Protein AF-A0A7C3C4H6-F1 (afdb_monomer)

Solvent-accessible surface area (backbone atoms only — not comparable to full-atom values): 30954 Å² total; per-residue (Å²): 114,73,72,63,55,57,54,46,52,51,51,58,60,57,50,11,69,38,19,69,68,33,55,64,76,68,30,53,70,71,55,52,62,66,62,53,50,52,51,33,53,75,71,72,52,88,90,67,75,95,44,58,70,57,52,42,52,51,51,44,50,46,63,72,71,49,56,73,62,60,54,47,52,54,43,48,52,52,62,73,67,67,62,66,48,72,74,92,70,85,92,79,74,87,80,65,52,56,66,60,51,49,52,56,50,52,73,76,44,97,65,54,75,69,56,49,50,55,50,50,61,74,47,68,83,56,56,58,91,77,67,45,68,72,57,50,52,56,49,47,53,54,50,51,48,51,52,50,48,54,50,48,24,64,77,67,61,38,42,68,50,96,72,40,17,47,35,32,74,43,80,41,80,46,76,58,93,98,42,74,51,74,45,61,34,60,46,58,37,72,63,57,56,69,66,59,66,66,74,47,57,69,71,61,48,53,55,50,51,53,50,42,47,52,50,41,52,53,53,50,46,52,50,50,54,51,52,62,68,64,50,59,82,84,48,78,82,52,52,76,65,56,49,53,51,21,64,69,67,34,70,43,71,71,94,56,90,49,76,50,67,53,71,70,56,51,54,49,60,48,55,77,74,42,84,55,77,45,77,48,79,58,97,61,35,34,41,37,30,30,82,43,74,45,75,42,79,72,54,93,52,71,48,64,26,52,45,79,45,82,40,57,38,47,64,52,37,46,33,54,65,69,51,52,84,83,62,61,66,59,56,49,53,51,55,51,49,53,49,50,52,56,31,50,53,56,47,51,53,48,51,49,57,46,44,66,78,39,58,91,72,66,67,52,72,44,57,50,43,51,57,51,48,67,49,40,63,80,71,54,61,61,44,66,75,82,45,73,71,55,48,56,52,35,48,52,53,50,50,62,69,45,46,64,60,50,54,52,52,52,50,51,52,50,50,64,65,61,63,78,54,67,72,69,79,41,60,65,72,64,74,48,95,79,82,89,83,84,77,85,73,65,90,94,64,56,49,66,56,58,51,50,51,57,34,70,74,37,84,24,22,38,42,28,18,88,39,67,69,52,14,50,51,51,31,52,56,38,48,75,72,72,41,50,53,18,36,40,44,99,89,51,75,47,85,45,98,78,37,46,28,38,15,16,22,57,90,64,63,68,81,91,62,91,59,79,28,76,42,71,47,73,63,75,58,77,76,66,131

Secondary structure (DSSP, 8-state):
-HHHHHHHHHHHHHHGGGTTT--HHHHGGGS-HHHHHHHHHHTT-----S-HHHHHHHHHHHHHH--HHHHHHHHHHHHHH-------S--------HHHHHHHHHHHS---HHHHHHHHHHHTTS-GGG--HHHHHHHHHHHHHHHHHHHHHHHTTEEE-TTSEEEEEEEEEEEETTEEEEEEEEEEEEE--HHHHHHS-HHHHHHHHHHHHHHHHHHHHHHHHHHHHH--SS-SS--HHHHHHHHHHS-SS-S-SSPPPPHHHHHHHHHTTS--SEEEE-SSEEEEEEEEEEEPTTSS-EEEEEEEEEEEHHHHHHHHHTTPPP-HHHHHHHHHHHHHHHHHHHHHHHHHHHHHHTGGG---HHHHHHHHHHHHTTT--SS----HHHHHHHHHHHHHHHHHHHHHHHHHHHHHHHGGGGGGG-HHHHHS----------TTSSHHHHHHHHHHTSSSEEEEESSHHHHHHHHHHHHHTT--EEEE-SS-EE--TT-SEEEEEGGG--TTS--SEEEETTGGGGG--

Sequence (529 aa):
MAKKNKKNSKINQRIRKYFDDDPFDVGIERVESQTLSELFAALGIYDIEHNKKLMVKTLRMIWSEAESVMRQDILHFFEAHGHIYKSDKPKDEPHFNRDEKIDAILAELDVSEEEALRLREAFATVRAKKITIEKMESKLRNIRFELKKEKLERELEGFFDIDDSFEFNASLRYSLYDQSFHKILTLHTKPYSYELIEETPFEELIERIAKDKLRAVEAKQKSIDAFLAALKYPHAYLTTKEILDSLRASPPKTKLTYPLVSAKLLKRIVREKIEAKEIELHAEEILIVVDEKLQLPYSQRELGYNLELHIELDGLLEEIWESKRFNFDEVHAEVKKEYEEEFLQDLEDLVKECGEYAELLHFSQEELHERVYAFLLDFMPRSLHLTQKIQRKVSRRFLHSIQGELIKKQRQELLARTIRDFKNLFPIARGMQRKLTLHIGPTNSGKTYTAMQALKEADTGYYLAPLRLLALEGYETLKAEGIDASLITGEEQILDEEATHISSTIEMMNYDVDVDVCVIDEVQMIDDR

pLDDT: mean 86.66, std 9.66, range [37.84, 97.0]

Radius of gyration: 53.35 Å; Cα contacts (8 Å, |Δi|>4): 545; chains: 1; bounding box: 114×79×133 Å

Organism: NCBI:txid202747

Foldseek 3Di:
DVVQVVLLVVLQQLLCQQQVNDGPLVRLLLDDLVLLQVLCVLVVHDDDDSDSVRSSVVVVVCSVPPGSVSSVSSSVSSVVVVHRRYDPDDPDDPPQDLVNLLVVLVVVDPDDPVLSVVLCVVCVPPDSVPDDNVVSVVVSLVVVLVVLQVVLCVVQVFHQDPQQWTKHWDWAWDAAPNDIDIDIAIWTFDHDDSCRSSVDDSVVVNVVNVVRVVVRRVVVNVVNVVLRVLFDPVAQQDDPVQVVVQQRPFDRDAPAPAGDGDPVSVVVSVVVPDVFPDWDDDRFWIKTWDWDWDQAPLDNDIQIAIQIQIGTPNVVRVCRRNVHDDPVVVSVVVSVVVQVVVLNVVVVVLLVLLCVLCVLVPDDPNRSSVLLCVQLNVPDDRGSDCDPVSSVRSSVVSNVVCVVVVVVSVVVVVVVVVCPPVVVVQVVVVPDPDDDDDQDDDPPPCSVVVQLVVQLPFQAEEEEEQDLVVLVVSQVVCVVVVAAEWEEEPVDTRDDPPHRYYRYYNVRDDSVDDTPGYHHPPVVCVPPD

Structure (mmCIF, N/CA/C/O backbone):
data_AF-A0A7C3C4H6-F1
#
_entry.id   AF-A0A7C3C4H6-F1
#
loop_
_atom_site.group_PDB
_atom_site.id
_atom_site.type_symbol
_atom_site.label_atom_id
_atom_site.label_alt_id
_atom_site.label_comp_id
_atom_site.label_asym_id
_atom_site.label_entity_id
_atom_site.label_seq_id
_atom_site.pdbx_PDB_ins_code
_atom_site.Cartn_x
_atom_site.Cartn_y
_atom_site.Cartn_z
_atom_site.occupancy
_atom_site.B_iso_or_equiv
_atom_site.auth_seq_id
_atom_site.auth_comp_id
_atom_site.auth_asym_id
_atom_site.auth_atom_id
_atom_site.pdbx_PDB_model_num
ATOM 1 N N . MET A 1 1 ? -25.865 17.605 -34.093 1.00 37.84 1 MET A N 1
ATOM 2 C CA . MET A 1 1 ? -24.798 18.360 -34.800 1.00 37.84 1 MET A CA 1
ATOM 3 C C . MET A 1 1 ? -24.449 17.822 -36.199 1.00 37.84 1 MET A C 1
ATOM 5 O O . MET A 1 1 ? -24.256 18.630 -37.099 1.00 37.84 1 MET A O 1
ATOM 9 N N . ALA A 1 2 ? -24.456 16.504 -36.452 1.00 40.50 2 ALA A N 1
ATOM 10 C CA . ALA A 1 2 ? -24.056 15.925 -37.751 1.00 40.50 2 ALA A CA 1
ATOM 11 C C . ALA A 1 2 ? -24.887 16.370 -38.986 1.00 40.50 2 ALA A C 1
ATOM 13 O O . ALA A 1 2 ? -24.331 16.559 -40.068 1.00 40.50 2 ALA A O 1
ATOM 14 N N . LYS A 1 3 ? -26.207 16.600 -38.848 1.00 45.50 3 LYS A N 1
ATOM 15 C CA . LYS A 1 3 ? -27.064 17.078 -39.960 1.00 45.50 3 LYS A CA 1
ATOM 16 C C . LYS A 1 3 ? -26.762 18.528 -40.393 1.00 45.50 3 LYS A C 1
ATOM 18 O O . LYS A 1 3 ? -26.836 18.813 -41.587 1.00 45.50 3 LYS A O 1
ATOM 23 N N . LYS A 1 4 ? -26.372 19.418 -39.461 1.00 48.56 4 LYS A N 1
ATOM 24 C CA . LYS A 1 4 ? -26.062 20.844 -39.731 1.00 48.56 4 LYS A CA 1
ATOM 25 C C . LYS A 1 4 ? -24.763 20.967 -40.559 1.00 48.56 4 LYS A C 1
ATOM 27 O O . LYS A 1 4 ? -24.737 21.679 -41.559 1.00 48.56 4 LYS A O 1
ATOM 32 N N . ASN A 1 5 ? -23.749 20.144 -40.258 1.00 56.94 5 ASN A N 1
ATOM 33 C CA . ASN A 1 5 ? -22.475 20.114 -40.999 1.00 56.94 5 ASN A CA 1
ATOM 34 C C . ASN A 1 5 ? -22.600 19.567 -42.434 1.00 56.94 5 ASN A C 1
ATOM 36 O O . ASN A 1 5 ? -21.974 20.098 -43.351 1.00 56.94 5 ASN A O 1
ATOM 40 N N . LYS A 1 6 ? -23.453 18.557 -42.670 1.00 60.06 6 LYS A N 1
ATOM 41 C CA . LYS A 1 6 ? -23.641 17.974 -44.014 1.00 60.06 6 LYS A CA 1
ATOM 42 C C . LYS A 1 6 ? -24.374 18.924 -44.976 1.00 60.06 6 LYS A C 1
ATOM 44 O O . LYS A 1 6 ? -24.068 18.937 -46.166 1.00 60.06 6 LYS A O 1
ATOM 49 N N . LYS A 1 7 ? -25.316 19.738 -44.472 1.00 63.12 7 LYS A N 1
ATOM 50 C CA . LYS A 1 7 ? -26.038 20.750 -45.269 1.00 63.12 7 LYS A CA 1
ATOM 51 C C . LYS A 1 7 ? -25.113 21.910 -45.667 1.00 63.12 7 LYS A C 1
ATOM 53 O O . LYS A 1 7 ? -25.078 22.279 -46.837 1.00 63.12 7 LYS A O 1
ATOM 58 N N . ASN A 1 8 ? -24.283 22.384 -44.735 1.00 69.06 8 ASN A N 1
ATOM 59 C CA . ASN A 1 8 ? -23.288 23.432 -44.987 1.00 69.06 8 ASN A CA 1
ATOM 60 C C . ASN A 1 8 ? -22.209 23.000 -45.994 1.00 69.06 8 ASN A C 1
ATOM 62 O O . ASN A 1 8 ? -21.847 23.772 -46.875 1.00 69.06 8 ASN A O 1
ATOM 66 N N . SER A 1 9 ? -21.751 21.745 -45.932 1.00 69.69 9 SER A N 1
ATOM 67 C CA . SER A 1 9 ? -20.799 21.194 -46.908 1.00 69.69 9 SER A CA 1
ATOM 68 C C . SER A 1 9 ? -21.346 21.212 -48.345 1.00 69.69 9 SER A C 1
ATOM 70 O O . SER A 1 9 ? -20.623 21.586 -49.268 1.00 69.69 9 SER A O 1
ATOM 72 N N . LYS A 1 10 ? -22.637 20.901 -48.539 1.00 77.56 10 LYS A N 1
ATOM 73 C CA . LYS A 1 10 ? -23.287 20.972 -49.860 1.00 77.56 10 LYS A CA 1
ATOM 74 C C . LYS A 1 10 ? -23.432 22.406 -50.375 1.00 77.56 10 LYS A C 1
ATOM 76 O O . LYS A 1 10 ? -23.230 22.635 -51.563 1.00 77.56 10 LYS A O 1
ATOM 81 N N . ILE A 1 11 ? -23.758 23.362 -49.502 1.00 78.81 11 ILE A N 1
ATOM 82 C CA . ILE A 1 11 ? -23.837 24.789 -49.864 1.00 78.81 11 ILE A CA 1
ATOM 83 C C . ILE A 1 11 ? -22.452 25.301 -50.287 1.00 78.81 11 ILE A C 1
ATOM 85 O O . ILE A 1 11 ? -22.316 25.890 -51.357 1.00 78.81 11 ILE A O 1
ATOM 89 N N . ASN A 1 12 ? -21.408 24.961 -49.524 1.00 78.81 12 ASN A N 1
ATOM 90 C CA . ASN A 1 12 ? -20.024 25.321 -49.840 1.00 78.81 12 ASN A CA 1
ATOM 91 C C . ASN A 1 12 ? -19.538 24.726 -51.169 1.00 78.81 12 ASN A C 1
ATOM 93 O O . ASN A 1 12 ? -18.735 25.349 -51.851 1.00 78.81 12 ASN A O 1
ATOM 97 N N . GLN A 1 13 ? -20.002 23.533 -51.550 1.00 79.25 13 GLN A N 1
ATOM 98 C CA . GLN A 1 13 ? -19.691 22.952 -52.860 1.00 79.25 13 GLN A CA 1
ATOM 99 C C . GLN A 1 13 ? -20.457 23.627 -54.000 1.00 79.25 13 GLN A C 1
ATOM 101 O O . GLN A 1 13 ? -19.905 23.802 -55.080 1.00 79.25 13 GLN A O 1
ATOM 106 N N . ARG A 1 14 ? -21.719 24.013 -53.782 1.00 81.94 14 ARG A N 1
ATOM 107 C CA . ARG A 1 14 ? -22.531 24.665 -54.820 1.00 81.94 14 ARG A CA 1
ATOM 108 C C . ARG A 1 14 ? -22.047 26.074 -55.124 1.00 81.94 14 ARG A C 1
ATOM 110 O O . ARG A 1 14 ? -21.965 26.423 -56.295 1.00 81.94 14 ARG A O 1
ATOM 117 N N . ILE A 1 15 ? -21.683 26.845 -54.099 1.00 81.94 15 ILE A N 1
ATOM 118 C CA . ILE A 1 15 ? -21.283 28.241 -54.295 1.00 81.94 15 ILE A CA 1
ATOM 119 C C . ILE A 1 15 ? -19.969 28.380 -55.079 1.00 81.94 15 ILE A C 1
ATOM 121 O O . ILE A 1 15 ? -19.803 29.334 -55.829 1.00 81.94 15 ILE A O 1
ATOM 125 N N . ARG A 1 16 ? -19.076 27.383 -54.992 1.00 81.12 16 ARG A N 1
ATOM 126 C CA . ARG A 1 16 ? -17.811 27.316 -55.751 1.00 81.12 16 ARG A CA 1
ATOM 127 C C . ARG A 1 16 ? -17.998 27.409 -57.266 1.00 81.12 16 ARG A C 1
ATOM 129 O O . ARG A 1 16 ? -17.145 27.971 -57.944 1.00 81.12 16 ARG A O 1
ATOM 136 N N . LYS A 1 17 ? -19.133 26.937 -57.795 1.00 82.69 17 LYS A N 1
ATOM 137 C CA . LYS A 1 17 ? -19.442 27.009 -59.234 1.00 82.69 17 LYS A CA 1
ATOM 138 C C . LYS A 1 17 ? -19.488 28.443 -59.767 1.00 82.69 17 LYS A C 1
ATOM 140 O O . LYS A 1 17 ? -19.227 28.661 -60.943 1.00 82.69 17 LYS A O 1
ATOM 145 N N . TYR A 1 18 ? -19.795 29.407 -58.903 1.00 83.06 18 TYR A N 1
ATOM 146 C CA . TYR A 1 18 ? -19.868 30.825 -59.255 1.00 83.06 18 TYR A CA 1
ATOM 147 C C . TYR A 1 18 ? -18.523 31.546 -59.100 1.00 83.06 18 TYR A C 1
ATOM 149 O O . TYR A 1 18 ? -18.400 32.701 -59.497 1.00 83.06 18 TYR A O 1
ATOM 157 N N . PHE A 1 19 ? -17.500 30.861 -58.577 1.00 84.44 19 PHE A N 1
ATOM 158 C CA . PHE A 1 19 ? -16.182 31.419 -58.270 1.00 84.44 19 PHE A CA 1
ATOM 159 C C . PHE A 1 19 ? -15.027 30.611 -58.884 1.00 84.44 19 PHE A C 1
ATOM 161 O O . PHE A 1 19 ? -13.933 30.590 -58.330 1.00 84.44 19 PHE A O 1
ATOM 168 N N . ASP A 1 20 ? -15.251 29.947 -60.024 1.00 78.12 20 ASP A N 1
ATOM 169 C CA . ASP A 1 20 ? -14.221 29.163 -60.738 1.00 78.12 20 ASP A CA 1
ATOM 170 C C . ASP A 1 20 ? -13.574 28.056 -59.874 1.00 78.12 20 ASP A C 1
ATOM 172 O O . ASP A 1 20 ? -12.354 27.876 -59.820 1.00 78.12 20 ASP A O 1
ATOM 176 N N . ASP A 1 21 ? -14.435 27.337 -59.148 1.00 75.00 21 ASP A N 1
ATOM 177 C CA . ASP A 1 21 ? -14.118 26.296 -58.162 1.00 75.00 21 ASP A CA 1
ATOM 178 C C . ASP A 1 21 ? -13.371 26.763 -56.901 1.00 75.00 21 ASP A C 1
ATOM 180 O O . ASP A 1 21 ? -13.105 25.959 -55.994 1.00 75.00 21 ASP A O 1
ATOM 184 N N . ASP A 1 22 ? -13.124 28.068 -56.767 1.00 77.44 22 ASP A N 1
ATOM 185 C CA . ASP A 1 22 ? -12.513 28.630 -55.571 1.00 77.44 22 ASP A CA 1
ATOM 186 C C . ASP A 1 22 ? -13.504 28.716 -54.396 1.00 77.44 22 ASP A C 1
ATOM 188 O O . ASP A 1 22 ? -14.705 28.951 -54.578 1.00 77.44 22 ASP A O 1
ATOM 192 N N . PRO A 1 23 ? -13.028 28.545 -53.145 1.00 78.94 23 PRO A N 1
ATOM 193 C CA . PRO A 1 23 ? -13.851 28.749 -51.957 1.00 78.94 23 PRO A CA 1
ATOM 194 C C . PRO A 1 23 ? -14.439 30.165 -51.899 1.00 78.94 23 PRO A C 1
ATOM 196 O O . PRO A 1 23 ? -13.786 31.120 -52.319 1.00 78.94 23 PRO A O 1
ATOM 199 N N . PHE A 1 24 ? -15.624 30.306 -51.289 1.00 82.00 24 PHE A N 1
ATOM 200 C CA . PHE A 1 24 ? -16.327 31.591 -51.145 1.00 82.00 24 PHE A CA 1
ATOM 201 C C . PHE A 1 24 ? -15.421 32.712 -50.625 1.00 82.00 24 PHE A C 1
ATOM 203 O O . PHE A 1 24 ? -15.431 33.806 -51.179 1.00 82.00 24 PHE A O 1
ATOM 210 N N . ASP A 1 25 ? -14.582 32.417 -49.625 1.00 79.94 25 ASP A N 1
ATOM 211 C CA . ASP A 1 25 ? -13.677 33.405 -49.041 1.00 79.94 25 ASP A CA 1
ATOM 212 C C . ASP A 1 25 ? -12.750 34.025 -50.085 1.00 79.94 25 ASP A C 1
ATOM 214 O O . ASP A 1 25 ? -12.517 35.224 -50.040 1.00 79.94 25 ASP A O 1
ATOM 218 N N . VAL A 1 26 ? -12.251 33.249 -51.046 1.00 78.38 26 VAL A N 1
ATOM 219 C CA . VAL A 1 26 ? -11.366 33.740 -52.113 1.00 78.38 26 VAL A CA 1
ATOM 220 C C . VAL A 1 26 ? -12.179 34.365 -53.249 1.00 78.38 26 VAL A C 1
ATOM 222 O O . VAL A 1 26 ? -11.800 35.405 -53.783 1.00 78.38 26 VAL A O 1
ATOM 225 N N . GLY A 1 27 ? -13.314 33.761 -53.597 1.00 80.00 27 GLY A N 1
ATOM 226 C CA . GLY A 1 27 ? -14.165 34.205 -54.697 1.00 80.00 27 GLY A CA 1
ATOM 227 C C . GLY A 1 27 ? -14.822 35.571 -54.477 1.00 80.00 27 GLY A C 1
ATOM 228 O O . GLY A 1 27 ? -14.866 36.386 -55.398 1.00 80.00 27 GLY A O 1
ATOM 229 N N . ILE A 1 28 ? -15.276 35.862 -53.253 1.00 84.06 28 ILE A N 1
ATOM 230 C CA . ILE A 1 28 ? -16.047 37.076 -52.935 1.00 84.06 28 ILE A CA 1
ATOM 231 C C . ILE A 1 28 ? -15.245 38.380 -53.118 1.00 84.06 28 ILE A C 1
ATOM 233 O O . ILE A 1 28 ? -15.827 39.431 -53.369 1.00 84.06 28 ILE A O 1
ATOM 237 N N . GLU A 1 29 ? -13.906 38.330 -53.066 1.00 84.44 29 GLU A N 1
ATOM 238 C CA . GLU A 1 29 ? -13.037 39.490 -53.348 1.00 84.44 29 GLU A CA 1
ATOM 239 C C . GLU A 1 29 ? -13.176 40.006 -54.790 1.00 84.44 29 GLU A C 1
ATOM 241 O O . GLU A 1 29 ? -12.964 41.196 -55.060 1.00 84.44 29 GLU A O 1
ATOM 246 N N . ARG A 1 30 ? -13.553 39.113 -55.712 1.00 83.00 30 ARG A N 1
ATOM 247 C CA . ARG A 1 30 ? -13.684 39.396 -57.147 1.00 83.00 30 ARG A CA 1
ATOM 248 C C . ARG A 1 30 ? -14.996 40.090 -57.493 1.00 83.00 30 ARG A C 1
ATOM 250 O O . ARG A 1 30 ? -15.094 40.691 -58.555 1.00 83.00 30 ARG A O 1
ATOM 257 N N . VAL A 1 31 ? -15.981 40.047 -56.600 1.00 85.19 31 VAL A N 1
ATOM 258 C CA . VAL A 1 31 ? -17.290 40.667 -56.819 1.00 85.19 31 VAL A CA 1
ATOM 259 C C . VAL A 1 31 ? -17.167 42.190 -56.738 1.00 85.19 31 VAL A C 1
ATOM 261 O O . VAL A 1 31 ? -16.419 42.737 -55.922 1.00 85.19 31 VAL A O 1
ATOM 264 N N . GLU A 1 32 ? -17.860 42.899 -57.624 1.00 84.56 32 GLU A N 1
ATOM 265 C CA . GLU A 1 32 ? -17.837 44.360 -57.674 1.00 84.56 32 GLU A CA 1
ATOM 266 C C . GLU A 1 32 ? -18.561 44.983 -56.473 1.00 84.56 32 GLU A C 1
ATOM 268 O O . GLU A 1 32 ? -19.513 44.421 -55.934 1.00 84.56 32 GLU A O 1
ATOM 273 N N . SER A 1 33 ? -18.124 46.173 -56.046 1.00 82.00 33 SER A N 1
ATOM 274 C CA . SER A 1 33 ? -18.655 46.851 -54.851 1.00 82.00 33 SER A CA 1
ATOM 275 C C . SER A 1 33 ? -20.167 47.098 -54.914 1.00 82.00 33 SER A C 1
ATOM 277 O O . SER A 1 33 ? -20.833 47.089 -53.878 1.00 82.00 33 SER A O 1
ATOM 279 N N . GLN A 1 34 ? -20.705 47.307 -56.119 1.00 81.75 34 GLN A N 1
ATOM 280 C CA . GLN A 1 34 ? -22.132 47.525 -56.345 1.00 81.75 34 GLN A CA 1
ATOM 281 C C . GLN A 1 34 ? -22.934 46.246 -56.070 1.00 81.75 34 GLN A C 1
ATOM 283 O O . GLN A 1 34 ? -23.850 46.265 -55.253 1.00 81.75 34 GLN A O 1
ATOM 288 N N . THR A 1 35 ? -22.512 45.112 -56.633 1.00 83.81 35 THR A N 1
ATOM 289 C CA . THR A 1 35 ? -23.137 43.803 -56.387 1.00 83.81 35 THR A CA 1
ATOM 290 C C . THR A 1 35 ? -22.990 43.349 -54.932 1.00 83.81 35 THR A C 1
ATOM 292 O O . THR A 1 35 ? -23.896 42.732 -54.378 1.00 83.81 35 THR A O 1
ATOM 295 N N . LEU A 1 36 ? -21.877 43.688 -54.269 1.00 84.69 36 LEU A N 1
ATOM 296 C CA . LEU A 1 36 ? -21.723 43.445 -52.830 1.00 84.69 36 LEU A CA 1
ATOM 297 C C . LEU A 1 36 ? -22.730 44.256 -52.002 1.00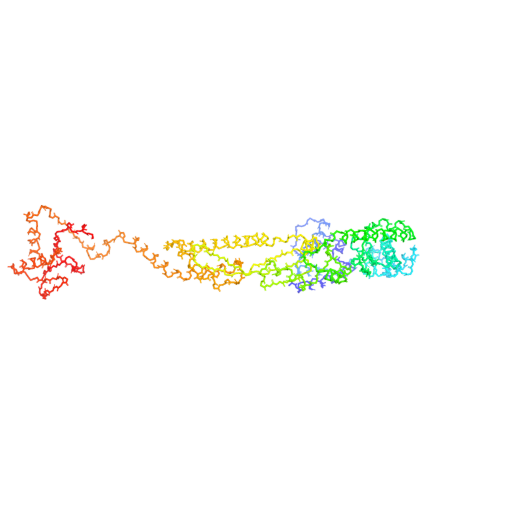 84.69 36 LEU A C 1
ATOM 299 O O . LEU A 1 36 ? -23.283 43.731 -51.040 1.00 84.69 36 LEU A O 1
ATOM 303 N N . SER A 1 37 ? -23.003 45.505 -52.389 1.00 82.50 37 SER A N 1
ATOM 304 C CA . SER A 1 37 ? -23.999 46.351 -51.715 1.00 82.50 37 SER A CA 1
ATOM 305 C C . SER A 1 37 ? -25.423 45.814 -51.914 1.00 82.50 37 SER A C 1
ATOM 307 O O . SER A 1 37 ? -26.205 45.781 -50.966 1.00 82.50 37 SER A O 1
ATOM 309 N N . GLU A 1 38 ? -25.744 45.318 -53.114 1.00 82.69 38 GLU A N 1
ATOM 310 C CA . GLU A 1 38 ? -27.013 44.629 -53.403 1.00 82.69 38 GLU A CA 1
ATOM 311 C C . GLU A 1 38 ? -27.185 43.363 -52.554 1.00 82.69 38 GLU A C 1
ATOM 313 O O . GLU A 1 38 ? -28.265 43.124 -52.014 1.00 82.69 38 GLU A O 1
ATOM 318 N N . LEU A 1 39 ? -26.113 42.583 -52.378 1.00 85.69 39 LEU A N 1
ATOM 319 C CA . LEU A 1 39 ? -26.124 41.402 -51.517 1.00 85.69 39 LEU A CA 1
ATOM 320 C C . LEU A 1 39 ? -26.398 41.777 -50.053 1.00 85.69 39 LEU A C 1
ATOM 322 O O . LEU A 1 39 ? -27.197 41.117 -49.395 1.00 85.69 39 LEU A O 1
ATOM 326 N N . PHE A 1 40 ? -25.788 42.847 -49.536 1.00 83.81 40 PHE A N 1
ATOM 327 C CA . PHE A 1 40 ? -26.069 43.322 -48.177 1.00 83.81 40 PHE A CA 1
ATOM 328 C C . PHE A 1 40 ? -27.516 43.788 -47.998 1.00 83.81 40 PHE A C 1
ATOM 330 O O . PHE A 1 40 ? -28.144 43.438 -46.997 1.00 83.81 40 PHE A O 1
ATOM 337 N N . ALA A 1 41 ? -28.073 44.492 -48.987 1.00 81.50 41 ALA A N 1
ATOM 338 C CA . ALA A 1 41 ? -29.477 44.892 -48.978 1.00 81.50 41 ALA A CA 1
ATOM 339 C C . ALA A 1 41 ? -30.424 43.679 -49.016 1.00 81.50 41 ALA A C 1
ATOM 341 O O . ALA A 1 41 ? -31.419 43.663 -48.293 1.00 81.50 41 ALA A O 1
ATOM 342 N N . ALA A 1 42 ? -30.098 42.643 -49.798 1.00 81.50 42 ALA A N 1
ATOM 343 C CA . ALA A 1 42 ? -30.857 41.391 -49.848 1.00 81.50 42 ALA A CA 1
ATOM 344 C C . ALA A 1 42 ? -30.801 40.605 -48.523 1.00 81.50 42 ALA A C 1
ATOM 346 O O . ALA A 1 42 ? -31.752 39.907 -48.180 1.00 81.50 42 ALA A O 1
ATOM 347 N N . LEU A 1 43 ? -29.714 40.753 -47.760 1.00 82.38 43 LEU A N 1
ATOM 348 C CA . LEU A 1 43 ? -29.557 40.183 -46.418 1.00 82.38 43 LEU A CA 1
ATOM 349 C C . LEU A 1 43 ? -30.152 41.064 -45.303 1.00 82.38 43 LEU A C 1
ATOM 351 O O . LEU A 1 43 ? -30.099 40.675 -44.137 1.00 82.38 43 LEU A O 1
ATOM 355 N N . GLY A 1 44 ? -30.715 42.232 -45.639 1.00 78.69 44 GLY A N 1
ATOM 356 C CA . GLY A 1 44 ? -31.343 43.154 -44.688 1.00 78.69 44 GLY A CA 1
ATOM 357 C C . GLY A 1 44 ? -30.364 43.969 -43.835 1.00 78.69 44 GLY A C 1
ATOM 358 O O . GLY A 1 44 ? -30.729 44.398 -42.741 1.00 78.69 44 GLY A O 1
ATOM 359 N N . ILE A 1 45 ? -29.123 44.170 -44.295 1.00 77.69 45 ILE A N 1
ATOM 360 C CA . ILE A 1 45 ? -28.076 44.895 -43.561 1.00 77.69 45 ILE A CA 1
ATOM 361 C C . ILE A 1 45 ? -27.815 46.242 -44.251 1.00 77.69 45 ILE A C 1
ATOM 363 O O . ILE A 1 45 ? -27.296 46.274 -45.365 1.00 77.69 45 ILE A O 1
ATOM 367 N N . TYR A 1 46 ? -28.168 47.352 -43.590 1.00 64.12 46 TYR A N 1
ATOM 368 C CA . TYR A 1 46 ? -28.227 48.688 -44.215 1.00 64.12 46 TYR A CA 1
ATOM 369 C C . TYR A 1 46 ? -27.193 49.707 -43.700 1.00 64.12 46 TYR A C 1
ATOM 371 O O . TYR A 1 46 ? -27.136 50.811 -44.229 1.00 64.12 46 TYR A O 1
ATOM 379 N N . ASP A 1 47 ? -26.366 49.350 -42.713 1.00 58.03 47 ASP A N 1
ATOM 380 C CA . ASP A 1 47 ? -25.478 50.290 -42.005 1.00 58.03 47 ASP A CA 1
ATOM 381 C C . ASP A 1 47 ? -23.993 49.916 -42.180 1.00 58.03 47 ASP A C 1
ATOM 383 O O . ASP A 1 47 ? -23.276 49.596 -41.231 1.00 58.03 47 ASP A O 1
ATOM 387 N N . ILE A 1 48 ? -23.537 49.844 -43.436 1.00 62.31 48 ILE A N 1
ATOM 388 C CA . ILE A 1 48 ? -22.151 49.491 -43.774 1.00 62.31 48 ILE A CA 1
ATOM 389 C C . ILE A 1 48 ? -21.549 50.597 -44.634 1.00 62.31 48 ILE A C 1
ATOM 391 O O . ILE A 1 48 ? -22.059 50.908 -45.708 1.00 62.31 48 ILE A O 1
ATOM 395 N N . GLU A 1 49 ? -20.422 51.158 -44.190 1.00 63.03 49 GLU A N 1
ATOM 396 C CA . GLU A 1 49 ? -19.607 52.057 -45.010 1.00 63.03 49 GLU A CA 1
ATOM 397 C C . GLU A 1 49 ? -19.269 51.378 -46.351 1.00 63.03 49 GLU A C 1
ATOM 399 O O . GLU A 1 49 ? -18.744 50.262 -46.362 1.00 63.03 49 GLU A O 1
ATOM 404 N N . HIS A 1 50 ? -19.527 52.045 -47.486 1.00 67.56 50 HIS A N 1
ATOM 405 C CA . HIS A 1 50 ? -19.349 51.523 -48.856 1.00 67.56 50 HIS A CA 1
ATOM 406 C C . HIS A 1 50 ? -17.873 51.290 -49.272 1.00 67.56 50 HIS A C 1
ATOM 408 O O . HIS A 1 50 ? -17.463 51.546 -50.404 1.00 67.56 50 HIS A O 1
ATOM 414 N N . ASN A 1 51 ? -17.038 50.778 -48.371 1.00 79.38 51 ASN A N 1
ATOM 415 C CA . ASN A 1 51 ? -15.674 50.360 -48.635 1.00 79.38 51 ASN A CA 1
ATOM 416 C C . ASN A 1 51 ? -15.636 48.865 -48.991 1.00 79.38 51 ASN A C 1
ATOM 418 O O . ASN A 1 51 ? -15.902 48.000 -48.154 1.00 79.38 51 ASN A O 1
ATOM 422 N N . LYS A 1 52 ? -15.234 48.549 -50.232 1.00 80.44 52 LYS A N 1
ATOM 423 C CA . LYS A 1 52 ? -15.162 47.174 -50.767 1.00 80.44 52 LYS A CA 1
ATOM 424 C C . LYS A 1 52 ? -14.416 46.204 -49.847 1.00 80.44 52 LYS A C 1
ATOM 426 O O . LYS A 1 52 ? -14.856 45.073 -49.663 1.00 80.44 52 LYS A O 1
ATOM 431 N N . LYS A 1 53 ? -13.299 46.632 -49.249 1.00 79.62 53 LYS A N 1
ATOM 432 C CA . LYS A 1 53 ? -12.483 45.760 -48.386 1.00 79.62 53 LYS A CA 1
ATOM 433 C C . LYS A 1 53 ? -13.205 45.399 -47.087 1.00 79.62 53 LYS A C 1
ATOM 435 O O . LYS A 1 53 ? -13.130 44.251 -46.653 1.00 79.62 53 LYS A O 1
ATOM 440 N N . LEU A 1 54 ? -13.911 46.359 -46.490 1.00 79.12 54 LEU A N 1
ATOM 441 C CA . LEU A 1 54 ? -14.728 46.141 -45.294 1.00 79.12 54 LEU A CA 1
ATOM 442 C C . LEU A 1 54 ? -15.937 45.260 -45.616 1.00 79.12 54 LEU A C 1
ATOM 444 O O . LEU A 1 54 ? -16.144 44.265 -44.931 1.00 79.12 54 LEU A O 1
ATOM 448 N N . MET A 1 55 ? -16.642 45.539 -46.714 1.00 80.75 55 MET A N 1
ATOM 449 C CA . MET A 1 55 ? -17.763 44.727 -47.204 1.00 80.75 55 MET A CA 1
ATOM 450 C C . MET A 1 55 ? -17.383 43.251 -47.391 1.00 80.75 55 MET A C 1
ATOM 452 O O . MET A 1 55 ? -18.053 42.359 -46.874 1.00 80.75 55 MET A O 1
ATOM 456 N N . VAL A 1 56 ? -16.258 42.982 -48.059 1.00 84.44 56 VAL A N 1
ATOM 457 C CA . VAL A 1 56 ? -15.746 41.617 -48.243 1.00 84.44 56 VAL A CA 1
ATOM 458 C C . VAL A 1 56 ? -15.393 40.957 -46.909 1.00 84.44 56 VAL A C 1
ATOM 460 O O . VAL A 1 56 ? -15.732 39.796 -46.684 1.00 84.44 56 VAL A O 1
ATOM 463 N N . LYS A 1 57 ? -14.722 41.681 -46.005 1.00 82.19 57 LYS A N 1
ATOM 464 C CA . LYS A 1 57 ? -14.349 41.152 -44.686 1.00 82.19 57 LYS A CA 1
ATOM 465 C C . LYS A 1 57 ? -15.587 40.780 -43.867 1.00 82.19 57 LYS A C 1
ATOM 467 O O . LYS A 1 57 ? -15.621 39.701 -43.278 1.00 82.19 57 LYS A O 1
ATOM 472 N N . THR A 1 58 ? -16.605 41.633 -43.874 1.00 81.44 58 THR A N 1
ATOM 473 C CA . THR A 1 58 ? -17.868 41.391 -43.174 1.00 81.44 58 THR A CA 1
ATOM 474 C C . THR A 1 58 ? -18.617 40.206 -43.782 1.00 81.44 58 THR A C 1
ATOM 476 O O . THR A 1 58 ? -19.068 39.342 -43.039 1.00 81.44 58 THR A O 1
ATOM 479 N N . LEU A 1 59 ? -18.669 40.072 -45.113 1.00 83.25 59 LEU A N 1
ATOM 480 C CA . LEU A 1 59 ? -19.287 38.906 -45.763 1.00 83.25 59 LEU A CA 1
ATOM 481 C C . LEU A 1 59 ? -18.546 37.599 -45.485 1.00 83.25 59 LEU A C 1
ATOM 483 O O . LEU A 1 59 ? -19.197 36.573 -45.328 1.00 83.25 59 LEU A O 1
ATOM 487 N N . ARG A 1 60 ? -17.212 37.612 -45.378 1.00 83.81 60 ARG A N 1
ATOM 488 C CA . ARG A 1 60 ? -16.433 36.436 -44.944 1.00 83.81 60 ARG A CA 1
ATOM 489 C C . ARG A 1 60 ? -16.766 36.038 -43.510 1.00 83.81 60 ARG A C 1
ATOM 491 O O . ARG A 1 60 ? -16.950 34.859 -43.222 1.00 83.81 60 ARG A O 1
ATOM 498 N N . MET A 1 61 ? -16.878 37.022 -42.620 1.00 80.75 61 MET A N 1
ATOM 499 C CA . MET A 1 61 ? -17.256 36.794 -41.226 1.00 80.75 61 MET A CA 1
ATOM 500 C C . MET A 1 61 ? -18.668 36.207 -41.132 1.00 80.75 61 MET A C 1
ATOM 502 O O . MET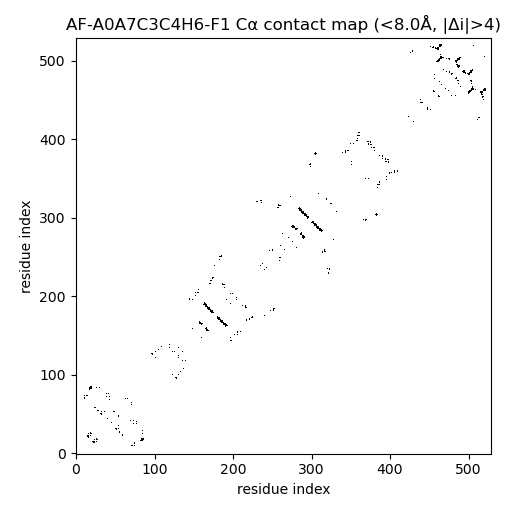 A 1 61 ? -18.844 35.144 -40.543 1.00 80.75 61 MET A O 1
ATOM 506 N N . ILE A 1 62 ? -19.639 36.818 -41.820 1.00 82.19 62 ILE A N 1
ATOM 507 C CA . ILE A 1 62 ? -21.010 36.304 -41.934 1.00 82.19 62 ILE A CA 1
ATOM 508 C C . ILE A 1 62 ? -20.987 34.897 -42.531 1.00 82.19 62 ILE A C 1
ATOM 510 O O . ILE A 1 62 ? -21.610 33.991 -41.996 1.00 82.19 62 ILE A O 1
ATOM 514 N N . TRP A 1 63 ? -20.226 34.652 -43.595 1.00 82.62 63 TRP A N 1
ATOM 515 C CA . TRP A 1 63 ? -20.145 33.322 -44.186 1.00 82.62 63 TRP A CA 1
ATOM 516 C C . TRP A 1 63 ? -19.566 32.291 -43.216 1.00 82.62 63 TRP A C 1
ATOM 518 O O . TRP A 1 63 ? -20.029 31.156 -43.215 1.00 82.62 63 TRP A O 1
ATOM 528 N N . SER A 1 64 ? -18.612 32.646 -42.357 1.00 79.62 64 SER A N 1
ATOM 529 C CA . SER A 1 64 ? -18.031 31.732 -41.366 1.00 79.62 64 SER A CA 1
ATOM 530 C C . SER A 1 64 ? -18.968 31.463 -40.178 1.00 79.62 64 SER A C 1
ATOM 532 O O . SER A 1 64 ? -19.131 30.306 -39.779 1.00 79.62 64 SER A O 1
ATOM 534 N N . GLU A 1 65 ? -19.641 32.496 -39.668 1.00 73.88 65 GLU A N 1
ATOM 535 C CA . GLU A 1 65 ? -20.431 32.443 -38.427 1.00 73.88 65 GLU A CA 1
ATOM 536 C C . GLU A 1 65 ? -21.929 32.180 -38.642 1.00 73.88 65 GLU A C 1
ATOM 538 O O . GLU A 1 65 ? -22.607 31.699 -37.733 1.00 73.88 65 GLU A O 1
ATOM 543 N N . ALA A 1 66 ? -22.464 32.450 -39.835 1.00 65.12 66 ALA A N 1
ATOM 544 C CA . ALA A 1 66 ? -23.902 32.415 -40.051 1.00 65.12 66 ALA A CA 1
ATOM 545 C C . ALA A 1 66 ? -24.500 31.004 -40.060 1.00 65.12 66 ALA A C 1
ATOM 547 O O . ALA A 1 66 ? -23.907 30.006 -40.497 1.00 65.12 66 ALA A O 1
ATOM 548 N N . GLU A 1 67 ? -25.758 30.945 -39.623 1.00 72.94 67 GLU A N 1
ATOM 549 C CA . GLU A 1 67 ? -26.579 29.747 -39.702 1.00 72.94 67 GLU A CA 1
ATOM 550 C C . GLU A 1 67 ? -26.833 29.320 -41.158 1.00 72.94 67 GLU A C 1
ATOM 552 O O . GLU A 1 67 ? -26.695 30.094 -42.106 1.00 72.94 67 GLU A O 1
ATOM 557 N N . SER A 1 68 ? -27.254 28.063 -41.362 1.00 69.62 68 SER A N 1
ATOM 558 C CA . SER A 1 68 ? -27.425 27.503 -42.712 1.00 69.62 68 SER A CA 1
ATOM 559 C C . SER A 1 68 ? -28.421 28.265 -43.590 1.00 69.62 68 SER A C 1
ATOM 561 O O . SER A 1 68 ? -28.393 28.074 -44.797 1.00 69.62 68 SER A O 1
ATOM 563 N N . VAL A 1 69 ? -29.318 29.054 -42.987 1.00 77.62 69 VAL A N 1
ATOM 564 C CA . VAL A 1 69 ? -30.323 29.867 -43.690 1.00 77.62 69 VAL A CA 1
ATOM 565 C C . VAL A 1 69 ? -29.643 31.036 -44.404 1.00 77.62 69 VAL A C 1
ATOM 567 O O . VAL A 1 69 ? -29.697 31.097 -45.623 1.00 77.62 69 VAL A O 1
ATOM 570 N N . MET A 1 70 ? -28.849 31.839 -43.692 1.00 78.00 70 MET A N 1
ATOM 571 C CA . MET A 1 70 ? -28.149 32.993 -44.273 1.00 78.00 70 MET A CA 1
ATOM 572 C C . MET A 1 70 ? -27.160 32.594 -45.382 1.00 78.00 70 MET A C 1
ATOM 574 O O . MET A 1 70 ? -27.061 33.256 -46.409 1.00 78.00 70 MET A O 1
ATOM 578 N N . ARG A 1 71 ? -26.450 31.463 -45.224 1.00 81.69 71 ARG A N 1
ATOM 579 C CA . ARG A 1 71 ? -25.587 30.919 -46.295 1.00 81.69 71 ARG A CA 1
ATOM 580 C C . ARG A 1 71 ? -26.380 30.489 -47.527 1.00 81.69 71 ARG A C 1
ATOM 582 O O . ARG A 1 71 ? -25.861 30.520 -48.640 1.00 81.69 71 ARG A O 1
ATOM 589 N N . GLN A 1 72 ? -27.611 30.032 -47.319 1.00 83.50 72 GLN A N 1
ATOM 590 C CA . GLN A 1 72 ? -28.504 29.631 -48.393 1.00 83.50 72 GLN A CA 1
ATOM 591 C C . GLN A 1 72 ? -29.071 30.861 -49.115 1.00 83.50 72 GLN A C 1
ATOM 593 O O . GLN A 1 72 ? -29.150 30.828 -50.336 1.00 83.50 72 GLN A O 1
ATOM 598 N N . ASP A 1 73 ? -29.346 31.952 -48.400 1.00 84.19 73 ASP A N 1
ATOM 599 C CA . ASP A 1 73 ? -29.769 33.230 -48.988 1.00 84.19 73 ASP A CA 1
ATOM 600 C C . ASP A 1 73 ? -28.650 33.862 -49.829 1.00 84.19 73 ASP A C 1
ATOM 602 O O . ASP A 1 73 ? -28.884 34.274 -50.963 1.00 84.19 73 ASP A O 1
ATOM 606 N N . ILE A 1 74 ? -27.403 33.827 -49.340 1.00 85.12 74 ILE A N 1
ATOM 607 C CA . ILE A 1 74 ? -26.221 34.241 -50.116 1.00 85.12 74 ILE A CA 1
ATOM 608 C C . ILE A 1 74 ? -26.065 33.372 -51.372 1.00 85.12 74 ILE A C 1
ATOM 610 O O . ILE A 1 74 ? -25.831 33.893 -52.461 1.00 85.12 74 ILE A O 1
ATOM 614 N N . LEU A 1 75 ? -26.207 32.046 -51.252 1.00 85.62 75 LEU A N 1
ATOM 615 C CA . LEU A 1 75 ? -26.162 31.156 -52.414 1.00 85.62 75 LEU A CA 1
ATOM 616 C C . LEU A 1 75 ? -27.282 31.490 -53.411 1.00 85.62 75 LEU A C 1
ATOM 618 O O . LEU A 1 75 ? -27.007 31.566 -54.603 1.00 85.62 75 LEU A O 1
ATOM 622 N N . HIS A 1 76 ? -28.511 31.721 -52.944 1.00 86.81 76 HIS A N 1
ATOM 623 C CA . HIS A 1 76 ? -29.641 32.078 -53.801 1.00 86.81 76 HIS A CA 1
ATOM 624 C C . HIS A 1 76 ? -29.452 33.425 -54.498 1.00 86.81 76 HIS A C 1
ATOM 626 O O . HIS A 1 76 ? -29.824 33.548 -55.662 1.00 86.81 76 HIS A O 1
ATOM 632 N N . PHE A 1 77 ? -28.820 34.402 -53.844 1.00 88.12 77 PHE A N 1
ATOM 633 C CA . PHE A 1 77 ? -28.451 35.664 -54.480 1.00 88.12 77 PHE A CA 1
ATOM 634 C C . PHE A 1 77 ? -27.519 35.434 -55.679 1.00 88.12 77 PHE A C 1
ATOM 636 O O . PHE A 1 77 ? -27.806 35.909 -56.775 1.00 88.12 77 PHE A O 1
ATOM 643 N N . PHE A 1 78 ? -26.446 34.650 -55.513 1.00 86.12 78 PHE A N 1
ATOM 644 C CA . PHE A 1 78 ? -25.529 34.337 -56.619 1.00 86.12 78 PHE A CA 1
ATOM 645 C C . PHE A 1 78 ? -26.159 33.417 -57.679 1.00 86.12 78 PHE A C 1
ATOM 647 O O . PHE A 1 78 ? -25.867 33.566 -58.865 1.00 86.12 78 PHE A O 1
ATOM 654 N N . GLU A 1 79 ? -27.068 32.516 -57.290 1.00 85.69 79 GLU A N 1
ATOM 655 C CA . GLU A 1 79 ? -27.871 31.724 -58.233 1.00 85.69 79 GLU A CA 1
ATOM 656 C C . GLU A 1 79 ? -28.793 32.612 -59.084 1.00 85.69 79 GLU A C 1
ATOM 658 O O . GLU A 1 79 ? -28.924 32.364 -60.282 1.00 85.69 79 GLU A O 1
ATOM 663 N N . ALA A 1 80 ? -29.395 33.648 -58.492 1.00 82.25 80 ALA A N 1
ATOM 664 C CA . ALA A 1 80 ? -30.271 34.591 -59.185 1.00 82.25 80 ALA A CA 1
ATOM 665 C C . ALA A 1 80 ? -29.497 35.566 -60.087 1.00 82.25 80 ALA A C 1
ATOM 667 O O . ALA A 1 80 ? -29.969 35.892 -61.173 1.00 82.25 80 ALA A O 1
ATOM 668 N N . HIS A 1 81 ? -28.303 36.003 -59.665 1.00 80.94 81 HIS A N 1
ATOM 669 C CA . HIS A 1 81 ? -27.430 36.875 -60.465 1.00 80.94 81 HIS A CA 1
ATOM 670 C C . HIS A 1 81 ? -26.791 36.128 -61.649 1.00 80.94 81 HIS A C 1
ATOM 672 O O . HIS A 1 81 ? -26.494 36.731 -62.675 1.00 80.94 81 HIS A O 1
ATOM 678 N N . GLY A 1 82 ? -26.582 34.809 -61.533 1.00 75.25 82 GLY A N 1
ATOM 679 C CA . GLY A 1 82 ? -26.169 33.926 -62.636 1.00 75.25 82 GLY A CA 1
ATOM 680 C C . GLY A 1 82 ? -24.764 34.177 -63.205 1.00 75.25 82 GLY A C 1
ATOM 681 O O . GLY A 1 82 ? -24.342 33.479 -64.128 1.00 75.25 82 GLY A O 1
ATOM 682 N N . HIS A 1 83 ? -24.027 35.147 -62.664 1.00 82.38 83 HIS A N 1
ATOM 683 C CA . HIS A 1 83 ? -22.693 35.529 -63.109 1.00 82.38 83 HIS A CA 1
ATOM 684 C C . HIS A 1 83 ? -21.606 34.652 -62.463 1.00 82.38 83 HIS A C 1
ATOM 686 O O . HIS A 1 83 ? -21.653 34.365 -61.266 1.00 82.38 83 HIS A O 1
ATOM 692 N N . ILE A 1 84 ? -20.595 34.250 -63.244 1.00 81.38 84 ILE A N 1
ATOM 693 C CA . ILE A 1 84 ? -19.437 33.478 -62.761 1.00 81.38 84 ILE A CA 1
ATOM 694 C C . ILE A 1 84 ? -18.208 34.390 -62.710 1.00 81.38 84 ILE A C 1
ATOM 696 O O . ILE A 1 84 ? -17.766 34.913 -63.733 1.00 81.38 84 ILE A O 1
ATOM 700 N N . TYR A 1 85 ? -17.627 34.549 -61.524 1.00 83.12 85 TYR A N 1
ATOM 701 C CA . TYR A 1 85 ? -16.459 35.395 -61.277 1.00 83.12 85 TYR A CA 1
ATOM 702 C C . TYR A 1 85 ? -15.162 34.592 -61.463 1.00 83.12 85 TYR A C 1
ATOM 704 O O . TYR A 1 85 ? -14.696 33.901 -60.551 1.00 83.12 85 TYR A O 1
ATOM 712 N N . LYS A 1 86 ? -14.590 34.671 -62.670 1.00 77.06 86 LYS A N 1
ATOM 713 C CA . LYS A 1 86 ? -13.372 33.943 -63.068 1.00 77.06 86 LYS A CA 1
ATOM 714 C C . LYS A 1 86 ? -12.105 34.496 -62.400 1.00 77.06 86 LYS A C 1
ATOM 716 O O . LYS A 1 86 ? -12.057 35.661 -62.015 1.00 77.06 86 LYS A O 1
ATOM 721 N N . SER A 1 87 ? -11.093 33.640 -62.235 1.00 73.75 87 SER A N 1
ATOM 722 C CA . SER A 1 87 ? -9.779 34.006 -61.689 1.00 73.75 87 SER A CA 1
ATOM 723 C C . SER A 1 87 ? -8.811 34.427 -62.799 1.00 73.75 87 SER A C 1
ATOM 725 O O . SER A 1 87 ? -8.674 33.708 -63.783 1.00 73.75 87 SER A O 1
ATOM 727 N N . ASP A 1 88 ? -8.073 35.522 -62.597 1.00 62.19 88 ASP A N 1
ATOM 728 C CA . ASP A 1 88 ? -7.021 35.989 -63.521 1.00 62.19 88 ASP A CA 1
ATOM 729 C C . ASP A 1 88 ? -5.651 35.310 -63.294 1.00 62.19 88 ASP A C 1
ATOM 731 O O . ASP A 1 88 ? -4.664 35.654 -63.943 1.00 62.19 88 ASP A O 1
ATOM 735 N N . LYS A 1 89 ? -5.544 34.355 -62.354 1.00 56.31 89 LYS A N 1
ATOM 736 C CA . LYS A 1 89 ? -4.283 33.637 -62.094 1.00 56.31 89 LYS A CA 1
ATOM 737 C C . LYS A 1 89 ? -4.147 32.414 -63.015 1.00 56.31 89 LYS A C 1
ATOM 739 O O . LYS A 1 89 ? -5.003 31.531 -62.928 1.00 56.31 89 LYS A O 1
ATOM 744 N N . PRO A 1 90 ? -3.075 32.299 -63.827 1.00 52.78 90 PRO A N 1
ATOM 745 C CA . PRO A 1 90 ? -2.819 31.096 -64.617 1.00 52.78 90 PRO A CA 1
ATOM 746 C C . PRO A 1 90 ? -2.589 29.894 -63.685 1.00 52.78 90 PRO A C 1
ATOM 748 O O . PRO A 1 90 ? -1.773 29.958 -62.764 1.00 52.78 90 PRO A O 1
ATOM 751 N N . LYS A 1 91 ? -3.345 28.808 -63.887 1.00 55.47 91 LYS A N 1
ATOM 752 C CA . LYS A 1 91 ? -3.240 27.550 -63.128 1.00 55.47 91 LYS A CA 1
ATOM 753 C C . LYS A 1 91 ? -2.259 26.601 -63.835 1.00 55.47 91 LYS A C 1
ATOM 755 O O . LYS A 1 91 ? -2.702 25.605 -64.381 1.00 55.47 91 LYS A O 1
ATOM 760 N N . ASP A 1 92 ? -0.959 26.894 -63.803 1.00 43.78 92 ASP A N 1
ATOM 761 C CA . ASP A 1 92 ? 0.081 25.966 -64.279 1.00 43.78 92 ASP A CA 1
ATOM 762 C C . ASP A 1 92 ? 1.280 25.926 -63.310 1.00 43.78 92 ASP A C 1
ATOM 764 O O . ASP A 1 92 ? 2.220 26.709 -63.408 1.00 43.78 92 ASP A O 1
ATOM 768 N N . GLU A 1 93 ? 1.254 24.981 -62.367 1.00 43.34 93 GLU A N 1
ATOM 769 C CA . GLU A 1 93 ? 2.465 24.346 -61.828 1.00 43.34 93 GLU A CA 1
ATOM 770 C C . GLU A 1 93 ? 2.389 22.864 -62.234 1.00 43.34 93 GLU A C 1
ATOM 772 O O . GLU A 1 93 ? 1.327 22.255 -62.053 1.00 43.34 93 GLU A O 1
ATOM 777 N N . PRO A 1 94 ? 3.463 22.252 -62.768 1.00 45.06 94 PRO A N 1
ATOM 778 C CA . PRO A 1 94 ? 3.449 20.837 -63.107 1.00 45.06 94 PRO A CA 1
ATOM 779 C C . PRO A 1 94 ? 3.221 20.009 -61.838 1.00 45.06 94 PRO A C 1
ATOM 781 O O . PRO A 1 94 ? 4.006 20.021 -60.887 1.00 45.06 94 PRO A O 1
ATOM 784 N N . HIS A 1 95 ? 2.100 19.297 -61.821 1.00 45.09 95 HIS A N 1
ATOM 785 C CA . HIS A 1 95 ? 1.719 18.369 -60.770 1.00 45.09 95 HIS A CA 1
ATOM 786 C C . HIS A 1 95 ? 2.610 17.119 -60.871 1.00 45.09 95 HIS A C 1
ATOM 788 O O . HIS A 1 95 ? 2.181 16.101 -61.401 1.00 45.09 95 HIS A O 1
ATOM 794 N N . PHE A 1 96 ? 3.854 17.176 -60.381 1.00 49.50 96 PHE A N 1
ATOM 795 C CA . PHE A 1 96 ? 4.625 15.946 -60.188 1.00 49.50 96 PHE A CA 1
ATOM 796 C C . PHE A 1 96 ? 3.829 15.019 -59.268 1.00 49.50 96 PHE A C 1
ATOM 798 O O . PHE A 1 96 ? 3.385 15.431 -58.182 1.00 49.50 96 PHE A O 1
ATOM 805 N N . ASN A 1 97 ? 3.636 13.772 -59.698 1.00 64.31 97 ASN A N 1
ATOM 806 C CA . ASN A 1 97 ? 3.169 12.729 -58.801 1.00 64.31 97 ASN A CA 1
ATOM 807 C C . ASN A 1 97 ? 4.178 12.637 -57.640 1.00 64.31 97 ASN A C 1
ATOM 809 O O . ASN A 1 97 ? 5.373 12.862 -57.827 1.00 64.31 97 ASN A O 1
ATOM 813 N N . ARG A 1 98 ? 3.722 12.385 -56.409 1.00 69.62 98 ARG A N 1
ATOM 814 C CA . ARG A 1 98 ? 4.606 12.393 -55.225 1.00 69.62 98 ARG A CA 1
ATOM 815 C C . ARG A 1 98 ? 5.824 11.491 -55.438 1.00 69.62 98 ARG A C 1
ATOM 817 O O . ARG A 1 98 ? 6.923 11.873 -55.053 1.00 69.62 98 ARG A O 1
ATOM 824 N N . ASP A 1 99 ? 5.596 10.341 -56.055 1.00 74.81 99 ASP A N 1
ATOM 825 C CA . ASP A 1 99 ? 6.622 9.334 -56.290 1.00 74.81 99 ASP A CA 1
ATOM 826 C C . ASP A 1 99 ? 7.620 9.811 -57.364 1.00 74.81 99 ASP A C 1
ATOM 828 O O . ASP A 1 99 ? 8.820 9.718 -57.146 1.00 74.81 99 ASP A O 1
ATOM 832 N N . GLU A 1 100 ? 7.158 10.495 -58.420 1.00 76.19 100 GLU A N 1
ATOM 833 C CA . GLU A 1 100 ? 8.030 11.149 -59.416 1.00 76.19 100 GLU A CA 1
ATOM 834 C C . GLU A 1 100 ? 8.891 12.258 -58.794 1.00 76.19 100 GLU A C 1
ATOM 836 O O . GLU A 1 100 ? 10.051 12.431 -59.158 1.00 76.19 100 GLU A O 1
ATOM 841 N N . LYS A 1 101 ? 8.342 13.008 -57.827 1.00 78.50 101 LYS A N 1
ATOM 842 C CA . LYS A 1 101 ? 9.098 14.037 -57.100 1.00 78.50 101 LYS A CA 1
ATOM 843 C C . LYS A 1 101 ? 10.163 13.428 -56.182 1.00 78.50 101 LYS A C 1
ATOM 845 O O . LYS A 1 101 ? 11.233 14.012 -56.035 1.00 78.50 101 LYS A O 1
ATOM 850 N N . ILE A 1 102 ? 9.870 12.291 -55.549 1.00 81.38 102 ILE A N 1
ATOM 851 C CA . ILE A 1 102 ? 10.850 11.544 -54.749 1.00 81.38 102 ILE A CA 1
ATOM 852 C C . ILE A 1 102 ? 11.945 10.995 -55.669 1.00 81.38 102 ILE A C 1
ATOM 854 O O . ILE A 1 102 ? 13.116 11.186 -55.366 1.00 81.38 102 ILE A O 1
ATOM 858 N N . ASP A 1 103 ? 11.582 10.398 -56.806 1.00 83.00 103 ASP A N 1
ATOM 859 C CA . ASP A 1 103 ? 12.528 9.842 -57.780 1.00 83.00 103 ASP A CA 1
ATOM 860 C C . ASP A 1 103 ? 13.455 10.911 -58.375 1.00 83.00 103 ASP A C 1
ATOM 862 O O . ASP A 1 103 ? 14.658 10.684 -58.487 1.00 83.00 103 ASP A O 1
ATOM 866 N N . ALA A 1 104 ? 12.924 12.098 -58.685 1.00 82.31 104 ALA A N 1
ATOM 867 C CA . ALA A 1 104 ? 13.722 13.221 -59.171 1.00 82.31 104 ALA A CA 1
ATOM 868 C C . ALA A 1 104 ? 14.767 13.684 -58.141 1.00 82.31 104 ALA A C 1
ATOM 870 O O . ALA A 1 104 ? 15.919 13.899 -58.498 1.00 82.31 104 ALA A O 1
ATOM 871 N N . ILE A 1 105 ? 14.390 13.786 -56.859 1.00 82.50 105 ILE A N 1
ATOM 872 C CA . ILE A 1 105 ? 15.325 14.181 -55.793 1.00 82.50 105 ILE A CA 1
ATOM 873 C C . ILE A 1 105 ? 16.324 13.054 -55.490 1.00 82.50 105 ILE A C 1
ATOM 875 O O . ILE A 1 105 ? 17.496 13.326 -55.261 1.00 82.50 105 ILE A O 1
ATOM 879 N N . LEU A 1 106 ? 15.896 11.786 -55.511 1.00 85.06 106 LEU A N 1
ATOM 880 C CA . LEU A 1 106 ? 16.798 10.642 -55.327 1.00 85.06 106 LEU A CA 1
ATOM 881 C C . LEU A 1 106 ? 17.861 10.559 -56.427 1.00 85.06 106 LEU A C 1
ATOM 883 O O . LEU A 1 106 ? 18.965 10.125 -56.137 1.00 85.06 106 LEU A O 1
ATOM 887 N N . ALA A 1 107 ? 17.554 10.981 -57.657 1.00 83.38 107 ALA A N 1
ATOM 888 C CA . ALA A 1 107 ? 18.528 11.020 -58.749 1.00 83.38 107 ALA A CA 1
ATOM 889 C C . ALA A 1 107 ? 19.605 12.110 -58.571 1.00 83.38 107 ALA A C 1
ATOM 891 O O . ALA A 1 107 ? 20.686 11.994 -59.144 1.00 83.38 107 ALA A O 1
ATOM 892 N N . GLU A 1 108 ? 19.315 13.162 -57.798 1.00 84.81 108 GLU A N 1
ATOM 893 C CA . GLU A 1 108 ? 20.274 14.224 -57.457 1.00 84.81 108 GLU A CA 1
ATOM 894 C C . GLU A 1 108 ? 21.133 13.873 -56.232 1.00 84.81 108 GLU A C 1
ATOM 896 O O . GLU A 1 108 ? 22.225 14.419 -56.068 1.00 84.81 108 GLU A O 1
ATOM 901 N N . LEU A 1 109 ? 20.657 12.968 -55.372 1.00 83.94 109 LEU A N 1
ATOM 902 C CA . LEU A 1 109 ? 21.366 12.526 -54.176 1.00 83.94 109 LEU A CA 1
ATOM 903 C C . LEU A 1 109 ? 22.252 11.313 -54.485 1.00 83.94 109 LEU A C 1
ATOM 905 O O . LEU A 1 109 ? 21.829 10.359 -55.128 1.00 83.94 109 LEU A O 1
ATOM 909 N N . ASP A 1 110 ? 23.472 11.312 -53.955 1.00 82.94 110 ASP A N 1
ATOM 910 C CA . ASP A 1 110 ? 24.322 10.120 -53.956 1.00 82.94 110 ASP A CA 1
ATOM 911 C C . ASP A 1 110 ? 23.793 9.140 -52.901 1.00 82.94 110 ASP A C 1
ATOM 913 O O . ASP A 1 110 ? 24.072 9.313 -51.713 1.00 82.94 110 ASP A O 1
ATOM 917 N N . VAL A 1 111 ? 22.955 8.181 -53.310 1.00 86.69 111 VAL A N 1
ATOM 918 C CA . VAL A 1 111 ? 22.294 7.203 -52.429 1.00 86.69 111 VAL A CA 1
ATOM 919 C C . VAL A 1 111 ? 22.465 5.772 -52.927 1.00 86.69 111 VAL A C 1
ATOM 921 O O . VAL A 1 111 ? 22.390 5.495 -54.122 1.00 86.69 111 VAL A O 1
ATOM 924 N N . SER A 1 112 ? 22.637 4.835 -51.996 1.00 88.81 112 SER A N 1
ATOM 925 C CA . SER A 1 112 ? 22.569 3.400 -52.310 1.00 88.81 112 SER A CA 1
ATOM 926 C C . SER A 1 112 ? 21.124 2.925 -52.524 1.00 88.81 112 SER A C 1
ATOM 928 O O . SER A 1 112 ? 20.171 3.590 -52.112 1.00 88.81 112 SER A O 1
ATOM 930 N N . GLU A 1 113 ? 20.936 1.745 -53.126 1.00 85.69 113 GLU A N 1
ATOM 931 C CA . GLU A 1 113 ? 19.597 1.158 -53.325 1.00 85.69 113 GLU A CA 1
ATOM 932 C C . GLU A 1 113 ? 18.834 0.967 -51.999 1.00 85.69 113 GLU A C 1
ATOM 934 O O . GLU A 1 113 ? 17.630 1.224 -51.929 1.00 85.69 113 GLU A O 1
ATOM 939 N N . GLU A 1 114 ? 19.536 0.581 -50.928 1.00 86.69 114 GLU A N 1
ATOM 940 C CA . GLU A 1 114 ? 18.960 0.410 -49.588 1.00 86.69 114 GLU A CA 1
ATOM 941 C C . GLU A 1 114 ? 18.545 1.755 -48.965 1.00 86.69 114 GLU A C 1
ATOM 943 O O . GLU A 1 114 ? 17.446 1.885 -48.418 1.00 86.69 114 GLU A O 1
ATOM 948 N N . GLU A 1 115 ? 19.384 2.786 -49.105 1.00 89.25 115 GLU A N 1
ATOM 949 C CA . GLU A 1 115 ? 19.076 4.151 -48.656 1.00 89.25 115 GLU A CA 1
ATOM 950 C C . GLU A 1 115 ? 17.874 4.734 -49.412 1.00 89.25 115 GLU A C 1
ATOM 952 O O . GLU A 1 115 ? 16.979 5.329 -48.804 1.00 89.25 115 GLU A O 1
ATOM 957 N N . ALA A 1 116 ? 17.822 4.528 -50.730 1.00 87.44 116 ALA A N 1
ATOM 958 C CA . ALA A 1 116 ? 16.726 4.973 -51.580 1.00 87.44 116 ALA A CA 1
ATOM 959 C C . ALA A 1 116 ? 15.396 4.311 -51.190 1.00 87.44 116 ALA A C 1
ATOM 961 O O . ALA A 1 116 ? 14.364 4.987 -51.153 1.00 87.44 116 ALA A O 1
ATOM 962 N N . LEU A 1 117 ? 15.405 3.017 -50.854 1.00 88.75 117 LEU A N 1
ATOM 963 C CA . LEU A 1 117 ? 14.217 2.303 -50.386 1.00 88.75 117 LEU A CA 1
ATOM 964 C C . LEU A 1 117 ? 13.713 2.870 -49.050 1.00 88.75 117 LEU A C 1
ATOM 966 O O . LEU A 1 117 ? 12.542 3.246 -48.956 1.00 88.75 117 LEU A O 1
ATOM 970 N N . ARG A 1 118 ? 14.593 3.039 -48.050 1.00 88.31 118 ARG A N 1
ATOM 971 C CA . ARG A 1 118 ? 14.214 3.625 -46.747 1.00 88.31 118 ARG A CA 1
ATOM 972 C C . ARG A 1 118 ? 13.727 5.072 -46.874 1.00 88.31 118 ARG A C 1
ATOM 974 O O . ARG A 1 118 ? 12.797 5.477 -46.174 1.00 88.31 118 ARG A O 1
ATOM 981 N N . LEU A 1 119 ? 14.300 5.861 -47.787 1.00 88.81 119 LEU A N 1
ATOM 982 C CA . LEU A 1 119 ? 13.817 7.214 -48.086 1.00 88.81 119 LEU A CA 1
ATOM 983 C C . LEU A 1 119 ? 12.414 7.198 -48.708 1.00 88.81 119 LEU A C 1
ATOM 985 O O . LEU A 1 119 ? 11.558 7.981 -48.287 1.00 88.81 119 LEU A O 1
ATOM 989 N N . ARG A 1 120 ? 12.138 6.300 -49.664 1.00 86.69 120 ARG A N 1
ATOM 990 C CA . ARG A 1 120 ? 10.792 6.147 -50.248 1.00 86.69 120 ARG A CA 1
ATOM 991 C C . ARG A 1 120 ? 9.762 5.823 -49.172 1.00 86.69 120 ARG A C 1
ATOM 993 O O . ARG A 1 120 ? 8.720 6.473 -49.122 1.00 86.69 120 ARG A O 1
ATOM 1000 N N . GLU A 1 121 ? 10.069 4.880 -48.285 1.00 87.06 121 GLU A N 1
ATOM 1001 C CA . GLU A 1 121 ? 9.192 4.509 -47.170 1.00 87.06 121 GLU A CA 1
ATOM 1002 C C . GLU A 1 121 ? 8.959 5.678 -46.204 1.00 87.06 121 GLU A C 1
ATOM 1004 O O . GLU A 1 121 ? 7.812 6.000 -45.882 1.00 87.06 121 GLU A O 1
ATOM 1009 N N . ALA A 1 122 ? 10.022 6.383 -45.802 1.00 86.50 122 ALA A N 1
ATOM 1010 C CA . ALA A 1 122 ? 9.931 7.511 -44.875 1.00 86.50 122 ALA A CA 1
ATOM 1011 C C . ALA A 1 122 ? 9.050 8.658 -45.404 1.00 86.50 122 ALA A C 1
ATOM 1013 O O . ALA A 1 122 ? 8.356 9.325 -44.630 1.00 86.50 122 ALA A O 1
ATOM 1014 N N . PHE A 1 123 ? 9.048 8.890 -46.721 1.00 88.12 123 PHE A N 1
ATOM 1015 C CA . PHE A 1 123 ? 8.253 9.940 -47.360 1.00 88.12 123 PHE A CA 1
ATOM 1016 C C . PHE A 1 123 ? 6.942 9.436 -47.994 1.00 88.12 123 PHE A C 1
ATOM 1018 O O . PHE A 1 123 ? 6.160 10.250 -48.497 1.00 88.12 123 PHE A O 1
ATOM 1025 N N . ALA A 1 124 ? 6.620 8.142 -47.878 1.00 83.12 124 ALA A N 1
ATOM 1026 C CA . ALA A 1 124 ? 5.439 7.513 -48.481 1.00 83.12 124 ALA A CA 1
ATOM 1027 C C . ALA A 1 124 ? 4.095 8.081 -47.993 1.00 83.12 124 ALA A C 1
ATOM 1029 O O . ALA A 1 124 ? 3.072 7.918 -48.652 1.00 83.12 124 ALA A O 1
ATOM 1030 N N . THR A 1 125 ? 4.054 8.762 -46.848 1.00 80.62 125 THR A N 1
ATOM 1031 C CA . THR A 1 125 ? 2.836 9.400 -46.305 1.00 80.62 125 THR A CA 1
ATOM 1032 C C . THR A 1 125 ? 2.915 10.929 -46.305 1.00 80.62 125 THR A C 1
ATOM 1034 O O . THR A 1 125 ? 1.939 11.619 -45.993 1.00 80.62 125 THR A O 1
ATOM 1037 N N . VAL A 1 126 ? 4.060 11.491 -46.705 1.00 83.88 126 VAL A N 1
ATOM 1038 C CA . VAL A 1 126 ? 4.317 12.931 -46.680 1.00 83.88 126 VAL A CA 1
ATOM 1039 C C . VAL A 1 126 ? 3.718 13.590 -47.924 1.00 83.88 126 VAL A C 1
ATOM 1041 O O . VAL A 1 126 ? 3.816 13.098 -49.047 1.00 83.88 126 VAL A O 1
ATOM 1044 N N . ARG A 1 127 ? 3.067 14.745 -47.740 1.00 78.94 127 ARG A N 1
ATOM 1045 C CA . ARG A 1 127 ? 2.506 15.521 -48.859 1.00 78.94 127 ARG A CA 1
ATOM 1046 C C . ARG A 1 127 ? 3.631 16.005 -49.778 1.00 78.94 127 ARG A C 1
ATOM 1048 O O . ARG A 1 127 ? 4.565 16.628 -49.282 1.00 78.94 127 ARG A O 1
ATOM 1055 N N . ALA A 1 128 ? 3.475 15.864 -51.096 1.00 76.19 128 ALA A N 1
ATOM 1056 C CA . ALA A 1 128 ? 4.484 16.238 -52.101 1.00 76.19 128 ALA A CA 1
ATOM 1057 C C . ALA A 1 128 ? 5.050 17.667 -51.939 1.00 76.19 128 ALA A C 1
ATOM 1059 O O . ALA A 1 128 ? 6.245 17.893 -52.113 1.00 76.19 128 ALA A O 1
ATOM 1060 N N . LYS A 1 129 ? 4.227 18.643 -51.520 1.00 75.50 129 LYS A N 1
ATOM 1061 C CA . LYS A 1 129 ? 4.668 20.029 -51.248 1.00 75.50 129 LYS A CA 1
ATOM 1062 C C . LYS A 1 129 ? 5.655 20.163 -50.079 1.00 75.50 129 LYS A C 1
ATOM 1064 O O . LYS A 1 129 ? 6.381 21.143 -50.014 1.00 75.50 129 LYS A O 1
ATOM 1069 N N . LYS A 1 130 ? 5.666 19.211 -49.141 1.00 80.75 130 LYS A N 1
ATOM 1070 C CA . LYS A 1 130 ? 6.546 19.212 -47.961 1.00 80.75 130 LYS A CA 1
ATOM 1071 C C . LYS A 1 130 ? 7.847 18.435 -48.170 1.00 80.75 130 LYS A C 1
ATOM 1073 O O . LYS A 1 130 ? 8.687 18.506 -47.275 1.00 80.75 130 LYS A O 1
ATOM 1078 N N . ILE A 1 131 ? 7.979 17.717 -49.287 1.00 84.00 131 ILE A N 1
ATOM 1079 C CA . ILE A 1 131 ? 9.187 16.988 -49.685 1.00 84.00 131 ILE A CA 1
ATOM 1080 C C . ILE A 1 131 ? 10.130 17.995 -50.349 1.00 84.00 131 ILE A C 1
ATOM 1082 O O . ILE A 1 131 ? 9.794 18.569 -51.390 1.00 84.00 131 ILE A O 1
ATOM 1086 N N . THR A 1 132 ? 11.255 18.255 -49.692 1.00 86.19 132 THR A N 1
ATOM 1087 C CA . THR A 1 132 ? 12.324 19.159 -50.135 1.00 86.19 132 THR A CA 1
ATOM 1088 C C . THR A 1 132 ? 13.656 18.423 -50.048 1.00 86.19 132 THR A C 1
ATOM 1090 O O . THR A 1 132 ? 13.784 17.511 -49.228 1.00 86.19 132 THR A O 1
ATOM 1093 N N . ILE A 1 133 ? 14.634 18.838 -50.857 1.00 85.75 133 ILE A N 1
ATOM 1094 C CA . ILE A 1 133 ? 15.981 18.245 -50.891 1.00 85.75 133 ILE A CA 1
ATOM 1095 C C . ILE A 1 133 ? 16.602 18.264 -49.487 1.00 85.75 133 ILE A C 1
ATOM 1097 O O . ILE A 1 133 ? 16.910 17.206 -48.958 1.00 85.75 133 ILE A O 1
ATOM 1101 N N . GLU A 1 134 ? 16.599 19.412 -48.803 1.00 87.00 134 GLU A N 1
ATOM 1102 C CA . GLU A 1 134 ? 17.125 19.560 -47.430 1.00 87.00 134 GLU A CA 1
ATOM 1103 C C . GLU A 1 134 ? 16.522 18.565 -46.418 1.00 87.00 134 GLU A C 1
ATOM 1105 O O . GLU A 1 134 ? 17.192 18.077 -45.506 1.00 87.00 134 GLU A O 1
ATOM 1110 N N . LYS A 1 135 ? 15.227 18.246 -46.554 1.00 87.06 135 LYS A N 1
ATOM 1111 C CA . LYS A 1 135 ? 14.564 17.275 -45.672 1.00 87.06 135 LYS A CA 1
ATOM 1112 C C . LYS A 1 135 ? 14.929 15.846 -46.026 1.00 87.06 135 LYS A C 1
ATOM 1114 O O . LYS A 1 135 ? 15.026 15.024 -45.118 1.00 87.06 135 LYS A O 1
ATOM 1119 N N . MET A 1 136 ? 15.090 15.551 -47.314 1.00 87.25 136 MET A N 1
ATOM 1120 C CA . MET A 1 136 ? 15.562 14.247 -47.764 1.00 87.25 136 MET A CA 1
ATOM 1121 C C . MET A 1 136 ? 17.021 14.034 -47.368 1.00 87.25 136 MET A C 1
ATOM 1123 O O . MET A 1 136 ? 17.318 12.971 -46.851 1.00 87.25 136 MET A O 1
ATOM 1127 N N . GLU A 1 137 ? 17.885 15.046 -47.460 1.00 88.06 137 GLU A N 1
ATOM 1128 C CA . GLU A 1 137 ? 19.269 15.007 -46.964 1.00 88.06 137 GLU A CA 1
ATOM 1129 C C . GLU A 1 137 ? 19.335 14.816 -45.447 1.00 88.06 137 GLU A C 1
ATOM 1131 O O . GLU A 1 137 ? 20.060 13.956 -44.953 1.00 88.06 137 GLU A O 1
ATOM 1136 N N . SER A 1 138 ? 18.538 15.574 -44.689 1.00 89.12 138 SER A N 1
ATOM 1137 C CA . SER A 1 138 ? 18.464 15.412 -43.234 1.00 89.12 138 SER A CA 1
ATOM 1138 C C . SER A 1 138 ? 17.983 14.010 -42.846 1.00 89.12 138 SER A C 1
ATOM 1140 O O . SER A 1 138 ? 18.555 13.371 -41.965 1.00 89.12 138 SER A O 1
ATOM 1142 N N . LYS A 1 139 ? 16.974 13.478 -43.551 1.00 89.94 139 LYS A N 1
ATOM 1143 C CA . LYS A 1 139 ? 16.497 12.111 -43.316 1.00 89.94 139 LYS A CA 1
ATOM 1144 C C . LYS A 1 139 ? 17.501 11.057 -43.789 1.00 89.94 139 LYS A C 1
ATOM 1146 O O . LYS A 1 139 ? 17.619 10.028 -43.132 1.00 89.94 139 LYS A O 1
ATOM 1151 N N . LEU A 1 140 ? 18.232 11.314 -44.871 1.00 89.44 140 LEU A N 1
ATOM 1152 C CA . LEU A 1 140 ? 19.294 10.453 -45.384 1.00 89.44 140 LEU A CA 1
ATOM 1153 C C . LEU A 1 140 ? 20.447 10.346 -44.383 1.00 89.44 140 LEU A C 1
ATOM 1155 O O . LEU A 1 140 ? 20.927 9.241 -44.163 1.00 89.44 140 LEU A O 1
ATOM 1159 N N . ARG A 1 141 ? 20.842 11.445 -43.721 1.00 87.62 141 ARG A N 1
ATOM 1160 C CA . ARG A 1 141 ? 21.821 11.399 -42.617 1.00 87.62 141 ARG A CA 1
ATOM 1161 C C . ARG A 1 141 ? 21.377 10.450 -41.508 1.00 87.62 141 ARG A C 1
ATOM 1163 O O . ARG A 1 141 ? 22.133 9.562 -41.133 1.00 87.62 141 ARG A O 1
ATOM 1170 N N . ASN A 1 142 ? 20.121 10.555 -41.073 1.00 88.81 142 ASN A N 1
ATOM 1171 C CA . ASN A 1 142 ? 19.580 9.655 -40.051 1.00 88.81 142 ASN A CA 1
ATOM 1172 C C . ASN A 1 142 ? 19.538 8.195 -40.530 1.00 88.81 142 ASN A C 1
ATOM 1174 O O . ASN A 1 142 ? 19.885 7.296 -39.775 1.00 88.81 142 ASN A O 1
ATOM 1178 N N . ILE A 1 143 ? 19.156 7.950 -41.788 1.00 89.44 143 ILE A N 1
ATOM 1179 C CA . ILE A 1 143 ? 19.154 6.599 -42.375 1.00 89.44 143 ILE A CA 1
ATOM 1180 C C . ILE A 1 143 ? 20.575 6.027 -42.429 1.00 89.44 143 ILE A C 1
ATOM 1182 O O . ILE A 1 143 ? 20.784 4.872 -42.077 1.00 89.44 143 ILE A O 1
ATOM 1186 N N . ARG A 1 144 ? 21.565 6.830 -42.829 1.00 89.69 144 ARG A N 1
ATOM 1187 C CA . ARG A 1 144 ? 22.979 6.434 -42.835 1.00 89.69 144 ARG A CA 1
ATOM 1188 C C . ARG A 1 144 ? 23.479 6.095 -41.446 1.00 89.69 144 ARG A C 1
ATOM 1190 O O . ARG A 1 144 ? 24.172 5.096 -41.284 1.00 89.69 144 ARG A O 1
ATOM 1197 N N . PHE A 1 145 ? 23.112 6.904 -40.461 1.00 89.75 145 PHE A N 1
ATOM 1198 C CA . PHE A 1 145 ? 23.419 6.650 -39.063 1.00 89.75 145 PHE A CA 1
ATOM 1199 C C . PHE A 1 145 ? 22.816 5.320 -38.587 1.00 89.75 145 PHE A C 1
ATOM 1201 O O . PHE A 1 145 ? 23.539 4.486 -38.048 1.00 89.75 145 PHE A O 1
ATOM 1208 N N . GLU A 1 146 ? 21.529 5.078 -38.856 1.00 89.25 146 GLU A N 1
ATOM 1209 C CA . GLU A 1 146 ? 20.843 3.820 -38.520 1.00 89.25 146 GLU A CA 1
ATOM 1210 C C . GLU A 1 146 ? 21.508 2.612 -39.199 1.00 89.25 146 GLU A C 1
ATOM 1212 O O . GLU A 1 146 ? 21.849 1.642 -38.529 1.00 89.25 146 GLU A O 1
ATOM 1217 N N . LEU A 1 147 ? 21.792 2.690 -40.503 1.00 90.31 147 LEU A N 1
ATOM 1218 C CA . LEU A 1 147 ? 22.478 1.624 -41.246 1.00 90.31 147 LEU A CA 1
ATOM 1219 C C . LEU A 1 147 ? 23.891 1.362 -40.718 1.00 90.31 147 LEU A C 1
ATOM 1221 O O . LEU A 1 147 ? 24.339 0.217 -40.656 1.00 90.31 147 LEU A O 1
ATOM 1225 N N . LYS A 1 148 ? 24.619 2.417 -40.345 1.00 89.81 148 LYS A N 1
ATOM 1226 C CA . LYS A 1 148 ? 25.949 2.301 -39.740 1.00 89.81 148 LYS A CA 1
ATOM 1227 C C . LYS A 1 148 ? 25.863 1.610 -38.379 1.00 89.81 148 LYS A C 1
ATOM 1229 O O . LYS A 1 148 ? 26.673 0.727 -38.113 1.00 89.81 148 LYS A O 1
ATOM 1234 N N . LYS A 1 149 ? 24.862 1.955 -37.562 1.00 90.75 149 LYS A N 1
ATOM 1235 C CA . LYS A 1 149 ? 24.571 1.322 -36.268 1.00 90.75 149 LYS A CA 1
ATOM 1236 C C . LYS A 1 149 ? 24.255 -0.168 -36.450 1.00 90.75 149 LYS A C 1
ATOM 1238 O O . LYS A 1 149 ? 24.957 -0.991 -35.878 1.00 90.75 149 LYS A O 1
ATOM 1243 N N . GLU A 1 150 ? 23.334 -0.524 -37.346 1.00 91.38 150 GLU A N 1
ATOM 1244 C CA . GLU A 1 150 ? 22.980 -1.922 -37.662 1.00 91.38 150 GLU A CA 1
ATOM 1245 C C . GLU A 1 150 ? 24.184 -2.748 -38.158 1.00 91.38 150 GLU A C 1
ATOM 1247 O O . GLU A 1 150 ? 24.353 -3.916 -37.797 1.00 91.38 150 GLU A O 1
ATOM 1252 N N . LYS A 1 151 ? 25.062 -2.149 -38.975 1.00 92.00 151 LYS A N 1
ATOM 1253 C CA . LYS A 1 151 ? 26.306 -2.803 -39.415 1.00 92.00 151 LYS A CA 1
ATOM 1254 C C . LYS A 1 151 ? 27.263 -3.050 -38.250 1.00 92.00 151 LYS A C 1
ATOM 1256 O O . LYS A 1 151 ? 27.832 -4.135 -38.169 1.00 92.00 151 LYS A O 1
ATOM 1261 N N . LEU A 1 152 ? 27.421 -2.082 -37.344 1.00 92.12 152 LEU A N 1
ATOM 1262 C CA . LEU A 1 152 ? 28.238 -2.248 -36.136 1.00 92.12 152 LEU A CA 1
ATOM 1263 C C . LEU A 1 152 ? 27.681 -3.359 -35.235 1.00 92.12 152 LEU A C 1
ATOM 1265 O O . LEU A 1 152 ? 28.448 -4.189 -34.760 1.00 92.12 152 LEU A O 1
ATOM 1269 N N . GLU A 1 153 ? 26.363 -3.414 -35.043 1.00 93.62 153 GLU A N 1
ATOM 1270 C CA . GLU A 1 153 ? 25.680 -4.459 -34.265 1.00 93.62 153 GLU A CA 1
ATOM 1271 C C . GLU A 1 153 ? 25.947 -5.864 -34.814 1.00 93.62 153 GLU A C 1
ATOM 1273 O O . GLU A 1 153 ? 26.248 -6.789 -34.053 1.00 93.62 153 GLU A O 1
ATOM 1278 N N . ARG A 1 154 ? 25.914 -6.015 -36.145 1.00 92.94 154 ARG A N 1
ATOM 1279 C CA . ARG A 1 154 ? 26.213 -7.285 -36.816 1.00 92.94 154 ARG A CA 1
ATOM 1280 C C . ARG A 1 154 ? 27.680 -7.696 -36.669 1.00 92.94 154 ARG A C 1
ATOM 1282 O O . ARG A 1 154 ? 27.933 -8.846 -36.328 1.00 92.94 154 ARG A O 1
ATOM 1289 N N . GLU A 1 155 ? 28.625 -6.793 -36.930 1.00 92.75 155 GLU A N 1
ATOM 1290 C CA . GLU A 1 155 ? 30.067 -7.101 -36.882 1.00 92.75 155 GLU A CA 1
ATOM 1291 C C . GLU A 1 155 ? 30.565 -7.372 -35.456 1.00 92.75 155 GLU A C 1
ATOM 1293 O O . GLU A 1 155 ? 31.441 -8.205 -35.235 1.00 92.75 155 GLU A O 1
ATOM 1298 N N . LEU A 1 156 ? 30.008 -6.672 -34.466 1.00 91.44 156 LEU A N 1
ATOM 1299 C CA . LEU A 1 156 ? 30.436 -6.769 -33.071 1.00 91.44 156 LEU A CA 1
ATOM 1300 C C . LEU A 1 156 ? 29.579 -7.734 -32.239 1.00 91.44 156 LEU A C 1
ATOM 1302 O O . LEU A 1 156 ? 29.816 -7.829 -31.034 1.00 91.44 156 LEU A O 1
ATOM 1306 N N . GLU A 1 157 ? 28.629 -8.451 -32.844 1.00 91.81 157 GLU A N 1
ATOM 1307 C CA . GLU A 1 157 ? 27.745 -9.428 -32.186 1.00 91.81 157 GLU A CA 1
ATOM 1308 C C . GLU A 1 157 ? 27.061 -8.868 -30.919 1.00 91.81 157 GLU A C 1
ATOM 1310 O O . GLU A 1 157 ? 27.230 -9.379 -29.806 1.00 91.81 157 GLU A O 1
ATOM 1315 N N . GLY A 1 158 ? 26.307 -7.781 -31.076 1.00 91.75 158 GLY A N 1
ATOM 1316 C CA . GLY A 1 158 ? 25.603 -7.116 -29.977 1.00 91.75 158 GLY A CA 1
ATOM 1317 C C . GLY A 1 158 ? 24.551 -6.134 -30.477 1.00 91.75 158 GLY A C 1
ATOM 1318 O O . GLY A 1 158 ? 24.220 -6.133 -31.659 1.00 91.75 158 GLY A O 1
ATOM 1319 N N . PHE A 1 159 ? 24.014 -5.313 -29.583 1.00 93.75 159 PHE A N 1
ATOM 1320 C CA . PHE A 1 159 ? 23.040 -4.278 -29.927 1.00 93.75 159 PHE A CA 1
ATOM 1321 C C . PHE A 1 159 ? 23.233 -3.039 -29.066 1.00 93.75 159 PHE A C 1
ATOM 1323 O O . PHE A 1 159 ? 23.733 -3.135 -27.950 1.00 93.75 159 PHE A O 1
ATOM 1330 N N . PHE A 1 160 ? 22.840 -1.872 -29.559 1.00 92.06 160 PHE A N 1
ATOM 1331 C CA . PHE A 1 160 ? 22.834 -0.675 -28.725 1.00 92.06 160 PHE A CA 1
ATOM 1332 C C . PHE A 1 160 ? 21.538 -0.590 -27.916 1.00 92.06 160 PHE A C 1
ATOM 1334 O O . PHE A 1 160 ? 20.443 -0.749 -28.459 1.00 92.06 160 PHE A O 1
ATOM 1341 N N . ASP A 1 161 ? 21.664 -0.327 -26.621 1.00 90.19 161 ASP A N 1
ATOM 1342 C CA . ASP A 1 161 ? 20.525 -0.124 -25.733 1.00 90.19 161 ASP A CA 1
ATOM 1343 C C . ASP A 1 161 ? 19.947 1.302 -25.833 1.00 90.19 161 ASP A C 1
ATOM 1345 O O . ASP A 1 161 ? 20.319 2.106 -26.692 1.00 90.19 161 ASP A O 1
ATOM 1349 N N . ILE A 1 162 ? 18.971 1.594 -24.970 1.00 88.00 162 ILE A N 1
ATOM 1350 C CA . ILE A 1 162 ? 18.279 2.892 -24.908 1.00 88.00 162 ILE A CA 1
ATOM 1351 C C . ILE A 1 162 ? 19.231 4.011 -24.457 1.00 88.00 162 ILE A C 1
ATOM 1353 O O . ILE A 1 162 ? 19.004 5.170 -24.796 1.00 88.00 162 ILE A O 1
ATOM 1357 N N . ASP A 1 163 ? 20.301 3.661 -23.744 1.00 88.12 163 ASP A N 1
ATOM 1358 C CA . ASP A 1 163 ? 21.307 4.590 -23.232 1.00 88.12 163 ASP A CA 1
ATOM 1359 C C . ASP A 1 163 ? 22.497 4.735 -24.205 1.00 88.12 163 ASP A C 1
ATOM 1361 O O . ASP A 1 163 ? 23.555 5.241 -23.827 1.00 88.12 163 ASP A O 1
ATOM 1365 N N . ASP A 1 164 ? 22.351 4.266 -25.453 1.00 89.81 164 ASP A N 1
ATOM 1366 C CA . ASP A 1 164 ? 23.383 4.235 -26.497 1.00 89.81 164 ASP A CA 1
ATOM 1367 C C . ASP A 1 164 ? 24.678 3.506 -26.081 1.00 89.81 164 ASP A C 1
ATOM 1369 O O . ASP A 1 164 ? 25.766 3.745 -26.620 1.00 89.81 164 ASP A O 1
ATOM 1373 N N . SER A 1 165 ? 24.572 2.572 -25.137 1.00 92.12 165 SER A N 1
ATOM 1374 C CA . SER A 1 165 ? 25.648 1.658 -24.757 1.00 92.12 165 SER A CA 1
ATOM 1375 C C . SER A 1 165 ? 25.546 0.364 -25.561 1.00 92.12 165 SER A C 1
ATOM 1377 O O . SER A 1 165 ? 24.460 -0.084 -25.918 1.00 92.12 165 SER A O 1
ATOM 1379 N N . PHE A 1 166 ? 26.685 -0.254 -25.880 1.00 94.06 166 PHE A N 1
ATOM 1380 C CA . PHE A 1 166 ? 26.708 -1.496 -26.648 1.00 94.06 166 PHE A CA 1
ATOM 1381 C C . PHE A 1 166 ? 26.537 -2.695 -25.707 1.00 94.06 166 PHE A C 1
ATOM 1383 O O . PHE A 1 166 ? 27.436 -3.003 -24.919 1.00 94.06 166 PHE A O 1
ATOM 1390 N N . GLU A 1 167 ? 25.382 -3.354 -25.785 1.00 94.31 167 GLU A N 1
ATOM 1391 C CA . GLU A 1 167 ? 25.014 -4.572 -25.065 1.00 94.31 167 GLU A CA 1
ATOM 1392 C C . GLU A 1 167 ? 25.537 -5.809 -25.815 1.00 94.31 167 GLU A C 1
ATOM 1394 O O . GLU A 1 167 ? 25.279 -6.008 -27.005 1.00 94.31 167 GLU A O 1
ATOM 1399 N N . PHE A 1 168 ? 26.287 -6.667 -25.122 1.00 94.19 168 PHE A N 1
ATOM 1400 C CA . PHE A 1 168 ? 26.863 -7.884 -25.695 1.00 94.19 168 PHE A CA 1
ATOM 1401 C C . PHE A 1 168 ? 26.989 -9.002 -24.657 1.00 94.19 168 PHE A C 1
ATOM 1403 O O . PHE A 1 168 ? 27.050 -8.764 -23.452 1.00 94.19 168 PHE A O 1
ATOM 1410 N N . ASN A 1 169 ? 27.075 -10.247 -25.123 1.00 93.69 169 ASN A N 1
ATOM 1411 C CA . ASN A 1 169 ? 27.263 -11.406 -24.254 1.00 93.69 169 ASN A CA 1
ATOM 1412 C C . ASN A 1 169 ? 28.748 -11.769 -24.135 1.00 93.69 169 ASN A C 1
ATOM 1414 O O . ASN A 1 169 ? 29.457 -11.862 -25.135 1.00 93.69 169 ASN A O 1
ATOM 1418 N N . ALA A 1 170 ? 29.216 -12.016 -22.912 1.00 93.06 170 ALA A N 1
ATOM 1419 C CA . ALA A 1 170 ? 30.596 -12.386 -22.626 1.00 93.06 170 ALA A CA 1
ATOM 1420 C C . ALA A 1 170 ? 30.682 -13.614 -21.718 1.00 93.06 170 ALA A C 1
ATOM 1422 O O . ALA A 1 170 ? 29.942 -13.739 -20.744 1.00 93.06 170 ALA A O 1
ATOM 1423 N N . SER A 1 171 ? 31.625 -14.509 -22.019 1.00 93.94 171 SER A N 1
ATOM 1424 C CA . SER A 1 171 ? 31.940 -15.662 -21.174 1.00 93.94 171 SER A CA 1
ATOM 1425 C C . SER A 1 171 ? 32.937 -15.264 -20.087 1.00 93.94 171 SER A C 1
ATOM 1427 O O . SER A 1 171 ? 34.071 -14.896 -20.385 1.00 93.94 171 SER A O 1
ATOM 1429 N N . LEU A 1 172 ? 32.518 -15.355 -18.828 1.00 92.94 172 LEU A N 1
ATOM 1430 C CA . LEU A 1 172 ? 33.316 -15.025 -17.648 1.00 92.94 172 LEU A CA 1
ATOM 1431 C C . LEU A 1 172 ? 33.616 -16.288 -16.845 1.00 92.94 172 LEU A C 1
ATOM 1433 O O . LEU A 1 172 ? 32.787 -17.200 -16.761 1.00 92.94 172 LEU A O 1
ATOM 1437 N N . ARG A 1 173 ? 34.817 -16.360 -16.272 1.00 92.81 173 ARG A N 1
ATOM 1438 C CA . ARG A 1 173 ? 35.290 -17.537 -15.539 1.00 92.81 173 ARG A CA 1
ATOM 1439 C C . ARG A 1 173 ? 34.989 -17.385 -14.053 1.00 92.81 173 ARG A C 1
ATOM 1441 O O . ARG A 1 173 ? 35.336 -16.380 -13.448 1.00 92.81 173 ARG A O 1
ATOM 1448 N N . TYR A 1 174 ? 34.417 -18.421 -13.457 1.00 92.31 174 TYR A N 1
ATOM 1449 C CA . TYR A 1 174 ? 34.231 -18.547 -12.015 1.00 92.31 174 TYR A CA 1
ATOM 1450 C C . TYR A 1 174 ? 35.152 -19.651 -11.505 1.00 92.31 174 TYR A C 1
ATOM 1452 O O . TYR A 1 174 ? 35.153 -20.752 -12.060 1.00 92.31 174 TYR A O 1
ATOM 1460 N N . SER A 1 175 ? 35.944 -19.365 -10.471 1.00 89.19 175 SER A N 1
ATOM 1461 C CA . SER A 1 175 ? 36.856 -20.327 -9.844 1.00 89.19 175 SER A CA 1
ATOM 1462 C C . SER A 1 175 ? 36.681 -20.284 -8.329 1.00 89.19 175 SER A C 1
ATOM 1464 O O . SER A 1 175 ? 37.066 -19.307 -7.695 1.00 89.19 175 SER A O 1
ATOM 1466 N N . LEU A 1 176 ? 36.079 -21.325 -7.754 1.00 87.88 176 LEU A N 1
ATOM 1467 C CA . LEU A 1 176 ? 35.758 -21.401 -6.326 1.00 87.88 176 LEU A CA 1
ATOM 1468 C C . LEU A 1 176 ? 35.753 -22.867 -5.859 1.00 87.88 176 LEU A C 1
ATOM 1470 O O . LEU A 1 176 ? 35.255 -23.735 -6.573 1.00 87.88 176 LEU A O 1
ATOM 1474 N N . TYR A 1 177 ? 36.279 -23.139 -4.658 1.00 83.06 177 TYR A N 1
ATOM 1475 C CA . TYR A 1 177 ? 36.310 -24.475 -4.028 1.00 83.06 177 TYR A CA 1
ATOM 1476 C C . TYR A 1 177 ? 36.864 -25.588 -4.940 1.00 83.06 177 TYR A C 1
ATOM 1478 O O . TYR A 1 177 ? 36.229 -26.628 -5.116 1.00 83.06 177 TYR A O 1
ATOM 1486 N N . ASP A 1 178 ? 38.016 -25.340 -5.570 1.00 82.81 178 ASP A N 1
ATOM 1487 C CA . ASP A 1 178 ? 38.683 -26.248 -6.523 1.00 82.81 178 ASP A CA 1
ATOM 1488 C C . ASP A 1 178 ? 37.850 -26.629 -7.764 1.00 82.81 178 ASP A C 1
ATOM 1490 O O . ASP A 1 178 ? 38.215 -27.521 -8.530 1.00 82.81 178 ASP A O 1
ATOM 1494 N N . GLN A 1 179 ? 36.744 -25.924 -8.013 1.00 86.62 179 GLN A N 1
ATOM 1495 C CA . GLN A 1 179 ? 35.935 -26.052 -9.220 1.00 86.62 179 GLN A CA 1
ATOM 1496 C C . GLN A 1 179 ? 36.047 -24.787 -10.063 1.00 86.62 179 GLN A C 1
ATOM 1498 O O . GLN A 1 179 ? 36.101 -23.671 -9.545 1.00 86.62 179 GLN A O 1
ATOM 1503 N N . SER A 1 180 ? 36.025 -24.955 -11.386 1.00 89.88 180 SER A N 1
ATOM 1504 C CA . SER A 1 180 ? 35.907 -23.826 -12.303 1.00 89.88 180 SER A CA 1
ATOM 1505 C C . SER A 1 180 ? 34.856 -24.078 -13.371 1.00 89.88 180 SER A C 1
ATOM 1507 O O . SER A 1 180 ? 34.685 -25.202 -13.840 1.00 89.88 180 SER A O 1
ATOM 1509 N N . PHE A 1 181 ? 34.117 -23.030 -13.715 1.00 92.56 181 PHE A N 1
ATOM 1510 C CA . PHE A 1 181 ? 33.109 -23.050 -14.767 1.00 92.56 181 PHE A CA 1
ATOM 1511 C C . PHE A 1 181 ? 33.034 -21.682 -15.445 1.00 92.56 181 PHE A C 1
ATOM 1513 O O . PHE A 1 181 ? 33.526 -20.684 -14.919 1.00 92.56 181 PHE A O 1
ATOM 1520 N N . HIS A 1 182 ? 32.427 -21.645 -16.626 1.00 91.88 182 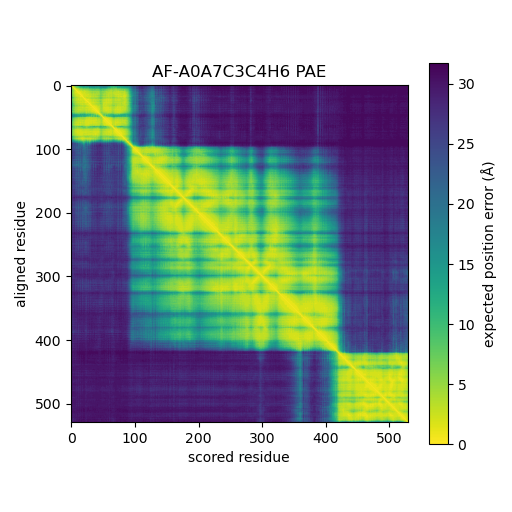HIS A N 1
ATOM 1521 C CA . HIS A 1 182 ? 32.194 -20.415 -17.370 1.00 91.88 182 HIS A CA 1
ATOM 1522 C C . HIS A 1 182 ? 30.716 -20.063 -17.355 1.00 91.88 182 HIS A C 1
ATOM 1524 O O . HIS A 1 182 ? 29.860 -20.948 -17.420 1.00 91.88 182 HIS A O 1
ATOM 1530 N N . LYS A 1 183 ? 30.425 -18.767 -17.294 1.00 91.19 183 LYS A N 1
ATOM 1531 C CA . LYS A 1 183 ? 29.069 -18.247 -17.373 1.00 91.19 183 LYS A CA 1
ATOM 1532 C C . LYS A 1 183 ? 29.000 -17.130 -18.398 1.00 91.19 183 LYS A C 1
ATOM 1534 O O . LYS A 1 183 ? 29.847 -16.241 -18.407 1.00 91.19 183 LYS A O 1
ATOM 1539 N N . ILE A 1 184 ? 27.972 -17.183 -19.235 1.00 91.88 184 ILE A N 1
ATOM 1540 C CA . ILE A 1 184 ? 27.670 -16.117 -20.182 1.00 91.88 184 ILE A CA 1
ATOM 1541 C C . ILE A 1 184 ? 26.870 -15.049 -19.435 1.00 91.88 184 ILE A C 1
ATOM 1543 O O . ILE A 1 184 ? 25.797 -15.349 -18.910 1.00 91.88 184 ILE A O 1
ATOM 1547 N N . LEU A 1 185 ? 27.409 -13.835 -19.357 1.00 91.06 185 LEU A N 1
ATOM 1548 C CA . LEU A 1 185 ? 26.725 -12.661 -18.820 1.00 91.06 185 LEU A CA 1
ATOM 1549 C C . LEU A 1 185 ? 26.570 -11.608 -19.906 1.00 91.06 185 LEU A C 1
ATOM 1551 O O . LEU A 1 185 ? 27.433 -11.462 -20.773 1.00 91.06 185 LEU A O 1
ATOM 1555 N N . THR A 1 186 ? 25.487 -10.856 -19.813 1.00 92.50 186 THR A N 1
ATOM 1556 C CA . THR A 1 186 ? 25.244 -9.696 -20.658 1.00 92.50 186 THR A CA 1
ATOM 1557 C C . THR A 1 186 ? 25.926 -8.476 -20.041 1.00 92.50 186 THR A C 1
ATOM 1559 O O . THR A 1 186 ? 25.733 -8.188 -18.859 1.00 92.50 186 THR A O 1
ATOM 1562 N N . LEU A 1 187 ? 26.774 -7.801 -20.816 1.00 92.31 187 LEU A N 1
ATOM 1563 C CA . LEU A 1 187 ? 27.566 -6.644 -20.406 1.00 92.31 187 LEU A CA 1
ATOM 1564 C C . LEU A 1 187 ? 27.270 -5.455 -21.312 1.00 92.31 187 LEU A C 1
ATOM 1566 O O . LEU A 1 187 ? 26.899 -5.622 -22.470 1.00 92.31 187 LEU A O 1
ATOM 1570 N N . HIS A 1 188 ? 27.518 -4.266 -20.777 1.00 93.38 188 HIS A N 1
ATOM 1571 C CA . HIS A 1 188 ? 27.345 -3.003 -21.476 1.00 93.38 188 HIS A CA 1
ATOM 1572 C C . HIS A 1 188 ? 28.689 -2.277 -21.525 1.00 93.38 188 HIS A C 1
ATOM 1574 O O . HIS A 1 188 ? 29.474 -2.316 -20.569 1.00 93.38 188 HIS A O 1
ATOM 1580 N N . THR A 1 189 ? 28.983 -1.633 -22.649 1.00 94.12 189 THR A N 1
ATOM 1581 C CA . THR A 1 189 ? 30.089 -0.674 -22.737 1.00 94.12 189 THR A CA 1
ATOM 1582 C C . THR A 1 189 ? 29.680 0.675 -22.141 1.00 94.12 189 THR A C 1
ATOM 1584 O O . THR A 1 189 ? 28.568 0.857 -21.662 1.00 94.12 189 THR A O 1
ATOM 1587 N N . LYS A 1 190 ? 30.582 1.659 -22.202 1.00 93.00 190 LYS A N 1
ATOM 1588 C CA . LYS A 1 190 ? 30.204 3.068 -22.029 1.00 93.00 190 LYS A CA 1
ATOM 1589 C C . LYS A 1 190 ? 29.261 3.522 -23.165 1.00 93.00 190 LYS A C 1
ATOM 1591 O O . LYS A 1 190 ? 29.368 2.951 -24.258 1.00 93.00 190 LYS A O 1
ATOM 1596 N N . PRO A 1 191 ? 28.439 4.561 -22.941 1.00 93.81 191 PRO A N 1
ATOM 1597 C CA . PRO A 1 191 ? 27.580 5.129 -23.974 1.00 93.81 191 PRO A CA 1
ATOM 1598 C C . PRO A 1 191 ? 28.398 5.790 -25.091 1.00 93.81 191 PRO A C 1
ATOM 1600 O O . PRO A 1 191 ? 29.465 6.370 -24.844 1.00 93.81 191 PRO A O 1
ATOM 1603 N N . TYR A 1 192 ? 27.893 5.710 -26.321 1.00 92.00 192 TYR A N 1
ATOM 1604 C CA . TYR A 1 192 ? 28.494 6.306 -27.513 1.00 92.00 192 TYR A CA 1
ATOM 1605 C C . TYR A 1 192 ? 27.624 7.456 -28.020 1.00 92.00 192 TYR A C 1
ATOM 1607 O O . TYR A 1 192 ? 26.470 7.251 -28.377 1.00 92.00 192 TYR A O 1
ATOM 1615 N N . SER A 1 193 ? 28.176 8.672 -28.068 1.00 90.00 193 SER A N 1
ATOM 1616 C CA . SER A 1 193 ? 27.415 9.830 -28.542 1.00 90.00 193 SER A CA 1
ATOM 1617 C C . SER A 1 193 ? 27.130 9.754 -30.043 1.00 90.00 193 SER A C 1
ATOM 1619 O O . SER A 1 193 ? 27.865 9.116 -30.807 1.00 90.00 193 SER A O 1
ATOM 1621 N N . TYR A 1 194 ? 26.075 10.450 -30.465 1.00 87.50 194 TYR A N 1
ATOM 1622 C CA . TYR A 1 194 ? 25.681 10.543 -31.868 1.00 87.50 194 TYR A CA 1
ATOM 1623 C C . TYR A 1 194 ? 26.832 11.057 -32.747 1.00 87.50 194 TYR A C 1
ATOM 1625 O O . TYR A 1 194 ? 27.141 10.441 -33.766 1.00 87.50 194 TYR A O 1
ATOM 1633 N N . GLU A 1 195 ? 27.528 12.114 -32.314 1.00 87.56 195 GLU A N 1
ATOM 1634 C CA . GLU A 1 195 ? 28.634 12.718 -33.070 1.00 87.56 195 GLU A CA 1
ATOM 1635 C C . GLU A 1 195 ? 29.780 11.724 -33.260 1.00 87.56 195 GLU A C 1
ATOM 1637 O O . GLU A 1 195 ? 30.346 11.606 -34.344 1.00 87.56 195 GLU A O 1
ATOM 1642 N N . LEU A 1 196 ? 30.088 10.946 -32.218 1.00 87.44 196 LEU A N 1
ATOM 1643 C CA . LEU A 1 196 ? 31.153 9.957 -32.275 1.00 87.44 196 LEU A CA 1
ATOM 1644 C C . LEU A 1 196 ? 30.855 8.870 -33.314 1.00 87.44 196 LEU A C 1
ATOM 1646 O O . LEU A 1 196 ? 31.748 8.483 -34.068 1.00 87.44 196 LEU A O 1
ATOM 1650 N N . ILE A 1 197 ? 29.621 8.364 -33.351 1.00 88.12 197 ILE A N 1
ATOM 1651 C CA . ILE A 1 197 ? 29.225 7.337 -34.321 1.00 88.12 197 ILE A CA 1
ATOM 1652 C C . ILE A 1 197 ? 29.136 7.939 -35.728 1.00 88.12 197 ILE A C 1
ATOM 1654 O O . ILE A 1 197 ? 29.498 7.261 -36.687 1.00 88.12 197 ILE A O 1
ATOM 1658 N N . GLU A 1 198 ? 28.689 9.185 -35.884 1.00 87.12 198 GLU A N 1
ATOM 1659 C CA . GLU A 1 198 ? 28.559 9.834 -37.192 1.00 87.12 198 GLU A CA 1
ATOM 1660 C C . GLU A 1 198 ? 29.930 10.137 -37.821 1.00 87.12 198 GLU A C 1
ATOM 1662 O O . GLU A 1 198 ? 30.203 9.668 -38.930 1.00 87.12 198 GLU A O 1
ATOM 1667 N N . GLU A 1 199 ? 30.812 10.836 -37.101 1.00 88.00 199 GLU A N 1
ATOM 1668 C CA . GLU A 1 199 ? 32.072 11.381 -37.631 1.00 88.00 199 GLU A CA 1
ATOM 1669 C C . GLU A 1 199 ? 33.187 10.335 -37.790 1.00 88.00 199 GLU A C 1
ATOM 1671 O O . GLU A 1 199 ? 34.025 10.446 -38.687 1.00 88.00 199 GLU A O 1
ATOM 1676 N N . THR A 1 200 ? 33.212 9.303 -36.942 1.00 89.44 200 THR A N 1
ATOM 1677 C CA . THR A 1 200 ? 34.328 8.341 -36.916 1.00 89.44 200 THR A CA 1
ATOM 1678 C C . THR A 1 200 ? 34.210 7.315 -38.054 1.00 89.44 200 THR A C 1
ATOM 1680 O O . THR A 1 200 ? 33.118 6.784 -38.277 1.00 89.44 200 THR A O 1
ATOM 1683 N N . PRO A 1 201 ? 35.297 6.964 -38.766 1.00 92.31 201 PRO A N 1
ATOM 1684 C CA . PRO A 1 201 ? 35.284 5.891 -39.763 1.00 92.31 201 PRO A CA 1
ATOM 1685 C C . PRO A 1 201 ? 34.807 4.545 -39.197 1.00 92.31 201 PRO A C 1
ATOM 1687 O O . PRO A 1 201 ? 34.970 4.251 -38.011 1.00 92.31 201 PRO A O 1
ATOM 1690 N N . PHE A 1 202 ? 34.212 3.710 -40.053 1.00 89.12 202 PHE A N 1
ATOM 1691 C CA . PHE A 1 202 ? 33.621 2.434 -39.637 1.00 89.12 202 PHE A CA 1
ATOM 1692 C C . PHE A 1 202 ? 34.660 1.466 -39.052 1.00 89.12 202 PHE A C 1
ATOM 1694 O O . PHE A 1 202 ? 34.402 0.882 -38.000 1.00 89.12 202 PHE A O 1
ATOM 1701 N N . GLU A 1 203 ? 35.844 1.340 -39.667 1.00 91.19 203 GLU A N 1
ATOM 1702 C CA . GLU A 1 203 ? 36.892 0.447 -39.153 1.00 91.19 203 GLU A CA 1
ATOM 1703 C C . GLU A 1 203 ? 37.399 0.886 -37.769 1.00 91.19 203 GLU A C 1
ATOM 1705 O O . GLU A 1 203 ? 37.568 0.057 -36.874 1.00 91.19 203 GLU A O 1
ATOM 1710 N N . GLU A 1 204 ? 37.570 2.194 -37.553 1.00 91.88 204 GLU A N 1
ATOM 1711 C CA . GLU A 1 204 ? 38.025 2.737 -36.267 1.00 91.88 204 GLU A CA 1
ATOM 1712 C C . GLU A 1 204 ? 36.976 2.540 -35.157 1.00 91.88 204 GLU A C 1
ATOM 1714 O O . GLU A 1 204 ? 37.321 2.234 -34.011 1.00 91.88 204 GLU A O 1
ATOM 1719 N N . LEU A 1 205 ? 35.682 2.653 -35.484 1.00 91.62 205 LEU A N 1
ATOM 1720 C CA . LEU A 1 205 ? 34.599 2.369 -34.538 1.00 91.62 205 LEU A CA 1
ATOM 1721 C C . LEU A 1 205 ? 34.586 0.905 -34.103 1.00 91.62 205 LEU A C 1
ATOM 1723 O O . LEU A 1 205 ? 34.422 0.641 -32.910 1.00 91.62 205 LEU A O 1
ATOM 1727 N N . ILE A 1 206 ? 34.805 -0.033 -35.028 1.00 92.50 206 ILE A N 1
ATOM 1728 C CA . ILE A 1 206 ? 34.904 -1.460 -34.696 1.00 92.50 206 ILE A CA 1
ATOM 1729 C C . ILE A 1 206 ? 36.042 -1.691 -33.704 1.00 92.50 206 ILE A C 1
ATOM 1731 O O . ILE A 1 206 ? 35.819 -2.291 -32.652 1.00 92.50 206 ILE A O 1
ATOM 1735 N N . GLU A 1 207 ? 37.242 -1.180 -33.986 1.00 92.75 207 GLU A N 1
ATOM 1736 C CA . GLU A 1 207 ? 38.392 -1.342 -33.089 1.00 92.75 207 GLU A CA 1
ATOM 1737 C C . GLU A 1 207 ? 38.133 -0.729 -31.708 1.00 92.75 207 GLU A C 1
ATOM 1739 O O . GLU A 1 207 ? 38.452 -1.322 -30.670 1.00 92.75 207 GLU A O 1
ATOM 1744 N N . ARG A 1 208 ? 37.516 0.456 -31.676 1.00 93.06 208 ARG A N 1
ATOM 1745 C CA . ARG A 1 208 ? 37.207 1.169 -30.437 1.00 93.06 208 ARG A CA 1
ATOM 1746 C C . ARG A 1 208 ? 36.172 0.432 -29.594 1.00 93.06 208 ARG A C 1
ATOM 1748 O O . ARG A 1 208 ? 36.410 0.244 -28.398 1.00 93.06 208 ARG A O 1
ATOM 1755 N N . ILE A 1 209 ? 35.062 -0.002 -30.192 1.00 93.00 209 ILE A N 1
ATOM 1756 C CA . ILE A 1 209 ? 34.019 -0.746 -29.478 1.00 93.00 209 ILE A CA 1
ATOM 1757 C C . ILE A 1 209 ? 34.561 -2.110 -29.049 1.00 93.00 209 ILE A C 1
ATOM 1759 O O . ILE A 1 209 ? 34.389 -2.483 -27.894 1.00 93.00 209 ILE A O 1
ATOM 1763 N N . ALA A 1 210 ? 35.310 -2.820 -29.898 1.00 92.69 210 ALA A N 1
ATOM 1764 C CA . ALA A 1 210 ? 35.949 -4.084 -29.528 1.00 92.69 210 ALA A CA 1
ATOM 1765 C C . ALA A 1 210 ? 36.885 -3.930 -28.316 1.00 92.69 210 ALA A C 1
ATOM 1767 O O . ALA A 1 210 ? 36.852 -4.739 -27.385 1.00 92.69 210 ALA A O 1
ATOM 1768 N N . LYS A 1 211 ? 37.676 -2.852 -28.270 1.00 94.81 211 LYS A N 1
ATOM 1769 C CA . LYS A 1 211 ? 38.536 -2.538 -27.122 1.00 94.81 211 LYS A CA 1
ATOM 1770 C C . LYS A 1 211 ? 37.735 -2.209 -25.863 1.00 94.81 211 LYS A C 1
ATOM 1772 O O . LYS A 1 211 ? 38.119 -2.622 -24.769 1.00 94.81 211 LYS A O 1
ATOM 1777 N N . ASP A 1 212 ? 36.640 -1.466 -25.992 1.00 93.94 212 ASP A N 1
ATOM 1778 C CA . ASP A 1 212 ? 35.763 -1.150 -24.864 1.00 93.94 212 ASP A CA 1
ATOM 1779 C C . ASP A 1 212 ? 35.006 -2.399 -24.361 1.00 93.94 212 ASP A C 1
ATOM 1781 O O . ASP A 1 212 ? 34.897 -2.574 -23.147 1.00 93.94 212 ASP A O 1
ATOM 1785 N N . LYS A 1 213 ? 34.600 -3.323 -25.249 1.00 94.38 213 LYS A N 1
ATOM 1786 C CA . LYS A 1 213 ? 34.072 -4.650 -24.884 1.00 94.38 213 LYS A CA 1
ATOM 1787 C C . LYS A 1 213 ? 35.084 -5.422 -24.038 1.00 94.38 213 LYS A C 1
ATOM 1789 O O . LYS A 1 213 ? 34.744 -5.881 -22.951 1.00 94.38 213 LYS A O 1
ATOM 1794 N N . LEU A 1 214 ? 36.340 -5.520 -24.487 1.00 94.06 214 LEU A N 1
ATOM 1795 C CA . LEU A 1 214 ? 37.403 -6.201 -23.733 1.00 94.06 214 LEU A CA 1
ATOM 1796 C C . LEU A 1 214 ? 37.619 -5.573 -22.350 1.00 94.06 214 LEU A C 1
ATOM 1798 O O . LEU A 1 214 ? 37.693 -6.291 -21.355 1.00 94.06 214 LEU A O 1
ATOM 1802 N N . ARG A 1 215 ? 37.638 -4.238 -22.261 1.00 94.38 215 ARG A N 1
ATOM 1803 C CA . ARG A 1 215 ? 37.731 -3.527 -20.975 1.00 94.38 215 ARG A CA 1
ATOM 1804 C C . ARG A 1 215 ? 36.558 -3.838 -20.049 1.00 94.38 215 ARG A C 1
ATOM 1806 O O . ARG A 1 215 ? 36.782 -4.040 -18.858 1.00 94.38 215 ARG A O 1
ATOM 1813 N N . ALA A 1 216 ? 35.333 -3.879 -20.571 1.00 93.75 216 ALA A N 1
ATOM 1814 C CA . ALA A 1 216 ? 34.146 -4.221 -19.790 1.00 93.75 216 ALA A CA 1
ATOM 1815 C C . ALA A 1 216 ? 34.213 -5.668 -19.266 1.00 93.75 216 ALA A C 1
ATOM 1817 O O . ALA A 1 216 ? 33.922 -5.912 -18.094 1.00 93.75 216 ALA A O 1
ATOM 1818 N N . VAL A 1 217 ? 34.684 -6.610 -20.092 1.00 94.44 217 VAL A N 1
ATOM 1819 C CA . VAL A 1 217 ? 34.919 -8.008 -19.691 1.00 94.44 217 VAL A CA 1
ATOM 1820 C C . VAL A 1 217 ? 35.975 -8.097 -18.589 1.00 94.44 217 VAL A C 1
ATOM 1822 O O . VAL A 1 217 ? 35.725 -8.721 -17.560 1.00 94.44 217 VAL A O 1
ATOM 1825 N N . GLU A 1 218 ? 37.128 -7.446 -18.754 1.00 94.19 218 GLU A N 1
ATOM 1826 C CA . GLU A 1 218 ? 38.197 -7.440 -17.746 1.00 94.19 218 GLU A CA 1
ATOM 1827 C C . GLU A 1 218 ? 37.752 -6.805 -16.425 1.00 94.19 218 GLU A C 1
ATOM 1829 O O . GLU A 1 218 ? 38.050 -7.328 -15.350 1.00 94.19 218 GLU A O 1
ATOM 1834 N N . ALA A 1 219 ? 37.032 -5.682 -16.486 1.00 93.88 219 ALA A N 1
ATOM 1835 C CA . ALA A 1 219 ? 36.500 -5.014 -15.305 1.00 93.88 219 ALA A CA 1
ATOM 1836 C C . ALA A 1 219 ? 35.507 -5.916 -14.559 1.00 93.88 219 ALA A C 1
ATOM 1838 O O . ALA A 1 219 ? 35.598 -6.054 -13.335 1.00 93.88 219 ALA A O 1
ATOM 1839 N N . LYS A 1 220 ? 34.604 -6.588 -15.287 1.00 92.44 220 LYS A N 1
ATOM 1840 C CA . LYS A 1 220 ? 33.647 -7.512 -14.675 1.00 92.44 220 LYS A CA 1
ATOM 1841 C C . LYS A 1 220 ? 34.326 -8.760 -14.116 1.00 92.44 220 LYS A C 1
ATOM 1843 O O . LYS A 1 220 ? 33.972 -9.175 -13.017 1.00 92.44 220 LYS A O 1
ATOM 1848 N N . GLN A 1 221 ? 35.321 -9.319 -14.806 1.00 93.81 221 GLN A N 1
ATOM 1849 C CA . GLN A 1 221 ? 36.101 -10.455 -14.306 1.00 93.81 221 GLN A CA 1
ATOM 1850 C C . GLN A 1 221 ? 36.804 -10.101 -12.989 1.00 93.81 221 GLN A C 1
ATOM 1852 O O . GLN A 1 221 ? 36.670 -10.840 -12.022 1.00 93.81 221 GLN A O 1
ATOM 1857 N N . LYS A 1 222 ? 37.449 -8.927 -12.902 1.00 93.81 222 LYS A N 1
ATOM 1858 C CA . LYS A 1 222 ? 38.060 -8.441 -11.651 1.00 93.81 222 LYS A CA 1
ATOM 1859 C C . LYS A 1 222 ? 37.042 -8.291 -10.520 1.00 93.81 222 LYS A C 1
ATOM 1861 O O . LYS A 1 222 ? 37.344 -8.640 -9.385 1.00 93.81 222 LYS A O 1
ATOM 1866 N N . SER A 1 223 ? 35.848 -7.780 -10.822 1.00 92.00 223 SER A N 1
ATOM 1867 C CA . SER A 1 223 ? 34.756 -7.667 -9.847 1.00 92.00 223 SER A CA 1
ATOM 1868 C C . SER A 1 223 ? 34.282 -9.039 -9.355 1.00 92.00 223 SER A C 1
ATOM 1870 O O . SER A 1 223 ? 34.096 -9.212 -8.154 1.00 92.00 223 SER A O 1
ATOM 1872 N N . ILE A 1 224 ? 34.148 -10.025 -10.250 1.00 90.94 224 ILE A N 1
ATOM 1873 C CA . ILE A 1 224 ? 33.800 -11.407 -9.889 1.00 90.94 224 ILE A CA 1
ATOM 1874 C C . ILE A 1 224 ? 34.897 -12.026 -9.026 1.00 90.94 224 ILE A C 1
ATOM 1876 O O . ILE A 1 224 ? 34.591 -12.590 -7.982 1.00 90.94 224 ILE A O 1
ATOM 1880 N N . ASP A 1 225 ? 36.163 -11.899 -9.419 1.00 91.88 225 ASP A N 1
ATOM 1881 C CA . ASP A 1 225 ? 37.286 -12.463 -8.668 1.00 91.88 225 ASP A CA 1
ATOM 1882 C C . ASP A 1 225 ? 37.379 -11.844 -7.264 1.00 91.88 225 ASP A C 1
ATOM 1884 O O . ASP A 1 225 ? 37.575 -12.562 -6.284 1.00 91.88 225 ASP A O 1
ATOM 1888 N N . ALA A 1 226 ? 37.167 -10.528 -7.147 1.00 92.12 226 ALA A N 1
ATOM 1889 C CA . ALA A 1 226 ? 37.104 -9.835 -5.862 1.00 92.12 226 ALA A CA 1
ATOM 1890 C C . ALA A 1 226 ? 35.918 -10.307 -5.006 1.00 92.12 226 ALA A C 1
ATOM 1892 O O . ALA A 1 226 ? 36.094 -10.575 -3.819 1.00 92.12 226 ALA A O 1
ATOM 1893 N N . PHE A 1 227 ? 34.733 -10.461 -5.606 1.00 91.31 227 PHE A N 1
ATOM 1894 C CA . PHE A 1 227 ? 33.549 -10.996 -4.933 1.00 91.31 227 PHE A CA 1
ATOM 1895 C C . PHE A 1 227 ? 33.792 -12.420 -4.416 1.00 91.31 227 PHE A C 1
ATOM 1897 O O . PHE A 1 227 ? 33.556 -12.699 -3.244 1.00 91.31 227 PHE A O 1
ATOM 1904 N N . LEU A 1 228 ? 34.329 -13.309 -5.258 1.00 90.38 228 LEU A N 1
ATOM 1905 C CA . LEU A 1 228 ? 34.639 -14.690 -4.886 1.00 90.38 228 LEU A CA 1
ATOM 1906 C C . LEU A 1 228 ? 35.707 -14.765 -3.787 1.00 90.38 228 LEU A C 1
ATOM 1908 O O . LEU A 1 228 ? 35.603 -15.612 -2.902 1.00 90.38 228 LEU A O 1
ATOM 1912 N N . ALA A 1 229 ? 36.706 -13.877 -3.814 1.00 88.94 229 ALA A N 1
ATOM 1913 C CA . ALA A 1 229 ? 37.736 -13.789 -2.780 1.00 88.94 229 ALA A CA 1
ATOM 1914 C C . ALA A 1 229 ? 37.203 -13.248 -1.441 1.00 88.94 229 ALA A C 1
ATOM 1916 O O . ALA A 1 229 ? 37.737 -13.594 -0.389 1.00 88.94 229 ALA A O 1
ATOM 1917 N N . ALA A 1 230 ? 36.158 -12.416 -1.469 1.00 89.56 230 ALA A N 1
ATOM 1918 C CA . ALA A 1 230 ? 35.519 -11.864 -0.277 1.00 89.56 230 ALA A CA 1
ATOM 1919 C C . ALA A 1 230 ? 34.562 -12.849 0.423 1.00 89.56 230 ALA A C 1
ATOM 1921 O O . ALA A 1 230 ? 34.159 -12.599 1.563 1.00 89.56 230 ALA A O 1
ATOM 1922 N N . LEU A 1 231 ? 34.203 -13.969 -0.221 1.00 88.19 231 LEU A N 1
ATOM 1923 C CA . LEU A 1 231 ? 33.296 -14.961 0.359 1.00 88.19 231 LEU A CA 1
ATOM 1924 C C . LEU A 1 231 ? 33.890 -15.576 1.631 1.00 88.19 231 LEU A C 1
ATOM 1926 O O . LEU A 1 231 ? 34.936 -16.229 1.617 1.00 88.19 231 LEU A O 1
ATOM 1930 N N . LYS A 1 232 ? 33.177 -15.411 2.747 1.00 84.06 232 LYS A N 1
ATOM 1931 C CA . LYS A 1 232 ? 33.576 -15.977 4.038 1.00 84.06 232 LYS A CA 1
ATOM 1932 C C . LYS A 1 232 ? 33.393 -17.494 4.040 1.00 84.06 232 LYS A C 1
ATOM 1934 O O . LYS A 1 232 ? 32.375 -18.015 3.587 1.00 84.06 232 LYS A O 1
ATOM 1939 N N . TYR A 1 233 ? 34.368 -18.199 4.610 1.00 80.81 233 TYR A N 1
ATOM 1940 C CA . TYR A 1 233 ? 34.296 -19.636 4.853 1.00 80.81 233 TYR A CA 1
ATOM 1941 C C . TYR A 1 233 ? 34.645 -19.946 6.320 1.00 80.81 233 TYR A C 1
ATOM 1943 O O . TYR A 1 233 ? 35.731 -19.565 6.762 1.00 80.81 233 TYR A O 1
ATOM 1951 N N . PRO A 1 234 ? 33.773 -20.643 7.078 1.00 83.38 234 PRO A N 1
ATOM 1952 C CA . PRO A 1 234 ? 32.450 -21.139 6.687 1.00 83.38 234 PRO A CA 1
ATOM 1953 C C . PRO A 1 234 ? 31.432 -20.000 6.496 1.00 83.38 234 PRO A C 1
ATOM 1955 O O . PRO A 1 234 ? 31.471 -18.993 7.198 1.00 83.38 234 PRO A O 1
ATOM 1958 N N . HIS A 1 235 ? 30.526 -20.168 5.533 1.00 90.31 235 HIS A N 1
ATOM 1959 C CA . HIS A 1 235 ? 29.478 -19.192 5.236 1.00 90.31 235 HIS A CA 1
ATOM 1960 C C . HIS A 1 235 ? 28.296 -19.361 6.206 1.00 90.31 235 HIS A C 1
ATOM 1962 O O . HIS A 1 235 ? 27.953 -20.485 6.570 1.00 90.31 235 HIS A O 1
ATOM 1968 N N . ALA A 1 236 ? 27.655 -18.260 6.614 1.00 87.44 236 ALA A N 1
ATOM 1969 C CA . ALA A 1 236 ? 26.614 -18.294 7.650 1.00 87.44 236 ALA A CA 1
ATOM 1970 C C . ALA A 1 236 ? 25.297 -18.952 7.191 1.00 87.44 236 ALA A C 1
ATOM 1972 O O . ALA A 1 236 ? 24.678 -19.673 7.968 1.00 87.44 236 ALA A O 1
ATOM 1973 N N . TYR A 1 237 ? 24.876 -18.712 5.941 1.00 88.88 237 TYR A N 1
ATOM 1974 C CA . TYR A 1 237 ? 23.548 -19.120 5.439 1.00 88.88 237 TYR A CA 1
ATOM 1975 C C . TYR A 1 237 ? 23.528 -20.189 4.337 1.00 88.88 237 TYR A C 1
ATOM 1977 O O 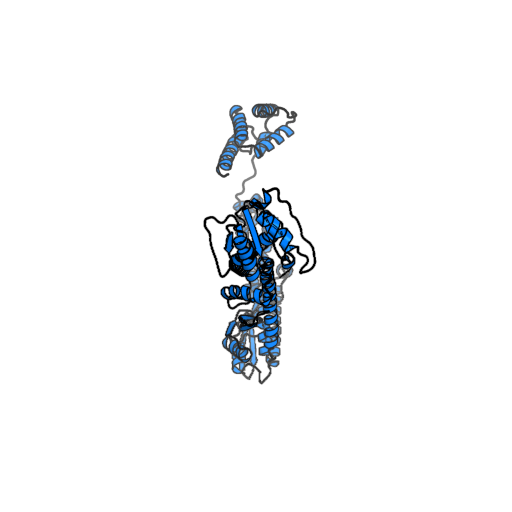. TYR A 1 237 ? 22.499 -20.829 4.113 1.00 88.88 237 TYR A O 1
ATOM 1985 N N . LEU A 1 238 ? 24.633 -20.360 3.611 1.00 91.00 238 LEU A N 1
ATOM 1986 C CA . LEU A 1 238 ? 24.707 -21.170 2.401 1.00 91.00 238 LEU A CA 1
ATOM 1987 C C . LEU A 1 238 ? 25.804 -22.217 2.548 1.00 91.00 238 LEU A C 1
ATOM 1989 O O . LEU A 1 238 ? 26.903 -21.934 3.019 1.00 91.00 238 LEU A O 1
ATOM 1993 N N . THR A 1 239 ? 25.525 -23.433 2.097 1.00 91.06 239 THR A N 1
ATOM 1994 C CA . THR A 1 239 ? 26.557 -24.464 1.944 1.00 91.06 239 THR A CA 1
ATOM 1995 C C . THR A 1 239 ? 27.410 -24.206 0.698 1.00 91.06 239 THR A C 1
ATOM 1997 O O . THR A 1 239 ? 26.985 -23.528 -0.237 1.00 91.06 239 THR A O 1
ATOM 2000 N N . THR A 1 240 ? 28.601 -24.808 0.622 1.00 89.44 240 THR A N 1
ATOM 2001 C CA . THR A 1 240 ? 29.481 -24.700 -0.561 1.00 89.44 240 THR A CA 1
ATOM 2002 C C . THR A 1 240 ? 28.787 -25.143 -1.851 1.00 89.44 240 THR A C 1
ATOM 2004 O O . THR A 1 240 ? 28.961 -24.521 -2.898 1.00 89.44 240 THR A O 1
ATOM 2007 N N . LYS A 1 241 ? 27.950 -26.186 -1.774 1.00 90.12 241 LYS A N 1
ATOM 2008 C CA . LYS A 1 241 ? 27.137 -26.658 -2.899 1.00 90.12 241 LYS A CA 1
ATOM 2009 C C . LYS A 1 241 ? 26.072 -25.634 -3.301 1.00 90.12 241 LYS A C 1
ATOM 2011 O O . LYS A 1 241 ? 25.944 -25.341 -4.482 1.00 90.12 241 LYS A O 1
ATOM 2016 N N . GLU A 1 242 ? 25.347 -25.067 -2.338 1.00 91.56 242 GLU A N 1
ATOM 2017 C CA . GLU A 1 242 ? 24.304 -24.063 -2.600 1.00 91.56 242 GLU A CA 1
ATOM 2018 C C . GLU A 1 242 ? 24.876 -22.769 -3.195 1.00 91.56 242 GLU A C 1
ATOM 2020 O O . GLU A 1 242 ? 24.247 -22.177 -4.072 1.00 91.56 242 GLU A O 1
ATOM 2025 N N . ILE A 1 243 ? 26.082 -22.365 -2.780 1.00 91.12 243 ILE A N 1
ATOM 2026 C CA . ILE A 1 243 ? 26.822 -21.249 -3.385 1.00 91.12 243 ILE A CA 1
ATOM 2027 C C . ILE A 1 243 ? 27.102 -21.541 -4.864 1.00 91.12 243 ILE A C 1
ATOM 2029 O O . ILE A 1 243 ? 26.744 -20.744 -5.731 1.00 91.12 243 ILE A O 1
ATOM 2033 N N . LEU A 1 244 ? 27.697 -22.699 -5.170 1.00 89.44 244 LEU A N 1
ATOM 2034 C CA . LEU A 1 244 ? 28.019 -23.085 -6.548 1.00 89.44 244 LEU A CA 1
ATOM 2035 C C . LEU A 1 244 ? 26.764 -23.194 -7.423 1.00 89.44 244 LEU A C 1
ATOM 2037 O O . LEU A 1 244 ? 26.759 -22.700 -8.552 1.00 89.44 244 LEU A O 1
ATOM 2041 N N . ASP A 1 245 ? 25.701 -23.807 -6.904 1.00 90.44 245 ASP A N 1
ATOM 2042 C CA . ASP A 1 245 ? 24.436 -23.966 -7.619 1.00 90.44 245 ASP A CA 1
ATOM 2043 C C . ASP A 1 245 ? 23.774 -22.600 -7.889 1.00 90.44 245 ASP A C 1
ATOM 2045 O O . ASP A 1 245 ? 23.299 -22.366 -9.000 1.00 90.44 245 ASP A O 1
ATOM 2049 N N . SER A 1 246 ? 23.818 -21.662 -6.934 1.00 91.44 246 SER A N 1
ATOM 2050 C CA . SER A 1 246 ? 23.263 -20.303 -7.095 1.00 91.44 246 SER A CA 1
ATOM 2051 C C . SER A 1 246 ? 24.039 -19.475 -8.128 1.00 91.44 246 SER A C 1
ATOM 2053 O O . SER A 1 246 ? 23.444 -18.817 -8.987 1.00 91.44 246 SER A O 1
ATOM 2055 N N . LEU A 1 247 ? 25.375 -19.561 -8.124 1.00 90.00 247 LEU A N 1
ATOM 2056 C CA . LEU A 1 247 ? 26.215 -18.883 -9.118 1.00 90.00 247 LEU A CA 1
ATOM 2057 C C . LEU A 1 247 ? 25.987 -19.430 -10.536 1.00 90.00 247 LEU A C 1
ATOM 2059 O O . LEU A 1 247 ? 25.941 -18.654 -11.494 1.00 90.00 247 LEU A O 1
ATOM 2063 N N . ARG A 1 248 ? 25.799 -20.750 -10.674 1.00 89.12 248 ARG A N 1
ATOM 2064 C CA . ARG A 1 248 ? 25.489 -21.405 -11.957 1.00 89.12 248 ARG A CA 1
ATOM 2065 C C . ARG A 1 248 ? 24.087 -21.076 -12.466 1.00 89.12 248 ARG A C 1
ATOM 2067 O O . ARG A 1 248 ? 23.922 -20.871 -13.663 1.00 89.12 248 ARG A O 1
ATOM 2074 N N . ALA A 1 249 ? 23.096 -21.040 -11.576 1.00 87.25 249 ALA A N 1
ATOM 2075 C CA . ALA A 1 249 ? 21.690 -20.834 -11.929 1.00 87.25 249 ALA A CA 1
ATOM 2076 C C . ALA A 1 249 ? 21.307 -19.362 -12.137 1.00 87.25 249 ALA A C 1
ATOM 2078 O O . ALA A 1 249 ? 20.242 -19.082 -12.683 1.00 87.25 249 ALA A O 1
ATOM 2079 N N . SER A 1 250 ? 22.149 -18.420 -11.704 1.00 83.75 250 SER A N 1
ATOM 2080 C CA . SER A 1 250 ? 21.891 -16.993 -11.887 1.00 83.75 250 SER A CA 1
ATOM 2081 C C . SER A 1 250 ? 21.679 -16.666 -13.381 1.00 83.75 250 SER A C 1
ATOM 2083 O O . SER A 1 250 ? 22.450 -17.140 -14.217 1.00 83.75 250 SER A O 1
ATOM 2085 N N . PRO A 1 251 ? 20.698 -15.832 -13.755 1.00 85.56 251 PRO A N 1
ATOM 2086 C CA . PRO A 1 251 ? 20.425 -15.508 -15.154 1.00 85.56 251 PRO A CA 1
ATOM 2087 C C . PRO A 1 251 ? 21.581 -14.713 -15.802 1.00 85.56 251 PRO A C 1
ATOM 2089 O O . PRO A 1 251 ? 22.430 -14.166 -15.085 1.00 85.56 251 PRO A O 1
ATOM 2092 N N . PRO A 1 252 ? 21.655 -14.675 -17.148 1.00 82.75 252 PRO A N 1
ATOM 2093 C CA . PRO A 1 252 ? 22.677 -13.921 -17.884 1.00 82.75 252 PRO A CA 1
ATOM 2094 C C . PRO A 1 252 ? 22.466 -12.403 -17.801 1.00 82.75 252 PRO A C 1
ATOM 2096 O O . PRO A 1 252 ? 23.441 -11.656 -17.743 1.00 82.75 252 PRO A O 1
ATOM 2099 N N . LYS A 1 253 ? 21.200 -11.971 -17.736 1.00 83.81 253 LYS A N 1
ATOM 2100 C CA . LYS A 1 253 ? 20.770 -10.582 -17.564 1.00 83.81 253 LYS A CA 1
ATOM 2101 C C . LYS A 1 253 ? 19.966 -10.477 -16.271 1.00 83.81 253 LYS A C 1
ATOM 2103 O O . LYS A 1 253 ? 19.004 -11.218 -16.079 1.00 83.81 253 LYS A O 1
ATOM 2108 N N . THR A 1 254 ? 20.385 -9.591 -15.377 1.00 80.12 254 THR A N 1
ATOM 2109 C CA . THR A 1 254 ? 19.706 -9.293 -14.112 1.00 80.12 254 THR A CA 1
ATOM 2110 C C . THR A 1 254 ? 19.897 -7.820 -13.789 1.00 80.12 254 THR A C 1
ATOM 2112 O O . THR A 1 254 ? 20.923 -7.246 -14.147 1.00 80.12 254 THR A O 1
ATOM 2115 N N . LYS A 1 255 ? 18.906 -7.223 -13.129 1.00 79.25 255 LYS A N 1
ATOM 2116 C CA . LYS A 1 255 ? 19.024 -5.875 -12.565 1.00 79.25 255 LYS A CA 1
ATOM 2117 C C . LYS A 1 255 ? 19.702 -5.867 -11.193 1.00 79.25 255 LYS A C 1
ATOM 2119 O O . LYS A 1 255 ? 20.140 -4.819 -10.748 1.00 79.25 255 LYS A O 1
ATOM 2124 N N . LEU A 1 256 ? 19.768 -7.027 -10.543 1.00 83.12 256 LEU A N 1
ATOM 2125 C CA . LEU A 1 256 ? 20.340 -7.186 -9.209 1.00 83.12 256 LEU A CA 1
ATOM 2126 C C . LEU A 1 256 ? 21.867 -7.146 -9.267 1.00 83.12 256 LEU A C 1
ATOM 2128 O O . LEU A 1 256 ? 22.479 -7.698 -10.190 1.00 83.12 256 LEU A O 1
ATOM 2132 N N . THR A 1 257 ? 22.474 -6.544 -8.251 1.00 84.06 257 THR A N 1
ATOM 2133 C CA . THR A 1 257 ? 23.926 -6.459 -8.093 1.00 84.06 257 THR A CA 1
ATOM 2134 C C . THR A 1 257 ? 24.497 -7.810 -7.675 1.00 84.06 257 THR A C 1
ATOM 2136 O O . THR A 1 257 ? 25.538 -8.240 -8.190 1.00 84.06 257 THR A O 1
ATOM 2139 N N . TYR A 1 258 ? 23.793 -8.507 -6.780 1.00 87.44 258 TYR A N 1
ATOM 2140 C CA . TYR A 1 258 ? 24.226 -9.784 -6.225 1.00 87.44 258 TYR A CA 1
ATOM 2141 C C . TYR A 1 258 ? 23.627 -10.995 -6.968 1.00 87.44 258 TYR A C 1
ATOM 2143 O O . TYR A 1 258 ? 22.519 -10.930 -7.512 1.00 87.44 258 TYR A O 1
ATOM 2151 N N . PRO A 1 259 ? 24.336 -12.144 -7.013 1.00 88.06 259 PRO A N 1
ATOM 2152 C CA . PRO A 1 259 ? 23.818 -13.355 -7.647 1.00 88.06 259 PRO A CA 1
ATOM 2153 C C . PRO A 1 259 ? 22.534 -13.860 -6.975 1.00 88.06 259 PRO A C 1
ATOM 2155 O O . PRO A 1 259 ? 22.440 -13.922 -5.750 1.00 88.06 259 PRO A O 1
ATOM 2158 N N . LEU A 1 260 ? 21.562 -14.293 -7.778 1.00 88.62 260 LEU A N 1
ATOM 2159 C CA . LEU A 1 260 ? 20.292 -14.803 -7.268 1.00 88.62 260 LEU A CA 1
ATOM 2160 C C . LEU A 1 260 ? 20.478 -16.133 -6.535 1.00 88.62 260 LEU A C 1
ATOM 2162 O O . LEU A 1 260 ? 21.108 -17.067 -7.036 1.00 88.62 260 LEU A O 1
ATOM 2166 N N . VAL A 1 261 ? 19.840 -16.235 -5.374 1.00 89.38 261 VAL A N 1
ATOM 2167 C CA . VAL A 1 261 ? 19.688 -17.482 -4.625 1.00 89.38 261 VAL A CA 1
ATOM 2168 C C . VAL A 1 261 ? 18.323 -18.088 -4.955 1.00 89.38 261 VAL A C 1
ATOM 2170 O O . VAL A 1 261 ? 17.339 -17.376 -5.144 1.00 89.38 261 VAL A O 1
ATOM 2173 N N . SER A 1 262 ? 18.240 -19.419 -5.051 1.00 89.06 262 SER A N 1
ATOM 2174 C CA . SER A 1 262 ? 16.973 -20.075 -5.405 1.00 89.06 262 SER A CA 1
ATOM 2175 C C . SER A 1 262 ? 15.849 -19.728 -4.417 1.00 89.06 262 SER A C 1
ATOM 2177 O O . SER A 1 262 ? 16.070 -19.677 -3.205 1.00 89.06 262 SER A O 1
ATOM 2179 N N . ALA A 1 263 ? 14.617 -19.583 -4.916 1.00 89.56 263 ALA A N 1
ATOM 2180 C CA . ALA A 1 263 ? 13.459 -19.227 -4.090 1.00 89.56 263 ALA A CA 1
ATOM 2181 C C . ALA A 1 263 ? 13.260 -20.176 -2.892 1.00 89.56 263 ALA A C 1
ATOM 2183 O O . ALA A 1 263 ? 12.862 -19.750 -1.811 1.00 89.56 263 ALA A O 1
ATOM 2184 N N . LYS A 1 264 ? 13.579 -21.468 -3.053 1.00 90.50 264 LYS A N 1
ATOM 2185 C CA . LYS A 1 264 ? 13.503 -22.458 -1.968 1.00 90.50 264 LYS A CA 1
ATOM 2186 C C . LYS A 1 264 ? 14.491 -22.154 -0.837 1.00 90.50 264 LYS A C 1
ATOM 2188 O O . LYS A 1 264 ? 14.139 -22.315 0.328 1.00 90.50 264 LYS A O 1
ATOM 2193 N N . LEU A 1 265 ? 15.711 -21.742 -1.179 1.00 91.19 265 LEU A N 1
ATOM 2194 C CA . LEU A 1 265 ? 16.748 -21.402 -0.206 1.00 91.19 265 LEU A CA 1
ATOM 2195 C C . LEU A 1 265 ? 16.445 -20.074 0.484 1.00 91.19 265 LEU A C 1
ATOM 2197 O O . LEU A 1 265 ? 16.519 -20.022 1.706 1.00 91.19 265 LEU A O 1
ATOM 2201 N N . LEU A 1 266 ? 16.018 -19.052 -0.265 1.00 90.94 266 LEU A N 1
ATOM 2202 C CA . LEU A 1 266 ? 15.596 -17.771 0.313 1.00 90.94 266 LEU A CA 1
ATOM 2203 C C . LEU A 1 266 ? 14.468 -17.968 1.329 1.00 90.94 266 LEU A C 1
ATOM 2205 O O . LEU A 1 266 ? 14.592 -17.548 2.475 1.00 90.94 266 LEU A O 1
ATOM 2209 N N . LYS A 1 267 ? 13.420 -18.719 0.963 1.00 91.25 267 LYS A N 1
ATOM 2210 C CA . LYS A 1 267 ? 12.322 -19.041 1.888 1.00 91.25 267 LYS A CA 1
ATOM 2211 C C . LYS A 1 267 ? 12.793 -19.813 3.124 1.00 91.25 267 LYS A C 1
ATOM 2213 O O . LYS A 1 267 ? 12.231 -19.609 4.193 1.00 91.25 267 LYS A O 1
ATOM 2218 N N . ARG A 1 268 ? 13.802 -20.690 3.006 1.00 91.94 268 ARG A N 1
ATOM 2219 C CA . ARG A 1 268 ? 14.401 -21.385 4.163 1.00 91.94 268 ARG A CA 1
ATOM 2220 C C . ARG A 1 268 ? 15.100 -20.393 5.093 1.00 91.94 268 ARG A C 1
ATOM 2222 O O . ARG A 1 268 ? 14.799 -20.389 6.277 1.00 91.94 268 ARG A O 1
ATOM 2229 N N . ILE A 1 269 ? 15.984 -19.557 4.546 1.00 90.25 269 ILE A N 1
ATOM 2230 C CA . ILE A 1 269 ? 16.778 -18.582 5.312 1.00 90.25 269 ILE A CA 1
ATOM 2231 C C . ILE A 1 269 ? 15.861 -17.600 6.047 1.00 90.25 269 ILE A C 1
ATOM 2233 O O . ILE A 1 269 ? 16.049 -17.355 7.233 1.00 90.25 269 ILE A O 1
ATOM 2237 N N . VAL A 1 270 ? 14.835 -17.087 5.364 1.00 90.38 270 VAL A N 1
ATOM 2238 C CA . VAL A 1 270 ? 13.867 -16.157 5.960 1.00 90.38 270 VAL A CA 1
ATOM 2239 C C . VAL A 1 270 ? 13.079 -16.829 7.087 1.00 90.38 270 VAL A C 1
ATOM 2241 O O . VAL A 1 270 ? 13.004 -16.283 8.181 1.00 90.38 270 VAL A O 1
ATOM 2244 N N . ARG A 1 271 ? 12.566 -18.051 6.882 1.00 90.38 271 ARG A N 1
ATOM 2245 C CA . ARG A 1 271 ? 11.801 -18.784 7.913 1.00 90.38 271 ARG A CA 1
ATOM 2246 C C . ARG A 1 271 ? 12.605 -19.155 9.157 1.00 90.38 271 ARG A C 1
ATOM 2248 O O . ARG A 1 271 ? 12.017 -19.387 10.203 1.00 90.38 271 ARG A O 1
ATOM 2255 N N . GLU A 1 272 ? 13.929 -19.248 9.056 1.00 88.00 272 GLU A N 1
ATOM 2256 C CA . GLU A 1 272 ? 14.793 -19.446 10.228 1.00 88.00 272 GLU A CA 1
ATOM 2257 C C . GLU A 1 272 ? 14.911 -18.183 11.093 1.00 88.00 272 GLU A C 1
ATOM 2259 O O . GLU A 1 272 ? 15.380 -18.264 12.229 1.00 88.00 272 GLU A O 1
ATOM 2264 N N . LYS A 1 273 ? 14.531 -17.017 10.557 1.00 86.00 273 LYS A N 1
ATOM 2265 C CA . LYS A 1 273 ? 14.694 -15.715 11.209 1.00 86.00 273 LYS A CA 1
ATOM 2266 C C . LYS A 1 273 ? 13.386 -15.053 11.605 1.00 86.00 273 LYS A C 1
ATOM 2268 O O . LYS A 1 273 ? 13.373 -14.381 12.625 1.00 86.00 273 LYS A O 1
ATOM 2273 N N . ILE A 1 274 ? 12.320 -15.249 10.835 1.00 87.19 274 ILE A N 1
ATOM 2274 C CA . ILE A 1 274 ? 11.009 -14.665 11.108 1.00 87.19 274 ILE A CA 1
ATOM 2275 C C . ILE A 1 274 ? 9.910 -15.715 10.943 1.00 87.19 274 ILE A C 1
ATOM 2277 O O . ILE A 1 274 ? 9.922 -16.516 10.000 1.00 87.19 274 ILE A O 1
ATOM 2281 N N . GLU A 1 275 ? 8.949 -15.714 11.867 1.00 88.00 275 GLU A N 1
ATOM 2282 C CA . GLU A 1 275 ? 7.766 -16.572 11.799 1.00 88.00 275 GLU A CA 1
ATOM 2283 C C . GLU A 1 275 ? 6.777 -16.008 10.770 1.00 88.00 275 GLU A C 1
ATOM 2285 O O . GLU A 1 275 ? 5.823 -15.302 11.081 1.00 88.00 275 GLU A O 1
ATOM 2290 N N . ALA A 1 276 ? 7.054 -16.291 9.49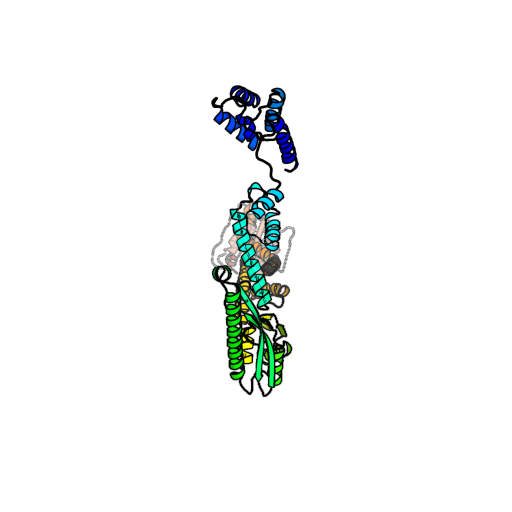8 1.00 89.19 276 ALA A N 1
ATOM 2291 C CA . ALA A 1 276 ? 6.237 -15.839 8.383 1.00 89.19 276 ALA A CA 1
ATOM 2292 C C . ALA A 1 276 ? 5.095 -16.815 8.082 1.00 89.19 276 ALA A C 1
ATOM 2294 O O . ALA A 1 276 ? 5.316 -18.014 7.869 1.00 89.19 276 ALA A O 1
ATOM 2295 N N . LYS A 1 277 ? 3.886 -16.272 7.945 1.00 90.44 277 LYS A N 1
ATOM 2296 C CA . LYS A 1 277 ? 2.704 -16.978 7.447 1.00 90.44 277 LYS A CA 1
ATOM 2297 C C . LYS A 1 277 ? 2.859 -17.312 5.966 1.00 90.44 277 LYS A C 1
ATOM 2299 O O . LYS A 1 277 ? 2.726 -18.467 5.558 1.00 90.44 277 LYS A O 1
ATOM 2304 N N . GLU A 1 278 ? 3.196 -16.303 5.168 1.00 92.56 278 GLU A N 1
ATOM 2305 C CA . GLU A 1 278 ? 3.379 -16.403 3.720 1.00 92.56 278 GLU A CA 1
ATOM 2306 C C . GLU A 1 278 ? 4.644 -15.652 3.294 1.00 92.56 278 GLU A C 1
ATOM 2308 O O . GLU A 1 278 ? 5.040 -14.667 3.911 1.00 92.56 278 GLU A O 1
ATOM 2313 N N . ILE A 1 279 ? 5.325 -16.177 2.270 1.00 93.50 279 ILE A N 1
ATOM 2314 C CA . ILE A 1 279 ? 6.513 -15.551 1.678 1.00 93.50 279 ILE A CA 1
ATOM 2315 C C . ILE A 1 279 ? 6.385 -15.641 0.163 1.00 93.50 279 ILE A C 1
ATOM 2317 O O . ILE A 1 279 ? 6.400 -16.750 -0.403 1.00 93.50 279 ILE A O 1
ATOM 2321 N N . GLU A 1 280 ? 6.329 -14.486 -0.483 1.00 93.12 280 GLU A N 1
ATOM 2322 C CA . GLU A 1 280 ? 6.266 -14.330 -1.932 1.00 93.12 280 GLU A CA 1
ATOM 2323 C C . GLU A 1 280 ? 7.532 -13.647 -2.445 1.00 93.12 280 GLU A C 1
ATOM 2325 O O . GLU A 1 280 ? 8.088 -12.761 -1.806 1.00 93.12 280 GLU A O 1
ATOM 2330 N N . LEU A 1 281 ? 8.041 -14.123 -3.581 1.00 90.12 281 LEU A N 1
ATOM 2331 C CA . LEU A 1 281 ? 9.248 -13.581 -4.195 1.00 90.12 281 LEU A CA 1
ATOM 2332 C C . LEU A 1 281 ? 8.843 -12.882 -5.488 1.00 90.12 281 LEU A C 1
ATOM 2334 O O . LEU A 1 281 ? 8.302 -13.530 -6.389 1.00 90.12 281 LEU A O 1
ATOM 2338 N N . HIS A 1 282 ? 9.140 -11.595 -5.579 1.00 89.50 282 HIS A N 1
ATOM 2339 C CA . HIS A 1 282 ? 8.983 -10.802 -6.789 1.00 89.50 282 HIS A CA 1
ATOM 2340 C C . HIS A 1 282 ? 10.356 -10.572 -7.442 1.00 89.50 282 HIS A C 1
ATOM 2342 O O . HIS A 1 282 ? 11.364 -11.148 -7.032 1.00 89.50 282 HIS A O 1
ATOM 2348 N N . ALA A 1 283 ? 10.399 -9.799 -8.529 1.00 85.25 283 ALA A N 1
ATOM 2349 C CA . ALA A 1 283 ? 11.630 -9.615 -9.301 1.00 85.25 283 ALA A CA 1
ATOM 2350 C C . ALA A 1 283 ? 12.715 -8.832 -8.537 1.00 85.25 283 ALA A C 1
ATOM 2352 O O . ALA A 1 283 ? 13.898 -9.113 -8.713 1.00 85.25 283 ALA A O 1
ATOM 2353 N N . GLU A 1 284 ? 12.305 -7.863 -7.716 1.00 88.88 284 GLU A N 1
ATOM 2354 C CA . GLU A 1 284 ? 13.193 -6.911 -7.029 1.00 88.88 284 GLU A CA 1
ATOM 2355 C C . GLU A 1 284 ? 12.948 -6.869 -5.507 1.00 88.88 284 GLU A C 1
ATOM 2357 O O . GLU A 1 284 ? 13.733 -6.280 -4.773 1.00 88.88 284 GLU A O 1
ATOM 2362 N N . GLU A 1 285 ? 11.911 -7.549 -5.010 1.00 92.88 285 GLU A N 1
ATOM 2363 C CA . GLU A 1 285 ? 11.537 -7.560 -3.592 1.00 92.88 285 GLU A CA 1
ATOM 2364 C C . GLU A 1 285 ? 11.062 -8.946 -3.133 1.00 92.88 285 GLU A C 1
ATOM 2366 O O . GLU A 1 285 ? 10.664 -9.803 -3.933 1.00 92.88 285 GLU A O 1
ATOM 2371 N N . ILE A 1 286 ? 11.094 -9.156 -1.820 1.00 92.44 286 ILE A N 1
ATOM 2372 C CA . ILE A 1 286 ? 10.468 -10.282 -1.137 1.00 92.44 286 ILE A CA 1
ATOM 2373 C C . ILE A 1 286 ? 9.379 -9.749 -0.206 1.00 92.44 286 ILE A C 1
ATOM 2375 O O . ILE A 1 286 ? 9.630 -8.885 0.632 1.00 92.44 286 ILE A O 1
ATOM 2379 N N . LEU A 1 287 ? 8.171 -10.281 -0.368 1.00 94.44 287 LEU A N 1
ATOM 2380 C CA . LEU A 1 287 ? 7.033 -9.988 0.489 1.00 94.44 287 LEU A CA 1
ATOM 2381 C C . LEU A 1 287 ? 6.954 -11.056 1.577 1.00 94.44 287 LEU A C 1
ATOM 2383 O O . LEU A 1 287 ? 6.895 -12.257 1.284 1.00 94.44 287 LEU A O 1
ATOM 2387 N N . ILE A 1 288 ? 6.946 -10.621 2.831 1.00 93.94 288 ILE A N 1
ATOM 2388 C CA . ILE A 1 288 ? 6.798 -11.483 4.001 1.00 93.94 288 ILE A CA 1
ATOM 2389 C C . ILE A 1 288 ? 5.534 -11.065 4.742 1.00 93.94 288 ILE A C 1
ATOM 2391 O O . ILE A 1 288 ? 5.416 -9.926 5.178 1.00 93.94 288 ILE A O 1
ATOM 2395 N N . VAL A 1 289 ? 4.605 -12.003 4.914 1.00 94.44 289 VAL A N 1
ATOM 2396 C CA . VAL A 1 289 ? 3.357 -11.771 5.645 1.00 94.44 289 VAL A CA 1
ATOM 2397 C C . VAL A 1 289 ? 3.466 -12.375 7.039 1.00 94.44 289 VAL A C 1
ATOM 2399 O O . VAL A 1 289 ? 3.723 -13.577 7.173 1.00 94.44 289 VAL A O 1
ATOM 2402 N N . VAL A 1 290 ? 3.233 -11.565 8.068 1.00 94.06 290 VAL A N 1
ATOM 2403 C CA . VAL A 1 290 ? 3.263 -11.962 9.485 1.00 94.06 290 VAL A CA 1
ATOM 2404 C C . VAL A 1 290 ? 1.874 -11.762 10.097 1.00 94.06 290 VAL A C 1
ATOM 2406 O O . VAL A 1 290 ? 1.204 -10.775 9.805 1.00 94.06 290 VAL A O 1
ATOM 2409 N N . ASP A 1 291 ? 1.403 -12.718 10.903 1.00 94.12 291 ASP A N 1
ATOM 2410 C CA . ASP A 1 291 ? 0.153 -12.557 11.657 1.00 94.12 291 ASP A CA 1
ATOM 2411 C C . ASP A 1 291 ? 0.441 -11.752 12.932 1.00 94.12 291 ASP A C 1
ATOM 2413 O O . ASP A 1 291 ? 1.199 -12.189 13.795 1.00 94.12 291 ASP A O 1
ATOM 2417 N N . GLU A 1 292 ? -0.204 -10.599 13.065 1.00 94.38 292 GLU A N 1
ATOM 2418 C CA . GLU A 1 292 ? -0.025 -9.676 14.179 1.00 94.38 292 GLU A CA 1
ATOM 2419 C C . GLU A 1 292 ? -1.352 -9.335 14.853 1.00 94.38 292 GLU A C 1
ATOM 2421 O O . GLU A 1 292 ? -2.447 -9.642 14.361 1.00 94.38 292 GLU A O 1
ATOM 2426 N N . LYS A 1 293 ? -1.253 -8.729 16.037 1.00 93.94 293 LYS A N 1
ATOM 2427 C CA . LYS A 1 293 ? -2.419 -8.316 16.815 1.00 93.94 293 LYS A CA 1
ATOM 2428 C C . LYS A 1 293 ? -2.243 -6.925 17.395 1.00 93.94 293 LYS A C 1
ATOM 2430 O O . LYS A 1 293 ? -1.247 -6.647 18.057 1.00 93.94 293 LYS A O 1
ATOM 2435 N N . LEU A 1 294 ? -3.278 -6.111 17.223 1.00 94.38 294 LEU A N 1
ATOM 2436 C CA . LEU A 1 294 ? -3.384 -4.778 17.798 1.00 94.38 294 LEU A CA 1
ATOM 2437 C C . LEU A 1 294 ? -4.424 -4.777 18.922 1.00 94.38 294 LEU A C 1
ATOM 2439 O O . LEU A 1 294 ? -5.564 -5.209 18.729 1.00 94.38 294 LEU A O 1
ATOM 2443 N N . GLN A 1 295 ? -4.046 -4.258 20.089 1.00 93.44 295 GLN A N 1
ATOM 2444 C CA . GLN A 1 295 ? -4.993 -3.975 21.164 1.00 93.44 295 GLN A CA 1
ATOM 2445 C C . GLN A 1 295 ? -5.691 -2.641 20.888 1.00 93.44 295 GLN A C 1
ATOM 2447 O O . GLN A 1 295 ? -5.039 -1.609 20.746 1.00 93.44 295 GLN A O 1
ATOM 2452 N N . LEU A 1 296 ? -7.023 -2.659 20.812 1.00 93.56 296 LEU A N 1
ATOM 2453 C CA . LEU A 1 296 ? -7.786 -1.450 20.512 1.00 93.56 296 LEU A CA 1
ATOM 2454 C C . LEU A 1 296 ? -7.845 -0.506 21.733 1.00 93.56 296 LEU A C 1
ATOM 2456 O O . LEU A 1 296 ? -8.089 -0.982 22.847 1.00 93.56 296 LEU A O 1
ATOM 2460 N N . PRO A 1 297 ? -7.675 0.818 21.547 1.00 93.25 297 PRO A N 1
ATOM 2461 C CA . PRO A 1 297 ? -7.771 1.804 22.625 1.00 93.25 297 PRO A CA 1
ATOM 2462 C C . PRO A 1 297 ? -9.080 1.713 23.418 1.00 93.25 297 PRO A C 1
ATOM 2464 O O . PRO A 1 297 ? -10.131 1.416 22.864 1.00 93.25 297 PRO A O 1
ATOM 2467 N N . TYR A 1 298 ? -9.041 1.990 24.725 1.00 93.00 298 TYR A N 1
ATOM 2468 C CA . TYR A 1 298 ? -10.232 1.990 25.598 1.00 93.00 298 TYR A CA 1
ATOM 2469 C C . TYR A 1 298 ? -11.042 0.675 25.589 1.00 93.00 298 TYR A C 1
ATOM 2471 O O . TYR A 1 298 ? -12.230 0.667 25.905 1.00 93.00 298 TYR A O 1
ATOM 2479 N N . SER A 1 299 ? -10.417 -0.450 25.222 1.00 91.12 299 SER A N 1
ATOM 2480 C CA . SER A 1 299 ? -11.074 -1.749 25.078 1.00 91.12 299 SER A CA 1
ATOM 2481 C C . SER A 1 299 ? -10.137 -2.910 25.428 1.00 91.12 299 SER A C 1
ATOM 2483 O O . SER A 1 299 ? -8.914 -2.803 25.378 1.00 91.12 299 SER A O 1
ATOM 2485 N N . GLN A 1 300 ? -10.729 -4.056 25.772 1.00 89.00 300 GLN A N 1
ATOM 2486 C CA . GLN A 1 300 ? -10.022 -5.335 25.942 1.00 89.00 300 GLN A CA 1
ATOM 2487 C C . GLN A 1 300 ? -10.029 -6.177 24.652 1.00 89.00 300 GLN A C 1
ATOM 2489 O O . GLN A 1 300 ? -9.623 -7.336 24.659 1.00 89.00 300 GLN A O 1
ATOM 2494 N N . ARG A 1 301 ? -10.561 -5.638 23.546 1.00 88.81 301 ARG A N 1
ATOM 2495 C CA . ARG A 1 301 ? -10.649 -6.350 22.265 1.00 88.81 301 ARG A CA 1
ATOM 2496 C C . ARG A 1 301 ? -9.332 -6.252 21.499 1.00 88.81 301 ARG A C 1
ATOM 2498 O O . ARG A 1 301 ? -8.755 -5.175 21.372 1.00 88.81 301 ARG A O 1
ATOM 2505 N N . GLU A 1 302 ? -8.926 -7.379 20.929 1.00 91.62 302 GLU A N 1
ATOM 2506 C CA . GLU A 1 302 ? -7.795 -7.481 20.007 1.00 91.62 302 GLU A CA 1
ATOM 2507 C C . GLU A 1 302 ? -8.302 -7.557 18.562 1.00 91.62 302 GLU A C 1
ATOM 2509 O O . GLU A 1 302 ? -9.274 -8.262 18.272 1.00 91.62 302 GLU A O 1
ATOM 2514 N N . LEU A 1 303 ? -7.617 -6.870 17.650 1.00 92.00 303 LEU A N 1
ATOM 2515 C CA . LEU A 1 303 ? -7.799 -7.000 16.208 1.00 92.00 303 LEU A CA 1
ATOM 2516 C C . LEU A 1 303 ? -6.591 -7.733 15.622 1.00 92.00 303 LEU A C 1
ATOM 2518 O O . LEU A 1 303 ? -5.471 -7.231 15.665 1.00 92.00 303 LEU A O 1
ATOM 2522 N N . GLY A 1 304 ? -6.824 -8.928 15.078 1.00 93.19 304 GLY A N 1
ATOM 2523 C CA . GLY A 1 304 ? -5.801 -9.670 14.342 1.00 93.19 304 GLY A CA 1
ATOM 2524 C C . GLY A 1 304 ? -5.699 -9.184 12.898 1.00 93.19 304 GLY A C 1
ATOM 2525 O O . GLY A 1 304 ? -6.722 -9.067 12.218 1.00 93.19 304 GLY A O 1
ATOM 2526 N N . TYR A 1 305 ? -4.483 -8.950 12.419 1.00 94.81 305 TYR A N 1
ATOM 2527 C CA . TYR A 1 305 ? -4.217 -8.456 11.072 1.00 94.81 305 TYR A CA 1
ATOM 2528 C C . TYR A 1 305 ? -2.970 -9.108 10.470 1.00 94.81 305 TYR A C 1
ATOM 2530 O O . TYR A 1 305 ? -2.140 -9.670 11.178 1.00 94.81 305 TYR A O 1
ATOM 2538 N N . ASN A 1 306 ? -2.866 -9.061 9.145 1.00 94.88 306 ASN A N 1
ATOM 2539 C CA . ASN A 1 306 ? -1.668 -9.468 8.430 1.00 94.88 306 ASN A CA 1
ATOM 2540 C C . ASN A 1 306 ? -0.771 -8.230 8.245 1.00 94.88 306 ASN A C 1
ATOM 2542 O O . ASN A 1 306 ? -1.213 -7.254 7.636 1.00 94.88 306 ASN A O 1
ATOM 2546 N N . LEU A 1 307 ? 0.458 -8.274 8.754 1.00 94.44 307 LEU A N 1
ATOM 2547 C CA . LEU A 1 307 ? 1.495 -7.279 8.492 1.00 94.44 307 LEU A CA 1
ATOM 2548 C C . LEU A 1 307 ? 2.294 -7.700 7.253 1.00 94.44 307 LEU A C 1
ATOM 2550 O O . LEU A 1 307 ? 2.814 -8.816 7.201 1.00 94.44 307 LEU A O 1
ATOM 2554 N N . GLU A 1 308 ? 2.374 -6.816 6.264 1.00 93.88 308 GLU A N 1
ATOM 2555 C CA . GLU A 1 308 ? 3.072 -7.042 4.996 1.00 93.88 308 GLU A CA 1
ATOM 2556 C C . GLU A 1 308 ? 4.430 -6.329 5.024 1.00 93.88 308 GLU A C 1
ATOM 2558 O O . GLU A 1 308 ? 4.506 -5.103 5.029 1.00 93.88 308 GLU A O 1
ATOM 2563 N N . LEU A 1 309 ? 5.516 -7.103 5.067 1.00 92.88 309 LEU A N 1
ATOM 2564 C CA . LEU A 1 309 ? 6.882 -6.588 5.032 1.00 92.88 309 LEU A CA 1
ATOM 2565 C C . LEU A 1 309 ? 7.434 -6.696 3.611 1.00 92.88 309 LEU A C 1
ATOM 2567 O O . LEU A 1 309 ? 7.629 -7.801 3.097 1.00 92.88 309 LEU A O 1
ATOM 2571 N N . HIS A 1 310 ? 7.724 -5.547 3.011 1.00 93.44 310 HIS A N 1
ATOM 2572 C CA . HIS A 1 310 ? 8.377 -5.438 1.711 1.00 93.44 310 HIS A CA 1
ATOM 2573 C C . HIS A 1 310 ? 9.875 -5.240 1.910 1.00 93.44 310 HIS A C 1
ATOM 2575 O O . HIS A 1 310 ? 10.303 -4.220 2.447 1.00 93.44 310 HIS A O 1
ATOM 2581 N N . ILE A 1 311 ? 10.676 -6.222 1.502 1.00 91.44 311 ILE A N 1
ATOM 2582 C CA . ILE A 1 311 ? 12.130 -6.178 1.678 1.00 91.44 311 ILE A CA 1
ATOM 2583 C C . ILE A 1 311 ? 12.798 -6.202 0.312 1.00 91.44 311 ILE A C 1
ATOM 2585 O O . ILE A 1 311 ? 12.533 -7.081 -0.511 1.00 91.44 311 ILE A O 1
ATOM 2589 N N . GLU A 1 312 ? 13.697 -5.250 0.083 1.00 92.56 312 GLU A N 1
ATOM 2590 C CA . GLU A 1 312 ? 14.473 -5.171 -1.148 1.00 92.56 312 GLU A CA 1
ATOM 2591 C C . GLU A 1 312 ? 15.365 -6.409 -1.308 1.00 92.56 312 GLU A C 1
ATOM 2593 O O . GLU A 1 312 ? 16.140 -6.783 -0.420 1.00 92.56 312 GLU A O 1
ATOM 2598 N N . LEU A 1 313 ? 15.261 -7.062 -2.467 1.00 91.81 313 LEU A N 1
ATOM 2599 C CA . LEU A 1 313 ? 15.950 -8.321 -2.712 1.00 91.81 313 LEU A CA 1
ATOM 2600 C C . LEU A 1 313 ? 17.464 -8.127 -2.839 1.00 91.81 313 LEU A C 1
ATOM 2602 O O . LEU A 1 313 ? 18.207 -9.001 -2.399 1.00 91.81 313 LEU A O 1
ATOM 2606 N N . ASP A 1 314 ? 17.935 -7.016 -3.414 1.00 90.75 314 ASP A N 1
ATOM 2607 C CA . ASP A 1 314 ? 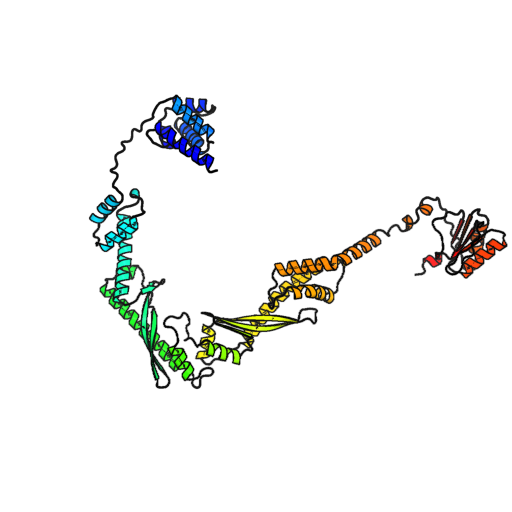19.375 -6.775 -3.586 1.00 90.75 314 ASP A CA 1
ATOM 2608 C C . ASP A 1 314 ? 20.072 -6.573 -2.233 1.00 90.75 314 ASP A C 1
ATOM 2610 O O . ASP A 1 314 ? 21.083 -7.226 -1.970 1.00 90.75 314 ASP A O 1
ATOM 2614 N N . GLY A 1 315 ? 19.469 -5.789 -1.329 1.00 90.75 315 GLY A N 1
ATOM 2615 C CA . GLY A 1 315 ? 19.952 -5.626 0.047 1.00 90.75 315 GLY A CA 1
ATOM 2616 C C . GLY A 1 315 ? 19.936 -6.939 0.837 1.00 90.75 315 GLY A C 1
ATOM 2617 O O . GLY A 1 315 ? 20.912 -7.287 1.504 1.00 90.75 315 GLY A O 1
ATOM 2618 N N . LEU A 1 316 ? 18.876 -7.746 0.694 1.00 90.88 316 LEU A N 1
ATOM 2619 C CA . LEU A 1 316 ? 18.835 -9.072 1.315 1.00 90.88 316 LEU A CA 1
ATOM 2620 C C . LEU A 1 316 ? 19.943 -9.988 0.771 1.00 90.88 316 LEU A C 1
ATOM 2622 O O . LEU A 1 316 ? 20.587 -10.713 1.531 1.00 90.88 316 LEU A O 1
ATOM 2626 N N . LEU A 1 317 ? 20.168 -9.988 -0.544 1.00 92.00 317 LEU A N 1
ATOM 2627 C CA . LEU A 1 317 ? 21.210 -10.798 -1.168 1.00 92.00 317 LEU A CA 1
ATOM 2628 C C . LEU A 1 317 ? 22.606 -10.346 -0.739 1.00 92.00 317 LEU A C 1
ATOM 2630 O O . LEU A 1 317 ? 23.430 -11.215 -0.455 1.00 92.00 317 LEU A O 1
ATOM 2634 N N . GLU A 1 318 ? 22.866 -9.040 -0.645 1.00 91.38 318 GLU A N 1
ATOM 2635 C CA . GLU A 1 318 ? 24.109 -8.501 -0.082 1.00 91.38 318 GLU A CA 1
ATOM 2636 C C . GLU A 1 318 ? 24.384 -9.121 1.289 1.00 91.38 318 GLU A C 1
ATOM 2638 O O . GLU A 1 318 ? 25.437 -9.723 1.519 1.00 91.38 318 GLU A O 1
ATOM 2643 N N . GLU A 1 319 ? 23.413 -9.036 2.195 1.00 90.75 319 GLU A N 1
ATOM 2644 C CA . GLU A 1 319 ? 23.566 -9.541 3.553 1.00 90.75 319 GLU A CA 1
ATOM 2645 C C . GLU A 1 319 ? 23.763 -11.063 3.600 1.00 90.75 319 GLU A C 1
ATOM 2647 O O . GLU A 1 319 ? 24.596 -11.553 4.377 1.00 90.75 319 GLU A O 1
ATOM 2652 N N . ILE A 1 320 ? 23.059 -11.814 2.739 1.00 91.75 320 ILE A N 1
ATOM 2653 C CA . ILE A 1 320 ? 23.258 -13.261 2.582 1.00 91.75 320 ILE A CA 1
ATOM 2654 C C . ILE A 1 320 ? 24.698 -13.538 2.149 1.00 91.75 320 ILE A C 1
ATOM 2656 O O . ILE A 1 320 ? 25.401 -14.265 2.852 1.00 91.75 320 ILE A O 1
ATOM 2660 N N . TRP A 1 321 ? 25.135 -12.976 1.018 1.00 91.75 321 TRP A N 1
ATOM 2661 C CA . TRP A 1 321 ? 26.431 -13.272 0.398 1.00 91.75 321 TRP A CA 1
ATOM 2662 C C . TRP A 1 321 ? 27.619 -12.811 1.244 1.00 91.75 321 TRP A C 1
ATOM 2664 O O . TRP A 1 321 ? 28.659 -13.470 1.270 1.00 91.75 321 TRP A O 1
ATOM 2674 N N . GLU A 1 322 ? 27.467 -11.722 1.994 1.00 91.00 322 GLU A N 1
ATOM 2675 C CA . GLU A 1 322 ? 28.500 -11.212 2.900 1.00 91.00 322 GLU A CA 1
ATOM 2676 C C . GLU A 1 322 ? 28.465 -11.862 4.293 1.00 91.00 322 GLU A C 1
ATOM 2678 O O . GLU A 1 322 ? 29.317 -11.579 5.152 1.00 91.00 322 GLU A O 1
ATOM 2683 N N . SER A 1 323 ? 27.504 -12.765 4.529 1.00 89.19 323 SER A N 1
ATOM 2684 C CA . SER A 1 323 ? 27.248 -13.389 5.830 1.00 89.19 323 SER A CA 1
ATOM 2685 C C . SER A 1 323 ? 27.077 -12.346 6.950 1.00 89.19 323 SER A C 1
ATOM 2687 O O . SER A 1 323 ? 27.632 -12.496 8.044 1.00 89.19 323 SER A O 1
ATOM 2689 N N . LYS A 1 324 ? 26.351 -11.259 6.661 1.00 89.31 324 LYS A N 1
ATOM 2690 C CA . LYS A 1 324 ? 25.910 -10.250 7.641 1.00 89.31 324 LYS A CA 1
ATOM 2691 C C . LYS A 1 324 ? 24.672 -10.762 8.387 1.00 89.31 324 LYS A C 1
ATOM 2693 O O . LYS A 1 324 ? 24.036 -11.718 7.957 1.00 89.31 324 LYS A O 1
ATOM 2698 N N . ARG A 1 325 ? 24.347 -10.195 9.552 1.00 84.31 325 ARG A N 1
ATOM 2699 C CA . ARG A 1 325 ? 23.124 -10.558 10.292 1.00 84.31 325 ARG A CA 1
ATOM 2700 C C . ARG A 1 325 ? 21.951 -9.725 9.783 1.00 84.31 325 ARG A C 1
ATOM 2702 O O . ARG A 1 325 ? 22.063 -8.509 9.823 1.00 84.31 325 ARG A O 1
ATOM 2709 N N . PHE A 1 326 ? 20.850 -10.385 9.428 1.00 83.00 326 PHE A N 1
ATOM 2710 C CA . PHE A 1 326 ? 19.572 -9.720 9.167 1.00 83.00 326 PHE A CA 1
ATOM 2711 C C . PHE A 1 326 ? 18.981 -9.201 10.473 1.00 83.00 326 PHE A C 1
ATOM 2713 O O . PHE A 1 326 ? 18.895 -9.967 11.441 1.00 83.00 326 PHE A O 1
ATOM 2720 N N . ASN A 1 327 ? 18.527 -7.952 10.486 1.00 80.62 327 ASN A N 1
ATOM 2721 C CA . ASN A 1 327 ? 17.718 -7.418 11.577 1.00 80.62 327 ASN A CA 1
ATOM 2722 C C . ASN A 1 327 ? 16.249 -7.300 11.150 1.00 80.62 327 ASN A C 1
ATOM 2724 O O . ASN A 1 327 ? 15.711 -6.205 11.022 1.00 80.62 327 ASN A O 1
ATOM 2728 N N . PHE A 1 328 ? 15.601 -8.445 10.902 1.00 84.38 328 PHE A N 1
ATOM 2729 C CA . PHE A 1 328 ? 14.168 -8.453 10.588 1.00 84.38 328 PHE A CA 1
ATOM 2730 C C . PHE A 1 328 ? 13.329 -7.899 11.741 1.00 84.38 328 PHE A C 1
ATOM 2732 O O . PHE A 1 328 ? 12.266 -7.356 11.477 1.00 84.38 328 PHE A O 1
ATOM 2739 N N . ASP A 1 329 ? 13.804 -8.000 12.986 1.00 85.50 329 ASP A N 1
ATOM 2740 C CA . ASP A 1 329 ? 13.079 -7.522 14.165 1.00 85.50 329 ASP A CA 1
ATOM 2741 C C . ASP A 1 329 ? 12.902 -5.997 14.145 1.00 85.50 329 ASP A C 1
ATOM 2743 O O . ASP A 1 329 ? 11.829 -5.496 14.473 1.00 85.50 329 ASP A O 1
ATOM 2747 N N . GLU A 1 330 ? 13.935 -5.257 13.734 1.00 87.44 330 GLU A N 1
ATOM 2748 C CA . GLU A 1 330 ? 13.888 -3.793 13.629 1.00 87.44 330 GLU A CA 1
ATOM 2749 C C . GLU A 1 330 ? 12.980 -3.342 12.484 1.00 87.44 330 GLU A C 1
ATOM 2751 O O . GLU A 1 330 ? 12.078 -2.541 12.716 1.00 87.44 330 GLU A O 1
ATOM 2756 N N . VAL A 1 331 ? 13.136 -3.937 11.295 1.00 88.12 331 VAL A N 1
ATOM 2757 C CA . VAL A 1 331 ? 12.261 -3.662 10.140 1.00 88.12 331 VAL A CA 1
ATOM 2758 C C . VAL A 1 331 ? 10.807 -3.993 10.475 1.00 88.12 331 VAL A C 1
ATOM 2760 O O . VAL A 1 331 ? 9.902 -3.213 10.203 1.00 88.12 331 VAL A O 1
ATOM 2763 N N . HIS A 1 332 ? 10.572 -5.139 11.111 1.00 91.56 332 HIS A N 1
ATOM 2764 C CA . HIS A 1 332 ? 9.247 -5.546 11.551 1.00 91.56 332 HIS A CA 1
ATOM 2765 C C . HIS A 1 332 ? 8.655 -4.546 12.550 1.00 91.56 332 HIS A C 1
ATOM 2767 O O . HIS A 1 332 ? 7.505 -4.150 12.397 1.00 91.56 332 HIS A O 1
ATOM 2773 N N . ALA A 1 333 ? 9.420 -4.126 13.562 1.00 92.06 333 ALA A N 1
ATOM 2774 C CA . ALA A 1 333 ? 8.951 -3.175 14.567 1.00 92.06 333 ALA A CA 1
ATOM 2775 C C . ALA A 1 333 ? 8.639 -1.793 13.974 1.00 92.06 333 ALA A C 1
ATOM 2777 O O . ALA A 1 333 ? 7.647 -1.181 14.369 1.00 92.06 333 ALA A O 1
ATOM 2778 N N . GLU A 1 334 ? 9.457 -1.316 13.034 1.00 93.06 334 GLU A N 1
ATOM 2779 C CA . GLU A 1 334 ? 9.256 -0.041 12.344 1.00 93.06 334 GLU A CA 1
ATOM 2780 C C . GLU A 1 334 ? 7.989 -0.071 11.481 1.00 93.06 334 GLU A C 1
ATOM 2782 O O . GLU A 1 334 ? 7.079 0.725 11.711 1.00 93.06 334 GLU A O 1
ATOM 2787 N N . VAL A 1 335 ? 7.860 -1.058 10.587 1.00 93.00 335 VAL A N 1
ATOM 2788 C CA . VAL A 1 335 ? 6.685 -1.186 9.706 1.00 93.00 335 VAL A CA 1
ATOM 2789 C C . VAL A 1 335 ? 5.411 -1.441 10.517 1.00 93.00 335 VAL A C 1
ATOM 2791 O O . VAL A 1 335 ? 4.369 -0.847 10.242 1.00 93.00 335 VAL A O 1
ATOM 2794 N N . LYS A 1 336 ? 5.483 -2.279 11.562 1.00 94.31 336 LYS A N 1
ATOM 2795 C CA . LYS A 1 336 ? 4.363 -2.507 12.487 1.00 94.31 336 LYS A CA 1
ATOM 2796 C C . LYS A 1 336 ? 3.881 -1.199 13.102 1.00 94.31 336 LYS A C 1
ATOM 2798 O O . LYS A 1 336 ? 2.681 -0.935 13.121 1.00 94.31 336 LYS A O 1
ATOM 2803 N N . LYS A 1 337 ? 4.814 -0.388 13.602 1.00 94.62 337 LYS A N 1
ATOM 2804 C CA . LYS A 1 337 ? 4.500 0.890 14.233 1.00 94.62 337 LYS A CA 1
ATOM 2805 C C . LYS A 1 337 ? 3.820 1.840 13.248 1.00 94.62 337 LYS A C 1
ATOM 2807 O O . LYS A 1 337 ? 2.795 2.407 13.603 1.00 94.62 337 LYS A O 1
ATOM 2812 N N . GLU A 1 338 ? 4.344 1.978 12.032 1.00 93.62 338 GLU A N 1
ATOM 2813 C CA . GLU A 1 338 ? 3.747 2.845 11.006 1.00 93.62 338 GLU A CA 1
ATOM 2814 C C . GLU A 1 338 ? 2.306 2.432 10.668 1.00 93.62 338 GLU A C 1
ATOM 2816 O O . GLU A 1 338 ? 1.405 3.270 10.669 1.00 93.62 338 GLU A O 1
ATOM 2821 N N . TYR A 1 339 ? 2.069 1.131 10.461 1.00 93.50 339 TYR A N 1
ATOM 2822 C CA . TYR A 1 339 ? 0.739 0.589 10.157 1.00 93.50 339 TYR A CA 1
ATOM 2823 C C . TYR A 1 339 ? -0.258 0.817 11.299 1.00 93.50 339 TYR A C 1
ATOM 2825 O O . TYR A 1 339 ? -1.418 1.165 11.065 1.00 93.50 339 TYR A O 1
ATOM 2833 N N . GLU A 1 340 ? 0.174 0.586 12.541 1.00 95.00 340 GLU A N 1
ATOM 2834 C CA . GLU A 1 340 ? -0.670 0.782 13.718 1.00 95.00 340 GLU A CA 1
ATOM 2835 C C . GLU A 1 340 ? -0.956 2.268 13.962 1.00 95.00 340 GLU A C 1
ATOM 2837 O O . GLU A 1 340 ? -2.100 2.613 14.248 1.00 95.00 340 GLU A O 1
ATOM 2842 N N . GLU A 1 341 ? 0.029 3.157 13.806 1.00 94.69 341 GLU A N 1
ATOM 2843 C CA . GLU A 1 341 ? -0.151 4.605 13.974 1.00 94.69 341 GLU A CA 1
ATOM 2844 C C . GLU A 1 341 ? -1.122 5.190 12.941 1.00 94.69 341 GLU A C 1
ATOM 2846 O O . GLU A 1 341 ? -2.038 5.922 13.322 1.00 94.69 341 GLU A O 1
ATOM 2851 N N . GLU A 1 342 ? -0.986 4.828 11.660 1.00 94.38 342 GLU A N 1
ATOM 2852 C CA . GLU A 1 342 ? -1.909 5.271 10.604 1.00 94.38 342 GLU A CA 1
ATOM 2853 C C . GLU A 1 342 ? -3.346 4.815 10.900 1.00 94.38 342 GLU A C 1
ATOM 2855 O O . GLU A 1 342 ? -4.286 5.614 10.886 1.00 94.38 342 GLU A O 1
ATOM 2860 N N . PHE A 1 343 ? -3.520 3.539 11.251 1.00 95.00 343 PHE A N 1
ATOM 2861 C CA . PHE A 1 343 ? -4.834 2.995 11.579 1.00 95.00 343 PHE A CA 1
ATOM 2862 C C . PHE A 1 343 ? -5.455 3.637 12.818 1.00 95.00 343 PHE A C 1
ATOM 2864 O O . PHE A 1 343 ? -6.653 3.921 12.827 1.00 95.00 343 PHE A O 1
ATOM 2871 N N . LEU A 1 344 ? -4.669 3.837 13.878 1.00 95.12 344 LEU A N 1
ATOM 2872 C CA . LEU A 1 344 ? -5.154 4.435 15.118 1.00 95.12 344 LEU A CA 1
ATOM 2873 C C . LEU A 1 344 ? -5.576 5.890 14.910 1.00 95.12 344 LEU A C 1
ATOM 2875 O O . LEU A 1 344 ? -6.580 6.302 15.489 1.00 95.12 344 LEU A O 1
ATOM 2879 N N . GLN A 1 345 ? -4.877 6.631 14.047 1.00 95.31 345 GLN A N 1
ATOM 2880 C CA . GLN A 1 345 ? -5.262 7.989 13.672 1.00 95.31 345 GLN A CA 1
ATOM 2881 C C . GLN A 1 345 ? -6.616 8.007 12.947 1.00 95.31 345 GLN A C 1
ATOM 2883 O O . GLN A 1 345 ? -7.527 8.736 13.343 1.00 95.31 345 GLN A O 1
ATOM 2888 N N . ASP A 1 346 ? -6.787 7.153 11.936 1.00 94.44 346 ASP A N 1
ATOM 2889 C CA . ASP A 1 346 ? -8.057 7.027 11.212 1.00 94.44 346 ASP A CA 1
ATOM 2890 C C . ASP A 1 346 ? -9.202 6.549 12.126 1.00 94.44 346 ASP A C 1
ATOM 2892 O O . ASP A 1 346 ? -10.369 6.925 11.958 1.00 94.44 346 ASP A O 1
ATOM 2896 N N . LEU A 1 347 ? -8.883 5.682 13.090 1.00 95.19 347 LEU A N 1
ATOM 2897 C CA . LEU A 1 347 ? -9.828 5.175 14.075 1.00 95.19 347 LEU A CA 1
ATOM 2898 C C . LEU A 1 347 ? -10.286 6.276 15.030 1.00 95.19 347 LEU A C 1
ATOM 2900 O O . LEU A 1 347 ? -11.478 6.349 15.335 1.00 95.19 347 LEU A O 1
ATOM 2904 N N . GLU A 1 348 ? -9.365 7.120 15.493 1.00 95.69 348 GLU A N 1
ATOM 2905 C CA . GLU A 1 348 ? -9.673 8.265 16.346 1.00 95.69 348 GLU A CA 1
ATOM 2906 C C . GLU A 1 348 ? -10.631 9.227 15.636 1.00 95.69 348 GLU A C 1
ATOM 2908 O O . GLU A 1 348 ? -11.655 9.608 16.209 1.00 95.69 348 GLU A O 1
ATOM 2913 N N . ASP A 1 349 ? -10.372 9.538 14.364 1.00 95.00 349 ASP A N 1
ATOM 2914 C CA . ASP A 1 349 ? -11.245 10.395 13.558 1.00 95.00 349 ASP A CA 1
ATOM 2915 C C . ASP A 1 349 ? -12.652 9.796 13.394 1.00 95.00 349 ASP A C 1
ATOM 2917 O O . ASP A 1 349 ? -13.658 10.497 13.552 1.00 95.00 349 ASP A O 1
ATOM 2921 N N . LEU A 1 350 ? -12.749 8.485 13.150 1.00 95.12 350 LEU A N 1
ATOM 2922 C CA . LEU A 1 350 ? -14.032 7.781 13.065 1.00 95.12 350 LEU A CA 1
ATOM 2923 C C . LEU A 1 350 ? -14.799 7.807 14.396 1.00 95.12 350 LEU A C 1
ATOM 2925 O O . LEU A 1 350 ? -16.016 8.027 14.418 1.00 95.12 350 LEU A O 1
ATOM 2929 N N . VAL A 1 351 ? -14.112 7.554 15.512 1.00 95.62 351 VAL A N 1
ATOM 2930 C CA . VAL A 1 351 ? -14.730 7.575 16.844 1.00 95.62 351 VAL A CA 1
ATOM 2931 C C . VAL A 1 351 ? -15.188 8.986 17.190 1.00 95.62 351 VAL A C 1
ATOM 2933 O O . VAL A 1 351 ? -16.292 9.149 17.712 1.00 95.62 351 VAL A O 1
ATOM 2936 N N . LYS A 1 352 ? -14.398 10.005 16.848 1.00 94.75 352 LYS A N 1
ATOM 2937 C CA . LYS A 1 352 ? -14.760 11.409 17.029 1.00 94.75 352 LYS A CA 1
ATOM 2938 C C . LYS A 1 352 ? -16.012 11.776 16.234 1.00 94.75 352 LYS A C 1
ATOM 2940 O O . LYS A 1 352 ? -16.937 12.331 16.823 1.00 94.75 352 LYS A O 1
ATOM 2945 N N . GLU A 1 353 ? -16.099 11.391 14.958 1.00 93.69 353 GLU A N 1
ATOM 2946 C CA . GLU A 1 353 ? -17.309 11.588 14.141 1.00 93.69 353 GLU A CA 1
ATOM 2947 C C . GLU A 1 353 ? -18.536 10.926 14.800 1.00 93.69 353 GLU A C 1
ATOM 2949 O O . GLU A 1 353 ? -19.604 11.527 14.923 1.00 93.69 353 GLU A O 1
ATOM 2954 N N . CYS A 1 354 ? -18.387 9.691 15.291 1.00 93.12 354 CYS A N 1
ATOM 2955 C CA . CYS A 1 354 ? -19.454 8.993 16.013 1.00 93.12 354 CYS A CA 1
ATOM 2956 C C . CYS A 1 354 ? -19.832 9.702 17.327 1.00 93.12 354 CYS A C 1
ATOM 2958 O O . CYS A 1 354 ? -21.015 9.785 17.668 1.00 93.12 354 CYS A O 1
ATOM 2960 N N . GLY A 1 355 ? -18.845 10.235 18.046 1.00 92.69 355 GLY A N 1
ATOM 2961 C CA . GLY A 1 355 ? -19.028 11.004 19.272 1.00 92.69 355 GLY A CA 1
ATOM 2962 C C . GLY A 1 355 ? -19.833 12.282 19.051 1.00 92.69 355 GLY A C 1
ATOM 2963 O O . GLY A 1 355 ? -20.737 12.564 19.835 1.00 92.69 355 GLY A O 1
ATOM 2964 N N . GLU A 1 356 ? -19.587 13.000 17.953 1.00 91.94 356 GLU A N 1
ATOM 2965 C CA . GLU A 1 356 ? -20.352 14.195 17.569 1.00 91.94 356 GLU A CA 1
ATOM 2966 C C . GLU A 1 356 ? -21.843 13.873 17.359 1.00 91.94 356 GLU A C 1
ATOM 2968 O O . GLU A 1 356 ? -22.714 14.587 17.856 1.00 91.94 356 GLU A O 1
ATOM 2973 N N . TYR A 1 357 ? -22.176 12.743 16.722 1.00 89.38 357 TYR A N 1
ATOM 2974 C CA . TYR A 1 357 ? -23.578 12.311 16.595 1.00 89.38 357 TYR A CA 1
ATOM 2975 C C . TYR A 1 357 ? -24.227 11.930 17.936 1.00 89.38 357 TYR A C 1
ATOM 2977 O O . TYR A 1 357 ? -25.453 11.988 18.068 1.00 89.38 357 TYR A O 1
ATOM 2985 N N . ALA A 1 358 ? -23.428 11.517 18.922 1.00 90.12 358 ALA A N 1
ATOM 2986 C CA . ALA A 1 358 ? -23.877 11.055 20.232 1.00 90.12 358 ALA A CA 1
ATOM 2987 C C . ALA A 1 358 ? -23.717 12.104 21.348 1.00 90.12 358 ALA A C 1
ATOM 2989 O O . ALA A 1 358 ? -23.902 11.763 22.516 1.00 90.12 358 ALA A O 1
ATOM 2990 N N . GLU A 1 359 ? -23.421 13.368 21.023 1.00 89.00 359 GLU A N 1
ATOM 2991 C CA . GLU A 1 359 ? -23.098 14.422 22.000 1.00 89.00 359 GLU A CA 1
ATOM 2992 C C . GLU A 1 359 ? -24.152 14.539 23.116 1.00 89.00 359 GLU A C 1
ATOM 2994 O O . GLU A 1 359 ? -23.825 14.571 24.304 1.00 89.00 359 GLU A O 1
ATOM 2999 N N . LEU A 1 360 ? -25.434 14.495 22.737 1.00 84.56 360 LEU A N 1
ATOM 3000 C CA . LEU A 1 360 ? -26.563 14.554 23.668 1.00 84.56 360 LEU A CA 1
ATOM 3001 C C . LEU A 1 360 ? -26.614 13.364 24.628 1.00 84.56 360 LEU A C 1
ATOM 3003 O O . LEU A 1 360 ? -27.201 13.484 25.697 1.00 84.56 360 LEU A O 1
ATOM 3007 N N . LEU A 1 361 ? -26.054 12.206 24.277 1.00 87.19 361 LEU A N 1
ATOM 3008 C CA . LEU A 1 361 ? -26.138 10.981 25.076 1.00 87.19 361 LEU A CA 1
ATOM 3009 C C . LEU A 1 361 ? -25.119 10.952 26.221 1.00 87.19 361 LEU A C 1
ATOM 3011 O O . LEU A 1 361 ? -25.433 10.350 27.246 1.00 87.19 361 LEU A O 1
ATOM 3015 N N . HIS A 1 362 ? -24.022 11.711 26.121 1.00 87.38 362 HIS A N 1
ATOM 3016 C CA . HIS A 1 362 ? -22.945 11.789 27.121 1.00 87.38 362 HIS A CA 1
ATOM 3017 C C . HIS A 1 362 ? -22.323 10.423 27.456 1.00 87.38 362 HIS A C 1
ATOM 3019 O O . HIS A 1 362 ? -22.136 10.096 28.627 1.00 87.38 362 HIS A O 1
ATOM 3025 N N . PHE A 1 363 ? -22.025 9.621 26.431 1.00 90.31 363 PHE A N 1
ATOM 3026 C CA . PHE A 1 363 ? -21.296 8.368 26.624 1.00 90.31 363 PHE A CA 1
ATOM 3027 C C . PHE A 1 363 ? -19.906 8.617 27.208 1.00 90.31 363 PHE A C 1
ATOM 3029 O O . PHE A 1 363 ? -19.253 9.617 26.890 1.00 90.31 363 PHE A O 1
ATOM 3036 N N . SER A 1 364 ? -19.441 7.684 28.039 1.00 93.25 364 SER A N 1
ATOM 3037 C CA . SER A 1 364 ? -18.031 7.649 28.424 1.00 93.25 364 SER A CA 1
ATOM 3038 C C . SER A 1 364 ? -17.157 7.289 27.213 1.00 93.25 364 SER A C 1
ATOM 3040 O O . SER A 1 364 ? -17.645 6.759 26.211 1.00 93.25 364 SER A O 1
ATOM 3042 N N . GLN A 1 365 ? -15.850 7.560 27.295 1.00 91.31 365 GLN A N 1
ATOM 3043 C CA . GLN A 1 365 ? -14.923 7.171 26.226 1.00 91.31 365 GLN A CA 1
ATOM 3044 C C . GLN A 1 365 ? -14.953 5.654 25.994 1.00 91.31 365 GLN A C 1
ATOM 3046 O O . GLN A 1 365 ? -15.042 5.218 24.852 1.00 91.31 365 GLN A O 1
ATOM 3051 N N . GLU A 1 366 ? -14.971 4.852 27.058 1.00 92.81 366 GLU A N 1
ATOM 3052 C CA . GLU A 1 366 ? -15.031 3.387 26.964 1.00 92.81 366 GLU A CA 1
ATOM 3053 C C . GLU A 1 366 ? -16.319 2.905 26.276 1.00 92.81 366 GLU A C 1
ATOM 3055 O O . GLU A 1 366 ? -16.265 2.084 25.362 1.00 92.81 366 GLU A O 1
ATOM 3060 N N . GLU A 1 367 ? -17.475 3.473 26.638 1.00 91.75 367 GLU A N 1
ATOM 3061 C CA . GLU A 1 367 ? -18.770 3.112 26.043 1.00 91.75 367 GLU A CA 1
ATOM 3062 C C . GLU A 1 367 ? -18.857 3.474 24.556 1.00 91.75 367 GLU A C 1
ATOM 3064 O O . GLU A 1 367 ? -19.376 2.696 23.747 1.00 91.75 367 GLU A O 1
ATOM 3069 N N . LEU A 1 368 ? -18.362 4.660 24.184 1.00 93.44 368 LEU A N 1
ATOM 3070 C CA . LEU A 1 368 ? -18.356 5.113 22.796 1.00 93.44 368 LEU A CA 1
ATOM 3071 C C . LEU A 1 368 ? -17.488 4.188 21.935 1.00 93.44 368 LEU A C 1
ATOM 3073 O O . LEU A 1 368 ? -17.954 3.694 20.905 1.00 93.44 368 LEU A O 1
ATOM 3077 N N . HIS A 1 369 ? -16.261 3.911 22.385 1.00 94.69 369 HIS A N 1
ATOM 3078 C CA . HIS A 1 369 ? -15.334 3.026 21.687 1.00 94.69 369 HIS A CA 1
ATOM 3079 C C . HIS A 1 369 ? -15.897 1.605 21.577 1.00 94.69 369 HIS A C 1
ATOM 3081 O O . HIS A 1 369 ? -15.897 1.038 20.485 1.00 94.69 369 HIS A O 1
ATOM 3087 N N . GLU A 1 370 ? -16.475 1.045 22.646 1.00 93.12 370 GLU A N 1
ATOM 3088 C CA . GLU A 1 370 ? -17.063 -0.298 22.606 1.00 93.12 370 GLU A CA 1
ATOM 3089 C C . GLU A 1 370 ? -18.180 -0.411 21.553 1.00 93.12 370 GLU A C 1
ATOM 3091 O O . GLU A 1 370 ? -18.216 -1.373 20.772 1.00 93.12 370 GLU A O 1
ATOM 3096 N N . ARG A 1 371 ? -19.069 0.589 21.486 1.00 91.88 371 ARG A N 1
ATOM 3097 C CA . ARG A 1 371 ? -20.157 0.629 20.498 1.00 91.88 371 ARG A CA 1
ATOM 3098 C C . ARG A 1 371 ? -19.633 0.775 19.072 1.00 91.88 371 ARG A C 1
ATOM 3100 O O . ARG A 1 371 ? -20.139 0.095 18.180 1.00 91.88 371 ARG A O 1
ATOM 3107 N N . VAL A 1 372 ? -18.632 1.625 18.837 1.00 94.06 372 VAL A N 1
ATOM 3108 C CA . VAL A 1 372 ? -18.011 1.769 17.508 1.00 94.06 372 VAL A CA 1
ATOM 3109 C C . VAL A 1 372 ? -17.335 0.459 17.098 1.00 94.06 372 VAL A C 1
ATOM 3111 O O . VAL A 1 372 ? -17.578 -0.045 15.999 1.00 94.06 372 VAL A O 1
ATOM 3114 N N . TYR A 1 373 ? -16.567 -0.157 17.997 1.00 94.56 373 TYR A N 1
ATOM 3115 C CA . TYR A 1 373 ? -15.845 -1.402 17.733 1.00 94.56 373 TYR A CA 1
ATOM 3116 C C . TYR A 1 373 ? -16.769 -2.584 17.458 1.00 94.56 373 TYR A C 1
ATOM 3118 O O . TYR A 1 373 ? -16.438 -3.435 16.635 1.00 94.56 373 TYR A O 1
ATOM 3126 N N . ALA A 1 374 ? -17.946 -2.631 18.087 1.00 92.00 374 ALA A N 1
ATOM 3127 C CA . ALA A 1 374 ? -18.957 -3.643 17.793 1.00 92.00 374 ALA A CA 1
ATOM 3128 C C . ALA A 1 374 ? -19.391 -3.648 16.319 1.00 92.00 374 ALA A C 1
ATOM 3130 O O . ALA A 1 374 ? -19.703 -4.708 15.790 1.00 92.00 374 ALA A O 1
ATOM 3131 N N . PHE A 1 375 ? -19.379 -2.495 15.646 1.00 92.25 375 PHE A N 1
ATOM 3132 C CA . PHE A 1 375 ? -19.694 -2.414 14.219 1.00 92.25 375 PHE A CA 1
ATOM 3133 C C . PHE A 1 375 ? -18.454 -2.451 13.334 1.00 92.25 375 PHE A C 1
ATOM 3135 O O . PHE A 1 375 ? -18.530 -2.982 12.230 1.00 92.25 375 PHE A O 1
ATOM 3142 N N . LEU A 1 376 ? -17.339 -1.878 13.787 1.00 92.38 376 LEU A N 1
ATOM 3143 C CA . LEU A 1 376 ? -16.092 -1.832 13.030 1.00 92.38 376 LEU A CA 1
ATOM 3144 C C . LEU A 1 376 ? -15.574 -3.238 12.728 1.00 92.38 376 LEU A C 1
ATOM 3146 O O . LEU A 1 376 ? -15.301 -3.549 11.571 1.00 92.38 376 LEU A O 1
ATOM 3150 N N . LEU A 1 377 ? -15.502 -4.096 13.749 1.00 90.31 377 LEU A N 1
ATOM 3151 C CA . LEU A 1 377 ? -14.927 -5.438 13.633 1.00 90.31 377 LEU A CA 1
ATOM 3152 C C . LEU A 1 377 ? -15.671 -6.329 12.622 1.00 90.31 377 LEU A C 1
ATOM 3154 O O . LEU A 1 377 ? -15.041 -7.166 11.986 1.00 90.31 377 LEU A O 1
ATOM 3158 N N . ASP A 1 378 ? -16.970 -6.105 12.396 1.00 89.56 378 ASP A N 1
ATOM 3159 C CA . ASP A 1 378 ? -17.754 -6.812 11.367 1.00 89.56 378 ASP A CA 1
ATOM 3160 C C . ASP A 1 378 ? -17.284 -6.512 9.932 1.00 89.56 378 ASP A C 1
ATOM 3162 O O . ASP A 1 378 ? -17.557 -7.278 9.004 1.00 89.56 378 ASP A O 1
ATOM 3166 N N . PHE A 1 379 ? -16.658 -5.352 9.723 1.00 87.88 379 PHE A N 1
ATOM 3167 C CA . PHE A 1 379 ? -16.260 -4.865 8.404 1.00 87.88 379 PHE A CA 1
ATOM 3168 C C . PHE A 1 379 ? -14.753 -4.900 8.172 1.00 87.88 379 PHE A C 1
ATOM 3170 O O . PHE A 1 379 ? -14.336 -4.692 7.030 1.00 87.88 379 PHE A O 1
ATOM 3177 N N . MET A 1 380 ? -13.958 -5.149 9.214 1.00 87.44 380 MET A N 1
ATOM 3178 C CA . MET A 1 380 ? -12.507 -5.192 9.099 1.00 87.44 380 MET A CA 1
ATOM 3179 C C . MET A 1 380 ? -12.061 -6.516 8.466 1.00 87.44 380 MET A C 1
ATOM 3181 O O . MET A 1 380 ? -12.333 -7.589 9.014 1.00 87.44 380 MET A O 1
ATOM 3185 N N . PRO A 1 381 ? -11.370 -6.481 7.312 1.00 82.06 381 PRO A N 1
ATOM 3186 C CA . PRO A 1 381 ? -10.584 -7.626 6.867 1.00 82.06 381 PRO A CA 1
ATOM 3187 C C . PRO A 1 381 ? -9.400 -7.851 7.828 1.00 82.06 381 PRO A C 1
ATOM 3189 O O . PRO A 1 381 ? -9.180 -7.071 8.751 1.00 82.06 381 PRO A O 1
ATOM 3192 N N . ARG A 1 382 ? -8.595 -8.899 7.604 1.00 86.56 382 ARG A N 1
ATOM 3193 C CA . ARG A 1 382 ? -7.314 -9.092 8.315 1.00 86.56 382 ARG A CA 1
ATOM 3194 C C . ARG A 1 382 ? -6.246 -8.079 7.859 1.00 86.56 382 ARG A C 1
ATOM 3196 O O . ARG A 1 382 ? -5.150 -8.475 7.483 1.00 86.56 382 ARG A O 1
ATOM 3203 N N . SER A 1 383 ? -6.571 -6.792 7.845 1.00 88.88 383 SER A N 1
ATOM 3204 C CA . SER A 1 383 ? -5.654 -5.689 7.563 1.00 88.88 383 SER A CA 1
ATOM 3205 C C . SER A 1 383 ? -6.047 -4.461 8.379 1.00 88.88 383 SER A C 1
ATOM 3207 O O . SER A 1 383 ? -7.205 -4.312 8.769 1.00 88.88 383 SER A O 1
ATOM 3209 N N . LEU A 1 384 ? -5.088 -3.570 8.622 1.00 89.56 384 LEU A N 1
ATOM 3210 C CA . LEU A 1 384 ? -5.297 -2.323 9.363 1.00 89.56 384 LEU A CA 1
ATOM 3211 C C . LEU A 1 384 ? -5.663 -1.137 8.459 1.00 89.56 384 LEU A C 1
ATOM 3213 O O . LEU A 1 384 ? -5.464 0.012 8.818 1.00 89.56 384 LEU A O 1
ATOM 3217 N N . HIS A 1 385 ? -6.233 -1.382 7.278 1.00 88.56 385 HIS A N 1
ATOM 3218 C CA . HIS A 1 385 ? -6.561 -0.295 6.358 1.00 88.56 385 HIS A CA 1
ATOM 3219 C C . HIS A 1 385 ? -8.020 0.162 6.500 1.00 88.56 385 HIS A C 1
ATOM 3221 O O . HIS A 1 385 ? -8.954 -0.494 6.013 1.00 88.56 385 HIS A O 1
ATOM 3227 N N . LEU A 1 386 ? -8.231 1.317 7.137 1.00 90.00 386 LEU A N 1
ATOM 3228 C CA . LEU A 1 386 ? -9.563 1.854 7.405 1.00 90.00 386 LEU A CA 1
ATOM 3229 C C . LEU A 1 386 ? -10.082 2.721 6.248 1.00 90.00 386 LEU A C 1
ATOM 3231 O O . LEU A 1 386 ? -10.145 3.943 6.307 1.00 90.00 386 LEU A O 1
ATOM 3235 N N . THR A 1 387 ? -10.536 2.076 5.171 1.00 91.69 387 THR A N 1
ATOM 3236 C CA . THR A 1 387 ? -11.062 2.824 4.015 1.00 91.69 387 THR A CA 1
ATOM 3237 C C . THR A 1 387 ? -12.246 3.733 4.381 1.00 91.69 387 THR A C 1
ATOM 3239 O O . THR A 1 387 ? -13.143 3.360 5.144 1.00 91.69 387 THR A O 1
ATOM 3242 N N . GLN A 1 388 ? -12.367 4.860 3.676 1.00 91.69 388 GLN A N 1
ATOM 3243 C CA . GLN A 1 388 ? -13.513 5.785 3.746 1.00 91.69 388 GLN A CA 1
ATOM 3244 C C . GLN A 1 388 ? -14.886 5.097 3.604 1.00 91.69 388 GLN A C 1
ATOM 3246 O O . GLN A 1 388 ? -15.903 5.536 4.144 1.00 91.69 388 GLN A O 1
ATOM 3251 N N . LYS A 1 389 ? -14.949 3.985 2.861 1.00 92.50 389 LYS A N 1
ATOM 3252 C CA . LYS A 1 389 ? -16.178 3.198 2.697 1.00 92.50 389 LYS A CA 1
ATOM 3253 C C . LYS A 1 389 ? -16.549 2.434 3.970 1.00 92.50 389 LYS A C 1
ATOM 3255 O O . LYS A 1 389 ? -17.742 2.298 4.244 1.00 92.50 389 LYS A O 1
ATOM 3260 N N . ILE A 1 390 ? -15.564 1.910 4.700 1.00 92.75 390 ILE A N 1
ATOM 3261 C CA . ILE A 1 390 ? -15.774 1.239 5.989 1.00 92.75 390 ILE A CA 1
ATOM 3262 C C . ILE A 1 390 ? -16.205 2.276 7.023 1.00 92.75 390 ILE A C 1
ATOM 3264 O O . ILE A 1 390 ? -17.263 2.087 7.618 1.00 92.75 390 ILE A O 1
ATOM 3268 N N . GLN A 1 391 ? -15.489 3.402 7.128 1.00 93.06 391 GLN A N 1
ATOM 3269 C CA . GLN A 1 391 ? -15.827 4.509 8.034 1.00 93.06 391 GLN A CA 1
ATOM 3270 C C . GLN A 1 391 ? -17.304 4.913 7.895 1.00 93.06 391 GLN A C 1
ATOM 3272 O O . GLN A 1 391 ? -18.091 4.732 8.819 1.00 93.06 391 GLN A O 1
ATOM 3277 N N . ARG A 1 392 ? -17.750 5.275 6.683 1.00 92.81 392 ARG A N 1
ATOM 3278 C CA . ARG A 1 392 ? -19.155 5.655 6.420 1.00 92.81 392 ARG A CA 1
ATOM 3279 C C . ARG A 1 392 ? -20.175 4.574 6.780 1.00 92.81 392 ARG A C 1
ATOM 3281 O O . ARG A 1 392 ? -21.298 4.886 7.180 1.00 92.81 392 ARG A O 1
ATOM 3288 N N . LYS A 1 393 ? -19.838 3.295 6.577 1.00 93.44 393 LYS A N 1
ATOM 3289 C CA . LYS A 1 393 ? -20.725 2.182 6.949 1.00 93.44 393 LYS A CA 1
ATOM 3290 C C . LYS A 1 393 ? -20.846 2.070 8.463 1.00 93.44 393 LYS A C 1
ATOM 3292 O O . LYS A 1 393 ? -21.964 1.886 8.941 1.00 93.44 393 LYS A O 1
ATOM 3297 N N . VAL A 1 394 ? -19.729 2.187 9.180 1.00 94.50 394 VAL A N 1
ATOM 3298 C CA . VAL A 1 394 ? -19.677 2.144 10.644 1.00 94.50 394 VAL A CA 1
ATOM 3299 C C . VAL A 1 394 ? -20.441 3.328 11.229 1.00 94.50 394 VAL A C 1
ATOM 3301 O O . VAL A 1 394 ? -21.402 3.083 11.956 1.00 94.50 394 VAL A O 1
ATOM 3304 N N . SER A 1 395 ? -20.145 4.568 10.815 1.00 93.12 395 SER A N 1
ATOM 3305 C CA . SER A 1 395 ? -20.844 5.776 11.288 1.00 93.12 395 SER A CA 1
ATOM 3306 C C . SER A 1 395 ? -22.359 5.671 11.069 1.00 93.12 395 SER A C 1
ATOM 3308 O O . SER A 1 395 ? -23.151 5.952 11.967 1.00 93.12 395 SER A O 1
ATOM 3310 N N . ARG A 1 396 ? -22.805 5.163 9.908 1.00 92.62 396 ARG A N 1
ATOM 3311 C CA . ARG A 1 396 ? -24.239 4.968 9.626 1.00 92.62 396 ARG A CA 1
ATOM 3312 C C . ARG A 1 396 ? -24.890 3.908 10.519 1.00 92.62 396 ARG A C 1
ATOM 3314 O O . ARG A 1 396 ? -26.029 4.096 10.949 1.00 92.62 396 ARG A O 1
ATOM 3321 N N . ARG A 1 397 ? -24.213 2.779 10.760 1.00 92.94 397 ARG A N 1
ATOM 3322 C CA . ARG A 1 397 ? -24.725 1.700 11.625 1.00 92.94 397 ARG A CA 1
ATOM 3323 C C . ARG A 1 397 ? -24.792 2.159 13.080 1.00 92.94 397 ARG A C 1
ATOM 3325 O O . ARG A 1 397 ? -25.786 1.886 13.749 1.00 92.94 397 ARG A O 1
ATOM 3332 N N . PHE A 1 398 ? -23.780 2.904 13.516 1.00 93.88 398 PHE A N 1
ATOM 3333 C CA . PHE A 1 398 ? -23.727 3.545 14.821 1.00 93.88 398 PHE A CA 1
ATOM 3334 C C . PHE A 1 398 ? -24.871 4.551 14.997 1.00 93.88 398 PHE A C 1
ATOM 3336 O O . PHE A 1 398 ? -25.656 4.421 15.929 1.00 93.88 398 PHE A O 1
ATOM 3343 N N . LEU A 1 399 ? -25.062 5.480 14.055 1.00 90.50 399 LEU A N 1
ATOM 3344 C CA . LEU A 1 399 ? -26.142 6.469 14.124 1.00 90.50 399 LEU A CA 1
ATOM 3345 C C . LEU A 1 399 ? -27.524 5.808 14.219 1.00 90.50 399 LEU A C 1
ATOM 3347 O O . LEU A 1 399 ? -28.362 6.218 15.020 1.00 90.50 399 LEU A O 1
ATOM 3351 N N . HIS A 1 400 ? -27.757 4.749 13.440 1.00 90.69 400 HIS A N 1
ATOM 3352 C CA . HIS A 1 400 ? -29.010 3.998 13.501 1.00 90.69 400 HIS A CA 1
ATOM 3353 C C . HIS A 1 400 ? -29.213 3.298 14.855 1.00 90.69 400 HIS A C 1
ATOM 3355 O O . HIS A 1 400 ? -30.348 3.189 15.316 1.00 90.69 400 HIS A O 1
ATOM 3361 N N . SER A 1 401 ? -28.147 2.814 15.502 1.00 91.12 401 SER A N 1
ATOM 3362 C CA . SER A 1 401 ? -28.266 2.139 16.800 1.00 91.12 401 SER A CA 1
ATOM 3363 C C . SER A 1 401 ? -28.624 3.110 17.929 1.00 91.12 401 SER A C 1
ATOM 3365 O O . SER A 1 401 ? -29.410 2.753 18.803 1.00 91.12 401 SER A O 1
ATOM 3367 N N . ILE A 1 402 ? -28.134 4.354 17.873 1.00 90.50 402 ILE A N 1
ATOM 3368 C CA . ILE A 1 402 ? -28.382 5.370 18.908 1.00 90.50 402 ILE A CA 1
ATOM 3369 C C . ILE A 1 402 ? -29.640 6.217 18.668 1.00 90.50 402 ILE A C 1
ATOM 3371 O O . ILE A 1 402 ? -30.103 6.904 19.579 1.00 90.50 402 ILE A O 1
ATOM 3375 N N . GLN A 1 403 ? -30.225 6.179 17.465 1.00 87.00 403 GLN A N 1
ATOM 3376 C CA . GLN A 1 403 ? -31.328 7.063 17.066 1.00 87.00 403 GLN A CA 1
ATOM 3377 C C . GLN A 1 403 ? -32.527 7.012 18.031 1.00 87.00 403 GLN A C 1
ATOM 3379 O O . GLN A 1 403 ? -33.123 8.045 18.339 1.00 87.00 403 GLN A O 1
ATOM 3384 N N . GLY A 1 404 ? -32.875 5.825 18.540 1.00 85.56 404 GLY A N 1
ATOM 3385 C CA . GLY A 1 404 ? -33.971 5.666 19.501 1.00 85.56 404 GLY A CA 1
ATOM 3386 C C . GLY A 1 404 ? -33.694 6.338 20.851 1.00 85.56 404 GLY A C 1
ATOM 3387 O O . GLY A 1 404 ? -34.560 7.034 21.387 1.00 85.56 404 GLY A O 1
ATOM 3388 N N . GLU A 1 405 ? -32.477 6.169 21.377 1.00 87.31 405 GLU A N 1
ATOM 3389 C CA . GLU A 1 405 ? -32.024 6.796 22.626 1.00 87.31 405 GLU A CA 1
ATOM 3390 C C . GLU A 1 405 ? -31.973 8.324 22.479 1.00 87.31 405 GLU A C 1
ATOM 3392 O O . GLU A 1 405 ? -32.466 9.052 23.345 1.00 87.31 405 GLU A O 1
ATOM 3397 N N . LEU A 1 406 ? -31.473 8.806 21.335 1.00 85.69 406 LEU A N 1
ATOM 3398 C CA . LEU A 1 406 ? -31.370 10.229 21.015 1.00 85.69 406 LEU A CA 1
ATOM 3399 C C . LEU A 1 406 ? -32.748 10.905 20.996 1.00 85.69 406 LEU A C 1
ATOM 3401 O O . LEU A 1 406 ? -32.944 11.926 21.653 1.00 85.69 406 LEU A O 1
ATOM 3405 N N . ILE A 1 407 ? -33.734 10.303 20.319 1.00 83.94 407 ILE A N 1
ATOM 3406 C CA . ILE A 1 407 ? -35.113 10.821 20.276 1.00 83.94 407 ILE A CA 1
ATOM 3407 C C . ILE A 1 407 ? -35.717 10.873 21.684 1.00 83.94 407 ILE A C 1
ATOM 3409 O O . ILE A 1 407 ? -36.401 11.837 22.034 1.00 83.94 407 ILE A O 1
ATOM 3413 N N . LYS A 1 408 ? -35.479 9.846 22.511 1.00 84.94 408 LYS A N 1
ATOM 3414 C CA . LYS A 1 408 ? -35.990 9.801 23.886 1.00 84.94 408 LYS A CA 1
ATOM 3415 C C . LYS A 1 408 ? -35.401 10.931 24.733 1.00 84.94 408 LYS A C 1
ATOM 3417 O O . LYS A 1 408 ? -36.157 11.616 25.421 1.00 84.94 408 LYS A O 1
ATOM 3422 N N . LYS A 1 409 ? -34.089 11.163 24.643 1.00 83.94 409 LYS A N 1
ATOM 3423 C CA . LYS A 1 409 ? -33.398 12.215 25.402 1.00 83.94 409 LYS A CA 1
ATOM 3424 C C . LYS A 1 409 ? -33.780 13.618 24.921 1.00 83.94 409 LYS A C 1
ATOM 3426 O O . LYS A 1 409 ? -34.108 14.470 25.739 1.00 83.94 409 LYS A O 1
ATOM 3431 N N . GLN A 1 410 ? -33.903 13.823 23.607 1.00 81.44 410 GLN A N 1
ATOM 3432 C CA . GLN A 1 410 ? -34.437 15.066 23.030 1.00 81.44 410 GLN A CA 1
ATOM 3433 C C . GLN A 1 410 ? -35.864 15.364 23.511 1.00 81.44 410 GLN A C 1
ATOM 3435 O O . GLN A 1 410 ? -36.176 16.499 23.866 1.00 81.44 410 GLN A O 1
ATOM 3440 N N . ARG A 1 411 ? -36.742 14.350 23.574 1.00 77.94 411 ARG A N 1
ATOM 3441 C CA . ARG A 1 411 ? -38.094 14.510 24.138 1.00 77.94 411 ARG A CA 1
ATOM 3442 C C . ARG A 1 411 ? -38.054 14.893 25.616 1.00 77.94 411 ARG A C 1
ATOM 3444 O O . ARG A 1 411 ? -38.816 15.764 26.019 1.00 77.94 411 ARG A O 1
ATOM 3451 N N . GLN A 1 412 ? -37.179 14.276 26.409 1.00 79.25 412 GLN A N 1
ATOM 3452 C CA . GLN A 1 412 ? -37.011 14.621 27.824 1.00 79.25 412 GLN A CA 1
ATOM 3453 C C . GLN A 1 412 ? -36.530 16.064 28.010 1.00 79.25 412 GLN A C 1
ATOM 3455 O O . GLN A 1 412 ? -37.090 16.776 28.838 1.00 79.25 412 GLN A O 1
ATOM 3460 N N . GLU A 1 413 ? -35.569 16.534 27.211 1.00 76.75 413 GLU A N 1
ATOM 3461 C CA . GLU A 1 413 ? -35.129 17.934 27.255 1.00 76.75 413 GLU A CA 1
ATOM 3462 C C . GLU A 1 413 ? -36.231 18.910 26.835 1.00 76.75 413 GLU A C 1
ATOM 3464 O O . GLU A 1 413 ? -36.406 19.954 27.465 1.00 76.75 413 GLU A O 1
ATOM 3469 N N . LEU A 1 414 ? -36.999 18.582 25.792 1.00 72.88 414 LEU A N 1
ATOM 3470 C CA . LEU A 1 414 ? -38.145 19.390 25.368 1.00 72.88 414 LEU A CA 1
ATOM 3471 C C . LEU A 1 414 ? -39.206 19.473 26.470 1.00 72.88 414 LEU A C 1
ATOM 3473 O O . LEU A 1 414 ? -39.699 20.563 26.754 1.00 72.88 414 LEU A O 1
ATOM 3477 N N . LEU A 1 415 ? -39.520 18.358 27.132 1.00 71.00 415 LEU A N 1
ATOM 3478 C CA . LEU A 1 415 ? -40.418 18.338 28.289 1.00 71.00 415 LEU A CA 1
ATOM 3479 C C . LEU A 1 415 ? -39.857 19.176 29.445 1.00 71.00 415 LEU A C 1
ATOM 3481 O O . LEU A 1 415 ? -40.559 20.055 29.937 1.00 71.00 415 LEU A O 1
ATOM 3485 N N . ALA A 1 416 ? -38.583 19.004 29.809 1.00 68.62 416 ALA A N 1
ATOM 3486 C CA . ALA A 1 416 ? -37.924 19.805 30.843 1.00 68.62 416 ALA A CA 1
ATOM 3487 C C . ALA A 1 416 ? -37.962 21.315 30.531 1.00 68.62 416 ALA A C 1
ATOM 3489 O O . ALA A 1 416 ? -38.171 22.132 31.426 1.00 68.62 416 ALA A O 1
ATOM 3490 N N . ARG A 1 417 ? -37.825 21.702 29.255 1.00 64.06 417 ARG A N 1
ATOM 3491 C CA . ARG A 1 417 ? -37.967 23.100 28.805 1.00 64.06 417 ARG A CA 1
ATOM 3492 C C . ARG A 1 417 ? -39.416 23.604 28.862 1.00 64.06 417 ARG A C 1
ATOM 3494 O O . ARG A 1 417 ? -39.626 24.785 29.128 1.00 64.06 417 ARG A O 1
ATOM 3501 N N . THR A 1 418 ? -40.398 22.732 28.625 1.00 59.91 418 THR A N 1
ATOM 3502 C CA . THR A 1 418 ? -41.834 23.074 28.570 1.00 59.91 418 THR A CA 1
ATOM 3503 C C . THR A 1 418 ? -42.466 23.207 29.967 1.00 59.91 418 THR A C 1
ATOM 3505 O O . THR A 1 418 ? -43.410 23.975 30.139 1.00 59.91 418 THR A O 1
ATOM 3508 N N . ILE A 1 419 ? -41.900 22.574 31.005 1.00 56.97 419 ILE A N 1
ATOM 3509 C CA . ILE A 1 419 ? -42.370 22.627 32.413 1.00 56.97 419 ILE A CA 1
ATOM 3510 C C . ILE A 1 419 ? -42.063 23.985 33.109 1.00 56.97 419 ILE A C 1
ATOM 3512 O O . ILE A 1 419 ? -42.001 24.084 34.329 1.00 56.97 419 ILE A O 1
ATOM 3516 N N . ARG A 1 420 ? -41.897 25.099 32.380 1.00 56.88 420 ARG A N 1
ATOM 3517 C CA . ARG A 1 420 ? -41.756 26.433 33.011 1.00 56.88 420 ARG A CA 1
ATOM 3518 C C . ARG A 1 420 ? -43.078 27.070 33.445 1.00 56.88 420 ARG A C 1
ATOM 3520 O O . ARG A 1 420 ? -43.052 27.992 34.249 1.00 56.88 420 ARG A O 1
ATOM 3527 N N . ASP A 1 421 ? -44.220 26.559 32.986 1.00 65.50 421 ASP A N 1
ATOM 3528 C CA . ASP A 1 421 ? -45.550 27.025 33.399 1.00 65.50 421 ASP A CA 1
ATOM 3529 C C . ASP A 1 421 ? -46.405 25.861 33.933 1.00 65.50 421 ASP A C 1
ATOM 3531 O O . ASP A 1 421 ? -47.482 25.566 33.416 1.00 65.50 421 ASP A O 1
ATOM 3535 N N . PHE A 1 422 ? -45.945 25.217 35.018 1.00 68.56 422 PHE A N 1
ATOM 3536 C CA . PHE A 1 422 ? -46.705 24.208 35.794 1.00 68.56 422 PHE A CA 1
ATOM 3537 C C . PHE A 1 422 ? -48.160 24.636 36.046 1.00 68.56 422 PHE A C 1
ATOM 3539 O O . PHE A 1 422 ? -49.099 23.848 36.023 1.00 68.56 422 PHE A O 1
ATOM 3546 N N . LYS A 1 423 ? -48.356 25.944 36.187 1.00 72.44 423 LYS A N 1
ATOM 3547 C CA . LYS A 1 423 ? -49.647 26.584 36.360 1.00 72.44 423 LYS A CA 1
ATOM 3548 C C . LYS A 1 423 ? -50.688 26.333 35.262 1.00 72.44 423 LYS A C 1
ATOM 3550 O O . LYS A 1 423 ? -51.871 26.493 35.548 1.00 72.44 423 LYS A O 1
ATOM 3555 N N . ASN A 1 424 ? -50.266 26.010 34.039 1.00 77.06 424 ASN A N 1
ATOM 3556 C CA . ASN A 1 424 ? -51.156 25.775 32.898 1.00 77.06 424 ASN A CA 1
ATOM 3557 C C . ASN A 1 424 ? -51.734 24.352 32.891 1.00 77.06 424 ASN A C 1
ATOM 3559 O O . ASN A 1 424 ? -52.650 24.085 32.121 1.00 77.06 424 ASN A O 1
ATOM 3563 N N . LEU A 1 425 ? -51.241 23.461 33.761 1.00 76.44 425 LEU A N 1
ATOM 3564 C CA . LEU A 1 425 ? -51.795 22.116 33.947 1.00 76.44 425 LEU A CA 1
ATOM 3565 C C . LEU A 1 425 ? -53.166 22.128 34.644 1.00 76.44 425 LEU A C 1
ATOM 3567 O O . LEU A 1 425 ? -53.859 21.120 34.621 1.00 76.44 425 LEU A O 1
ATOM 3571 N N . PHE A 1 426 ? -53.578 23.268 35.211 1.00 82.62 426 PHE A N 1
ATOM 3572 C CA . PHE A 1 426 ? -54.834 23.428 35.952 1.00 82.62 426 PHE A CA 1
ATOM 3573 C C . PHE A 1 426 ? -55.755 24.452 35.263 1.00 82.62 426 PHE A C 1
ATOM 3575 O O . PHE A 1 426 ? -55.895 25.581 35.750 1.00 82.62 426 PHE A O 1
ATOM 3582 N N . PRO A 1 427 ? -56.356 24.116 34.104 1.00 80.06 427 PRO A N 1
ATOM 3583 C CA . PRO A 1 427 ? -57.131 25.059 33.297 1.00 80.06 427 PRO A CA 1
ATOM 3584 C C . PRO A 1 427 ? -58.385 25.574 34.016 1.00 80.06 427 PRO A C 1
ATOM 3586 O O . PRO A 1 427 ? -58.662 26.769 33.940 1.00 80.06 427 PRO A O 1
ATOM 3589 N N . ILE A 1 428 ? -59.089 24.720 34.771 1.00 84.38 428 ILE A N 1
ATOM 3590 C CA . ILE A 1 428 ? -60.281 25.098 35.554 1.00 84.38 428 ILE A CA 1
ATOM 3591 C C . ILE A 1 428 ? -59.897 26.145 36.605 1.00 84.38 428 ILE A C 1
ATOM 3593 O O . ILE A 1 428 ? -60.363 27.282 36.570 1.00 84.38 428 ILE A O 1
ATOM 3597 N N . ALA A 1 429 ? -58.914 25.824 37.449 1.00 85.69 429 ALA A N 1
ATOM 3598 C CA . ALA A 1 429 ? -58.404 26.733 38.473 1.00 85.69 429 ALA A CA 1
ATOM 3599 C C . ALA A 1 429 ? -57.809 28.042 37.905 1.00 85.69 429 ALA A C 1
ATOM 3601 O O . ALA A 1 429 ? -57.704 29.044 38.619 1.00 85.69 429 ALA A O 1
ATOM 3602 N N . ARG A 1 430 ? -57.373 28.047 36.637 1.00 87.38 430 ARG A N 1
ATOM 3603 C CA . ARG A 1 430 ? -56.884 29.237 35.920 1.00 87.38 430 ARG A CA 1
ATOM 3604 C C . ARG A 1 430 ? -57.998 30.074 35.297 1.00 87.38 430 ARG A C 1
ATOM 3606 O O . ARG A 1 430 ? -57.798 31.276 35.146 1.00 87.38 430 ARG A O 1
ATOM 3613 N N . GLY A 1 431 ? -59.130 29.462 34.959 1.00 86.00 431 GLY A N 1
ATOM 3614 C CA . GLY A 1 431 ? -60.331 30.142 34.475 1.00 86.00 431 GLY A CA 1
ATOM 3615 C C . GLY A 1 431 ? -61.154 30.807 35.584 1.00 86.00 431 GLY A C 1
ATOM 3616 O O . GLY A 1 431 ? -61.932 31.713 35.299 1.00 86.00 431 GLY A O 1
ATOM 3617 N N . MET A 1 432 ? -60.962 30.400 36.842 1.00 86.56 432 MET A N 1
ATOM 3618 C CA . MET A 1 432 ? -61.684 30.927 38.005 1.00 86.56 432 MET A CA 1
ATOM 3619 C C . MET A 1 432 ? -61.006 32.157 38.630 1.00 86.56 432 MET A C 1
ATOM 3621 O O . MET A 1 432 ? -59.781 32.211 38.782 1.00 86.56 432 MET A O 1
ATOM 3625 N N . GLN A 1 433 ? -61.807 33.115 39.108 1.00 89.31 433 GLN A N 1
ATOM 3626 C CA . GLN A 1 433 ? -61.323 34.202 39.964 1.00 89.31 433 GLN A CA 1
ATOM 3627 C C . GLN A 1 433 ? -61.167 33.701 41.410 1.00 89.31 433 GLN A C 1
ATOM 3629 O O . GLN A 1 433 ? -62.098 33.763 42.207 1.00 89.31 433 GLN A O 1
ATOM 3634 N N . ARG A 1 434 ? -59.976 33.202 41.758 1.00 92.12 434 ARG A N 1
ATOM 3635 C CA . ARG A 1 434 ? -59.688 32.636 43.089 1.00 92.12 434 ARG A CA 1
ATOM 3636 C C . ARG A 1 434 ? -59.106 33.670 44.052 1.00 92.12 434 ARG A C 1
ATOM 3638 O O . ARG A 1 434 ? -58.188 34.409 43.696 1.00 92.12 434 ARG A O 1
ATOM 3645 N N . LYS A 1 435 ? -59.585 33.670 45.297 1.00 93.81 435 LYS A N 1
ATOM 3646 C CA . LYS A 1 435 ? -59.025 34.456 46.405 1.00 93.81 435 LYS A CA 1
ATOM 3647 C C . LYS A 1 435 ? -58.257 33.532 47.349 1.00 93.81 435 LYS A C 1
ATOM 3649 O O . LYS A 1 435 ? -58.850 32.663 47.972 1.00 93.81 435 LYS A O 1
ATOM 3654 N N . LEU A 1 436 ? -56.947 33.739 47.474 1.00 94.12 436 LEU A N 1
ATOM 3655 C CA . LEU A 1 436 ? -56.111 32.995 48.420 1.00 94.12 436 LEU A CA 1
ATOM 3656 C C . LEU A 1 436 ? -56.065 33.734 49.760 1.00 94.12 436 LEU A C 1
ATOM 3658 O O . LEU A 1 436 ? -55.690 34.906 49.806 1.00 94.12 436 LEU A O 1
ATOM 3662 N N . THR A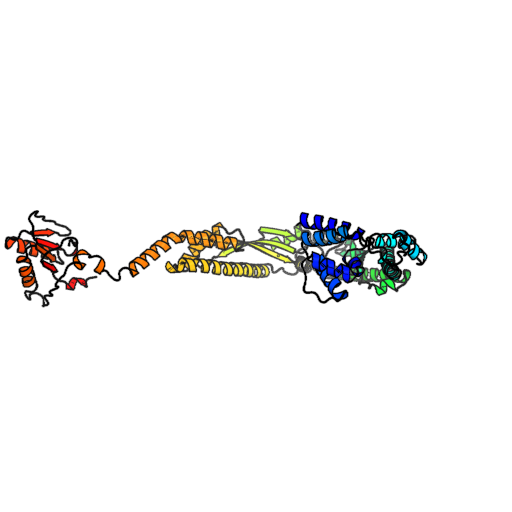 1 437 ? -56.435 33.047 50.840 1.00 94.44 437 THR A N 1
ATOM 3663 C CA . THR A 1 437 ? -56.367 33.568 52.212 1.00 94.44 437 THR A CA 1
ATOM 3664 C C . THR A 1 437 ? -55.406 32.697 53.008 1.00 94.44 437 THR A C 1
ATOM 3666 O O . THR A 1 437 ? -55.596 31.490 53.094 1.00 94.44 437 THR A O 1
ATOM 3669 N N . LEU A 1 438 ? -54.351 33.300 53.557 1.00 94.06 438 LEU A N 1
ATOM 3670 C CA . LEU A 1 438 ? -53.297 32.582 54.269 1.00 94.06 438 LEU A CA 1
ATOM 3671 C C . LEU A 1 438 ? -53.412 32.834 55.777 1.00 94.06 438 LEU A C 1
ATOM 3673 O O . LEU A 1 438 ? -53.190 33.952 56.243 1.00 94.06 438 LEU A O 1
ATOM 3677 N N . HIS A 1 439 ? -53.741 31.788 56.537 1.00 91.75 439 HIS A N 1
ATOM 3678 C CA . HIS A 1 439 ? -53.815 31.828 57.999 1.00 91.75 439 HIS A CA 1
ATOM 3679 C C . HIS A 1 439 ? -52.450 31.474 58.611 1.00 91.75 439 HIS A C 1
ATOM 3681 O O . HIS A 1 439 ? -52.107 30.303 58.754 1.00 91.75 439 HIS A O 1
ATOM 3687 N N . ILE A 1 440 ? -51.656 32.489 58.970 1.00 90.50 440 ILE A N 1
ATOM 3688 C CA . ILE A 1 440 ? -50.302 32.310 59.524 1.00 90.50 440 ILE A CA 1
ATOM 3689 C C . ILE A 1 440 ? -50.330 32.377 61.052 1.00 90.50 440 ILE A C 1
ATOM 3691 O O . ILE A 1 440 ? -50.826 33.343 61.630 1.00 90.50 440 ILE A O 1
ATOM 3695 N N . GLY A 1 441 ? -49.723 31.390 61.708 1.00 87.62 441 GLY A N 1
ATOM 3696 C CA . GLY A 1 441 ? -49.493 31.391 63.151 1.00 87.62 441 GLY A CA 1
ATOM 3697 C C . GLY A 1 441 ? -48.797 30.110 63.625 1.00 87.62 441 GLY A C 1
ATOM 3698 O O . GLY A 1 441 ? -48.752 29.127 62.879 1.00 87.62 441 GLY A O 1
ATOM 3699 N N . PRO A 1 442 ? -48.253 30.088 64.857 1.00 85.44 442 PRO A N 1
ATOM 3700 C CA . PRO A 1 442 ? -47.622 28.894 65.423 1.00 85.44 442 PRO A CA 1
ATOM 3701 C C . PRO A 1 442 ? -48.619 27.728 65.569 1.00 85.44 442 PRO A C 1
ATOM 3703 O O . PRO A 1 442 ? -49.834 27.884 65.410 1.00 85.44 442 PRO A O 1
ATOM 3706 N N . THR A 1 443 ? -48.127 26.527 65.870 1.00 80.50 443 THR A N 1
ATOM 3707 C CA . THR A 1 443 ? -48.984 25.385 66.239 1.00 80.50 443 THR A CA 1
ATOM 3708 C C . THR A 1 443 ? -49.876 25.751 67.433 1.00 80.50 443 THR A C 1
ATOM 3710 O O . THR A 1 443 ? -49.444 26.486 68.319 1.00 80.50 443 THR A O 1
ATOM 3713 N N . ASN A 1 444 ? -51.124 25.268 67.452 1.00 79.56 444 ASN A N 1
ATOM 3714 C CA . ASN A 1 444 ? -52.140 25.573 68.479 1.00 79.56 444 ASN A CA 1
ATOM 3715 C C . ASN A 1 444 ? -52.608 27.043 68.560 1.00 79.56 444 ASN A C 1
ATOM 3717 O O . ASN A 1 444 ? -53.103 27.484 69.592 1.00 79.56 444 ASN A O 1
ATOM 3721 N N . SER A 1 445 ? -52.500 27.807 67.468 1.00 82.56 445 SER A N 1
ATOM 3722 C CA . SER A 1 445 ? -52.975 29.204 67.382 1.00 82.56 445 SER A CA 1
ATOM 3723 C C . SER A 1 445 ? -54.429 29.367 66.904 1.00 82.56 445 SER A C 1
ATOM 3725 O O . SER A 1 445 ? -54.875 30.487 66.675 1.00 82.56 445 SER A O 1
ATOM 3727 N N . GLY A 1 446 ? -55.174 28.269 66.713 1.00 84.06 446 GLY A N 1
ATOM 3728 C CA . GLY A 1 446 ? -56.555 28.303 66.202 1.00 84.06 446 GLY A CA 1
ATOM 3729 C C . GLY A 1 446 ? -56.682 28.621 64.702 1.00 84.06 446 GLY A C 1
ATOM 3730 O O . GLY A 1 446 ? -57.785 28.874 64.214 1.00 84.06 446 GLY A O 1
ATOM 3731 N N . LYS A 1 447 ? -55.569 28.588 63.951 1.00 90.81 447 LYS A N 1
ATOM 3732 C CA . LYS A 1 447 ? -55.548 28.833 62.498 1.00 90.81 447 LYS A CA 1
ATOM 3733 C C . LYS A 1 447 ? -56.455 27.869 61.717 1.00 90.81 447 LYS A C 1
ATOM 3735 O O . LYS A 1 447 ? -57.308 28.323 60.958 1.00 90.81 447 LYS A O 1
ATOM 3740 N N . THR A 1 448 ? -56.338 26.569 61.988 1.00 86.31 448 THR A N 1
ATOM 3741 C CA . THR A 1 448 ? -57.128 25.512 61.341 1.00 86.31 448 THR A CA 1
ATOM 3742 C C . THR A 1 448 ? -58.607 25.643 61.685 1.00 86.31 448 THR A C 1
ATOM 3744 O O . THR A 1 448 ? -59.451 25.505 60.811 1.00 86.31 448 THR A O 1
ATOM 3747 N N . TYR A 1 449 ? -58.933 26.031 62.922 1.00 88.25 449 TYR A N 1
ATOM 3748 C CA . TYR A 1 449 ? -60.317 26.274 63.333 1.00 88.25 449 TYR A CA 1
ATOM 3749 C C . TYR A 1 449 ? -60.979 27.375 62.495 1.00 88.25 449 TYR A C 1
ATOM 3751 O O . TYR A 1 449 ? -62.084 27.187 62.000 1.00 88.25 449 TYR A O 1
ATOM 3759 N N . THR A 1 450 ? -60.290 28.501 62.287 1.00 89.75 450 THR A N 1
ATOM 3760 C CA . THR A 1 450 ? -60.816 29.604 61.460 1.00 89.75 450 THR A CA 1
ATOM 3761 C C . THR A 1 450 ? -61.080 29.157 60.020 1.00 89.75 450 THR A C 1
ATOM 3763 O O . THR A 1 450 ? -62.125 29.480 59.462 1.00 89.75 450 THR A O 1
ATOM 3766 N N . ALA A 1 451 ? -60.158 28.392 59.429 1.00 93.12 451 ALA A N 1
ATOM 3767 C CA . ALA A 1 451 ? -60.314 27.873 58.072 1.00 93.12 451 ALA A CA 1
ATOM 3768 C C . ALA A 1 451 ? -61.454 26.843 57.974 1.00 93.12 451 ALA A C 1
ATOM 3770 O O . ALA A 1 451 ? -62.251 26.895 57.042 1.00 93.12 451 ALA A O 1
ATOM 3771 N N . MET A 1 452 ? -61.581 25.960 58.968 1.00 93.19 452 MET A N 1
ATOM 3772 C CA . MET A 1 452 ? -62.657 24.970 59.040 1.00 93.19 452 MET A CA 1
ATOM 3773 C C . MET A 1 452 ? -64.035 25.601 59.243 1.00 93.19 452 MET A C 1
ATOM 3775 O O . MET A 1 452 ? -65.009 25.071 58.729 1.00 93.19 452 MET A O 1
ATOM 3779 N N . GLN A 1 453 ? -64.147 26.729 59.950 1.00 93.50 453 GLN A N 1
ATOM 3780 C CA . GLN A 1 453 ? -65.422 27.451 60.045 1.00 93.50 453 GLN A CA 1
ATOM 3781 C C . GLN A 1 453 ? -65.850 28.017 58.688 1.00 93.50 453 GLN A C 1
ATOM 3783 O O . GLN A 1 453 ? -66.990 27.824 58.284 1.00 93.50 453 GLN A O 1
ATOM 3788 N N . ALA A 1 454 ? -64.920 28.617 57.938 1.00 93.62 454 ALA A N 1
ATOM 3789 C CA . ALA A 1 454 ? -65.209 29.082 56.582 1.00 93.62 454 ALA A CA 1
ATOM 3790 C C . ALA A 1 454 ? -65.592 27.932 55.635 1.00 93.62 454 ALA A C 1
ATOM 3792 O O . ALA A 1 454 ? -66.425 28.122 54.756 1.00 93.62 454 ALA A O 1
ATOM 3793 N N . LEU A 1 455 ? -64.999 26.746 55.821 1.00 95.69 455 LEU A N 1
ATOM 3794 C CA . LEU A 1 455 ? -65.381 25.543 55.085 1.00 95.69 455 LEU A CA 1
ATOM 3795 C C . LEU A 1 455 ? -66.811 25.109 55.425 1.00 95.69 455 LEU A C 1
ATOM 3797 O O . LEU A 1 455 ? -67.587 24.858 54.520 1.00 95.69 455 LEU A O 1
ATOM 3801 N N . LYS A 1 456 ? -67.167 25.064 56.713 1.00 94.19 456 LYS A N 1
ATOM 3802 C CA . LYS A 1 456 ? -68.501 24.651 57.183 1.00 94.19 456 LYS A CA 1
ATOM 3803 C C . LYS A 1 456 ? -69.632 25.570 56.709 1.00 94.19 456 LYS A C 1
ATOM 3805 O O . LYS A 1 456 ? -70.759 25.114 56.569 1.00 94.19 456 LYS A O 1
ATOM 3810 N N . GLU A 1 457 ? -69.350 26.858 56.525 1.00 94.69 457 GLU A N 1
ATOM 3811 C CA . GLU A 1 457 ? -70.326 27.850 56.051 1.00 94.69 457 GLU A CA 1
ATOM 3812 C C . GLU A 1 457 ? -70.550 27.808 54.527 1.00 94.69 457 GLU A C 1
ATOM 3814 O O . GLU A 1 457 ? -71.461 28.475 54.035 1.00 94.69 457 GLU A O 1
ATOM 3819 N N . ALA A 1 458 ? -69.721 27.077 53.777 1.00 94.94 458 ALA A N 1
ATOM 3820 C CA . ALA A 1 458 ? -69.795 26.999 52.323 1.00 94.94 458 ALA A CA 1
ATOM 3821 C C . ALA A 1 458 ? -70.847 25.982 51.848 1.00 94.94 458 ALA A C 1
ATOM 3823 O O . ALA A 1 458 ? -71.102 24.984 52.519 1.00 94.94 458 ALA A O 1
ATOM 3824 N N . ASP A 1 459 ? -71.424 26.207 50.662 1.00 94.38 459 ASP A N 1
ATOM 3825 C CA . ASP A 1 459 ? -72.368 25.254 50.061 1.00 94.38 459 ASP A CA 1
ATOM 3826 C C . ASP A 1 459 ? -71.642 23.980 49.599 1.00 94.38 459 ASP A C 1
ATOM 3828 O O . ASP A 1 459 ? -72.172 22.879 49.741 1.00 94.38 459 ASP A O 1
ATOM 3832 N N . THR A 1 460 ? -70.415 24.121 49.087 1.00 95.75 460 THR A N 1
ATOM 3833 C CA . THR A 1 460 ? -69.529 23.011 48.716 1.00 95.75 460 THR A CA 1
ATOM 3834 C C . THR A 1 460 ? -68.099 23.250 49.185 1.00 95.75 460 THR A C 1
ATOM 3836 O O . THR A 1 460 ? -67.592 24.379 49.149 1.00 95.75 460 THR A O 1
ATOM 3839 N N . GLY A 1 461 ? -67.399 22.186 49.588 1.00 95.12 461 GLY A N 1
ATOM 3840 C CA . GLY A 1 461 ? -66.064 22.378 50.136 1.00 95.12 461 GLY A CA 1
ATOM 3841 C C . GLY A 1 461 ? -65.131 21.178 50.149 1.00 95.12 461 GLY A C 1
ATOM 3842 O O . GLY A 1 461 ? -65.545 20.023 50.184 1.00 95.12 461 GLY A O 1
ATOM 3843 N N . TYR A 1 462 ? -63.833 21.474 50.158 1.00 96.56 462 TYR A N 1
ATOM 3844 C CA . TYR A 1 462 ? -62.769 20.477 50.224 1.00 96.56 462 TYR A CA 1
ATOM 3845 C C . TYR A 1 462 ? -61.821 20.761 51.393 1.00 96.56 462 TYR A C 1
ATOM 3847 O O . TYR A 1 462 ? -61.217 21.832 51.452 1.00 96.56 462 TYR A O 1
ATOM 3855 N N . TYR A 1 463 ? -61.642 19.799 52.295 1.00 97.00 463 TYR A N 1
ATOM 3856 C CA . TYR A 1 463 ? -60.576 19.807 53.297 1.00 97.00 463 TYR A CA 1
ATOM 3857 C C . TYR A 1 463 ? -59.447 18.879 52.849 1.00 97.00 463 TYR A C 1
ATOM 3859 O O . TYR A 1 463 ? -59.667 17.693 52.614 1.00 97.00 463 TYR A O 1
ATOM 3867 N N . LEU A 1 464 ? -58.244 19.430 52.711 1.00 96.88 464 LEU A N 1
ATOM 3868 C CA . LEU A 1 464 ? -57.053 18.733 52.242 1.00 96.88 464 LEU A CA 1
ATOM 3869 C C . LEU A 1 464 ? -56.015 18.710 53.356 1.00 96.88 464 LEU A C 1
ATOM 3871 O O . LEU A 1 464 ? -55.454 19.747 53.712 1.00 96.88 464 LEU A O 1
ATOM 3875 N N . ALA A 1 465 ? -55.756 17.521 53.890 1.00 94.56 465 ALA A N 1
ATOM 3876 C CA . ALA A 1 465 ? -54.817 17.318 54.982 1.00 94.56 465 ALA A CA 1
ATOM 3877 C C . ALA A 1 465 ? -53.536 16.603 54.513 1.00 94.56 465 ALA A C 1
ATOM 3879 O O . ALA A 1 465 ? -53.591 15.779 53.599 1.00 94.56 465 ALA A O 1
ATOM 3880 N N . PRO A 1 466 ? -52.381 16.843 55.160 1.00 92.88 466 PRO A N 1
ATOM 3881 C CA . PRO A 1 466 ? -51.130 16.149 54.832 1.00 92.88 466 PRO A CA 1
ATOM 3882 C C . PRO A 1 466 ? -51.076 14.712 55.374 1.00 92.88 466 PRO A C 1
ATOM 3884 O O . PRO A 1 466 ? -50.224 13.928 54.977 1.00 92.88 466 PRO A O 1
ATOM 3887 N N . LEU A 1 467 ? -51.937 14.366 56.339 1.00 92.81 467 LEU A N 1
ATOM 3888 C CA . LEU A 1 467 ? -51.921 13.080 57.030 1.00 92.81 467 LEU A CA 1
ATOM 3889 C C . LEU A 1 467 ? -53.318 12.475 57.061 1.00 92.81 467 LEU A C 1
ATOM 3891 O O . LEU A 1 467 ? -54.310 13.171 57.272 1.00 92.81 467 LEU A O 1
ATOM 3895 N N . ARG A 1 468 ? -53.378 11.145 56.964 1.00 92.94 468 ARG A N 1
ATOM 3896 C CA . ARG A 1 468 ? -54.632 10.382 57.025 1.00 92.94 468 ARG A CA 1
ATOM 3897 C C . ARG A 1 468 ? -55.434 10.643 58.301 1.00 92.94 468 ARG A C 1
ATOM 3899 O O . ARG A 1 468 ? -56.646 10.797 58.234 1.00 92.94 468 ARG A O 1
ATOM 3906 N N . LEU A 1 469 ? -54.759 10.707 59.451 1.00 93.44 469 LEU A N 1
ATOM 3907 C CA . LEU A 1 469 ? -55.406 10.990 60.738 1.00 93.44 469 LEU A CA 1
ATOM 3908 C C . LEU A 1 469 ? -56.088 12.363 60.750 1.00 93.44 469 LEU A C 1
ATOM 3910 O O . LEU A 1 469 ? -57.192 12.476 61.264 1.00 93.44 469 LEU A O 1
ATOM 3914 N N . LEU A 1 470 ? -55.466 13.372 60.138 1.00 93.50 470 LEU A N 1
ATOM 3915 C CA . LEU A 1 470 ? -56.037 14.716 60.047 1.00 93.50 470 LEU A CA 1
ATOM 3916 C C . LEU A 1 470 ? -57.217 14.758 59.068 1.00 93.50 470 LEU A C 1
ATOM 3918 O O . LEU A 1 470 ? -58.234 15.372 59.367 1.00 93.50 470 LEU A O 1
ATOM 3922 N N . ALA A 1 471 ? -57.131 14.055 57.933 1.00 95.12 471 ALA A N 1
ATOM 3923 C CA . ALA A 1 471 ? -58.267 13.917 57.017 1.00 95.12 471 ALA A CA 1
ATOM 3924 C C . ALA A 1 471 ? -59.471 13.246 57.709 1.00 95.12 471 ALA A C 1
ATOM 3926 O O . ALA A 1 471 ? -60.611 13.686 57.544 1.00 95.12 471 ALA A O 1
ATOM 3927 N N . LEU A 1 472 ? -59.227 12.217 58.526 1.00 94.94 472 LEU A N 1
ATOM 3928 C CA . LEU A 1 472 ? -60.270 11.576 59.327 1.00 94.94 472 LEU A CA 1
ATOM 3929 C C . LEU A 1 472 ? -60.856 12.539 60.374 1.00 94.94 472 LEU A C 1
ATOM 3931 O O . LEU A 1 472 ? -62.073 12.657 60.464 1.00 94.94 472 LEU A O 1
ATOM 3935 N N . GLU A 1 473 ? -60.020 13.283 61.103 1.00 94.50 473 GLU A N 1
ATOM 3936 C CA . GLU A 1 473 ? -60.469 14.290 62.078 1.00 94.50 473 GLU A CA 1
ATOM 3937 C C . GLU A 1 473 ? -61.330 15.385 61.423 1.00 94.50 473 GLU A C 1
ATOM 3939 O O . GLU A 1 473 ? -62.382 15.759 61.948 1.00 94.50 473 GLU A O 1
ATOM 3944 N N . GLY A 1 474 ? -60.928 15.869 60.243 1.00 94.31 474 GLY A N 1
ATOM 3945 C CA . GLY A 1 474 ? -61.699 16.833 59.458 1.00 94.31 474 GLY A CA 1
ATOM 3946 C C . GLY A 1 474 ? -63.055 16.276 59.018 1.00 94.31 474 GLY A C 1
ATOM 3947 O O . GLY A 1 474 ? -64.072 16.956 59.156 1.00 94.31 474 GLY A O 1
ATOM 3948 N N . TYR A 1 475 ? -63.090 15.021 58.561 1.00 96.25 475 TYR A N 1
ATOM 3949 C CA . TYR A 1 475 ? -64.324 14.321 58.192 1.00 96.25 475 TYR A CA 1
ATOM 3950 C C . TYR A 1 475 ? -65.282 14.178 59.379 1.00 96.25 475 TYR A C 1
ATOM 3952 O O . TYR A 1 475 ? -66.451 14.555 59.282 1.00 96.25 475 TYR A O 1
ATOM 3960 N N . GLU A 1 476 ? -64.787 13.680 60.514 1.00 95.38 476 GLU A N 1
ATOM 3961 C CA . GLU A 1 476 ? -65.582 13.522 61.734 1.00 95.38 476 GLU A CA 1
ATOM 3962 C C . GLU A 1 476 ? -66.104 14.873 62.232 1.00 95.38 476 GLU A C 1
ATOM 3964 O O . GLU A 1 476 ? -67.262 14.977 62.633 1.00 95.38 476 GLU A O 1
ATOM 3969 N N . THR A 1 477 ? -65.287 15.926 62.133 1.00 94.19 477 THR A N 1
ATOM 3970 C CA . THR A 1 477 ? -65.679 17.294 62.491 1.00 94.19 477 THR A CA 1
ATOM 3971 C C . THR A 1 477 ? -66.815 17.820 61.613 1.00 94.19 477 THR A C 1
ATOM 3973 O O . THR A 1 477 ? -67.701 18.501 62.123 1.00 94.19 477 THR A O 1
ATOM 3976 N N . LEU A 1 478 ? -66.814 17.526 60.310 1.00 94.75 478 LEU A N 1
ATOM 3977 C CA . LEU A 1 478 ? -67.894 17.925 59.400 1.00 94.75 478 LEU A CA 1
ATOM 3978 C C . LEU A 1 478 ? -69.181 17.135 59.681 1.00 94.75 478 LEU A C 1
ATOM 3980 O O . LEU A 1 478 ? -70.240 17.739 59.857 1.00 94.75 478 LEU A O 1
ATOM 3984 N N . LYS A 1 479 ? -69.092 15.804 59.825 1.00 94.44 479 LYS A N 1
ATOM 3985 C CA . LYS A 1 479 ? -70.270 14.970 60.131 1.00 94.44 479 LYS A CA 1
ATOM 3986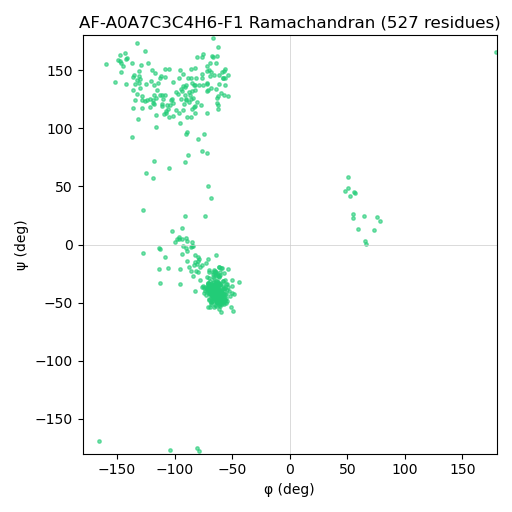 C C . LYS A 1 479 ? -70.862 15.289 61.508 1.00 94.44 479 LYS A C 1
ATOM 3988 O O . LYS A 1 479 ? -72.081 15.259 61.658 1.00 94.44 479 LYS A O 1
ATOM 3993 N N . ALA A 1 480 ? -70.040 15.640 62.502 1.00 93.81 480 ALA A N 1
ATOM 3994 C CA . ALA A 1 480 ? -70.510 16.043 63.831 1.00 93.81 480 ALA A CA 1
ATOM 3995 C C . ALA A 1 480 ? -71.351 17.334 63.814 1.00 93.81 480 ALA A C 1
ATOM 3997 O O . ALA A 1 480 ? -72.214 17.507 64.673 1.00 93.81 480 ALA A O 1
ATOM 3998 N N . GLU A 1 481 ? -71.135 18.209 62.831 1.00 91.06 481 GLU A N 1
ATOM 3999 C CA . GLU A 1 481 ? -71.907 19.445 62.623 1.00 91.06 481 GLU A CA 1
ATOM 4000 C C . GLU A 1 481 ? -73.132 19.230 61.718 1.00 91.06 481 GLU A C 1
ATOM 4002 O O . GLU A 1 481 ? -73.854 20.177 61.415 1.00 91.06 481 GLU A O 1
ATOM 4007 N N . GLY A 1 482 ? -73.383 17.988 61.286 1.00 91.94 482 GLY A N 1
ATOM 4008 C CA . GLY A 1 482 ? -74.498 17.640 60.405 1.00 91.94 482 GLY A CA 1
ATOM 4009 C C . GLY A 1 482 ? -74.269 17.979 58.931 1.00 91.94 482 GLY A C 1
ATOM 4010 O O . GLY A 1 482 ? -75.242 18.088 58.193 1.00 91.94 482 GLY A O 1
ATOM 4011 N N . ILE A 1 483 ? -73.016 18.158 58.504 1.00 94.50 483 ILE A N 1
ATOM 4012 C CA . ILE A 1 483 ? -72.663 18.403 57.102 1.00 94.50 483 ILE A CA 1
ATOM 4013 C C . ILE A 1 483 ? -72.386 17.067 56.415 1.00 94.50 483 ILE A C 1
ATOM 4015 O O . ILE A 1 483 ? -71.563 16.279 56.891 1.00 94.50 483 ILE A O 1
ATOM 4019 N N . ASP A 1 484 ? -73.034 16.826 55.277 1.00 94.81 484 ASP A N 1
ATOM 4020 C CA . ASP A 1 484 ? -72.786 15.633 54.475 1.00 94.81 484 ASP A CA 1
ATOM 4021 C C . ASP A 1 484 ? -71.424 15.721 53.791 1.00 94.81 484 ASP A C 1
ATOM 4023 O O . ASP A 1 484 ? -71.161 16.570 52.934 1.00 94.81 484 ASP A O 1
ATOM 4027 N N . ALA A 1 485 ? -70.532 14.836 54.226 1.00 95.56 485 ALA A N 1
ATOM 4028 C CA . ALA A 1 485 ? -69.153 14.788 53.794 1.00 95.56 485 ALA A CA 1
ATOM 4029 C C . ALA A 1 485 ? -68.754 13.366 53.400 1.00 95.56 485 ALA A C 1
ATOM 4031 O O . ALA A 1 485 ? -69.240 12.396 53.985 1.00 95.56 485 ALA A O 1
ATOM 4032 N N . SER A 1 486 ? -67.825 13.259 52.453 1.00 96.44 486 SER A N 1
ATOM 4033 C CA . SER A 1 486 ? -67.099 12.026 52.125 1.00 96.44 486 SER A CA 1
ATOM 4034 C C . SER A 1 486 ? -65.667 12.077 52.673 1.00 96.44 486 SER A C 1
ATOM 4036 O O . SER A 1 486 ? -65.082 13.156 52.781 1.00 96.44 486 SER A O 1
ATOM 4038 N N . LEU A 1 487 ? -65.083 10.919 52.993 1.00 96.38 487 LEU A N 1
ATOM 4039 C CA . LEU A 1 487 ? -63.664 10.769 53.344 1.00 96.38 487 LEU A CA 1
ATOM 4040 C C . LEU A 1 487 ? -62.941 10.025 52.222 1.00 96.38 487 LEU A C 1
ATOM 4042 O O . LEU A 1 487 ? -63.328 8.910 51.881 1.00 96.38 487 LEU A O 1
ATOM 4046 N N . ILE A 1 488 ? -61.867 10.598 51.680 1.00 94.94 488 ILE A N 1
ATOM 4047 C CA . ILE A 1 488 ? -61.064 9.960 50.630 1.00 94.94 488 ILE A CA 1
ATOM 4048 C C . ILE A 1 488 ? -59.591 9.964 51.034 1.00 94.94 488 ILE A C 1
ATOM 4050 O O . ILE A 1 488 ? -58.961 11.001 51.182 1.00 94.94 488 ILE A O 1
ATOM 4054 N N . THR A 1 489 ? -59.001 8.791 51.193 1.00 93.19 489 THR A N 1
ATOM 4055 C CA . THR A 1 489 ? -57.574 8.632 51.500 1.00 93.19 489 THR A CA 1
ATOM 4056 C C . THR A 1 489 ? -56.979 7.569 50.579 1.00 93.19 489 THR A C 1
ATOM 4058 O O . THR A 1 489 ? -57.708 6.933 49.811 1.00 93.19 489 THR A O 1
ATOM 4061 N N . GLY A 1 490 ? -55.657 7.383 50.614 1.00 87.75 490 GLY A N 1
ATOM 4062 C CA . GLY A 1 490 ? -54.994 6.367 49.790 1.00 87.75 490 GLY A CA 1
ATOM 4063 C C . GLY A 1 490 ? -55.442 4.938 50.122 1.00 87.75 490 GLY A C 1
ATOM 4064 O O . GLY A 1 490 ? -55.538 4.096 49.231 1.00 87.75 490 GLY A O 1
ATOM 4065 N N . GLU A 1 491 ? -55.749 4.661 51.391 1.00 86.62 491 GLU A N 1
ATOM 4066 C CA . GLU A 1 491 ? -56.095 3.318 51.866 1.00 86.62 491 GLU A CA 1
ATOM 4067 C C . GLU A 1 491 ? -57.587 3.114 52.164 1.00 86.62 491 GLU A C 1
ATOM 4069 O O . GLU A 1 491 ? -58.038 1.973 52.248 1.00 86.62 491 GLU A O 1
ATOM 4074 N N . GLU A 1 492 ? -58.351 4.187 52.367 1.00 88.31 492 GLU A N 1
ATOM 4075 C CA . GLU A 1 492 ? -59.753 4.127 52.790 1.00 88.31 492 GLU A CA 1
ATOM 4076 C C . GLU A 1 492 ? -60.595 5.203 52.111 1.00 88.31 492 GLU A C 1
ATOM 4078 O O . GLU A 1 492 ? -60.175 6.356 51.993 1.00 88.31 492 GLU A O 1
ATOM 4083 N N . GLN A 1 493 ? -61.802 4.819 51.692 1.00 91.19 493 GLN A N 1
ATOM 4084 C CA . GLN A 1 493 ? -62.780 5.714 51.086 1.00 91.19 493 GLN A CA 1
ATOM 4085 C C . GLN A 1 493 ? -64.158 5.461 51.698 1.00 91.19 493 GLN A C 1
ATOM 4087 O O . GLN A 1 493 ? -64.664 4.340 51.659 1.00 91.19 493 GLN A O 1
ATOM 4092 N N . ILE A 1 494 ? -64.761 6.514 52.241 1.00 93.94 494 ILE A N 1
ATOM 4093 C CA . ILE A 1 494 ? -66.140 6.548 52.722 1.00 93.94 494 ILE A CA 1
ATOM 4094 C C . ILE A 1 494 ? -66.861 7.556 51.837 1.00 93.94 494 ILE A C 1
ATOM 4096 O O . ILE A 1 494 ? -66.687 8.764 51.994 1.00 93.94 494 ILE A O 1
ATOM 4100 N N . LEU A 1 495 ? -67.612 7.043 50.867 1.00 92.38 495 LEU A N 1
ATOM 4101 C CA . LEU A 1 495 ? -68.327 7.851 49.889 1.00 92.38 495 LEU A CA 1
ATOM 4102 C C . LEU A 1 495 ? -69.788 7.982 50.304 1.00 92.38 495 LEU A C 1
ATOM 4104 O O . LEU A 1 495 ? -70.443 6.988 50.619 1.00 92.38 495 LEU A O 1
ATOM 4108 N N . ASP A 1 496 ? -70.272 9.212 50.280 1.00 90.50 496 ASP A N 1
ATOM 4109 C CA . ASP A 1 496 ? -71.653 9.586 50.542 1.00 90.50 496 ASP A CA 1
ATOM 4110 C C . ASP A 1 496 ? -72.171 10.306 49.287 1.00 90.50 496 ASP A C 1
ATOM 4112 O O . ASP A 1 496 ? -71.587 11.298 48.850 1.00 90.50 496 ASP A O 1
ATOM 4116 N N . GLU A 1 497 ? -73.203 9.746 48.647 1.00 86.38 497 GLU A N 1
ATOM 4117 C CA . GLU A 1 497 ? -73.725 10.235 47.359 1.00 86.38 497 GLU A CA 1
ATOM 4118 C C . GLU A 1 497 ? -74.342 11.637 47.473 1.00 86.38 497 GLU A C 1
ATOM 4120 O O . GLU A 1 497 ? -74.422 12.351 46.473 1.00 86.38 497 GLU A O 1
ATOM 4125 N N . GLU A 1 498 ? -74.744 12.040 48.682 1.00 89.06 498 GLU A N 1
ATOM 4126 C CA . GLU A 1 498 ? -75.308 13.361 48.976 1.00 89.06 498 GLU A CA 1
ATOM 4127 C C . GLU A 1 498 ? -74.258 14.332 49.550 1.00 89.06 498 GLU A C 1
ATOM 4129 O O . GLU A 1 498 ? -74.588 15.467 49.893 1.00 89.06 498 GLU A O 1
ATOM 4134 N N . ALA A 1 499 ? -72.982 13.927 49.628 1.00 90.44 499 ALA A N 1
ATOM 4135 C CA . ALA A 1 499 ? -71.931 14.764 50.193 1.00 90.44 499 ALA A CA 1
ATOM 4136 C C . ALA A 1 499 ? -71.710 16.050 49.392 1.00 90.44 499 ALA A C 1
ATOM 4138 O O . ALA A 1 499 ? -71.313 16.030 48.226 1.00 90.44 499 ALA A O 1
ATOM 4139 N N . THR A 1 500 ? -71.862 17.181 50.073 1.00 94.00 500 THR A N 1
ATOM 4140 C CA . THR A 1 500 ? -71.464 18.500 49.568 1.00 94.00 500 THR A CA 1
ATOM 4141 C C . THR A 1 500 ? -70.003 18.816 49.880 1.00 94.00 500 THR A C 1
ATOM 4143 O O . THR A 1 500 ? -69.395 19.675 49.236 1.00 94.00 500 THR A O 1
ATOM 4146 N N . HIS A 1 501 ? -69.425 18.110 50.856 1.00 96.81 501 HIS A N 1
ATOM 4147 C CA . HIS A 1 501 ? -68.055 18.305 51.308 1.00 96.81 501 HIS A CA 1
ATOM 4148 C C . HIS A 1 501 ? -67.197 17.053 51.139 1.00 96.81 501 HIS A C 1
ATOM 4150 O O . HIS A 1 501 ? -67.662 15.919 51.246 1.00 96.81 501 HIS A O 1
ATOM 4156 N N . ILE A 1 502 ? -65.901 17.244 50.919 1.00 96.31 502 ILE A N 1
ATOM 4157 C CA . ILE A 1 502 ? -64.938 16.145 50.859 1.00 96.31 502 ILE A CA 1
ATOM 4158 C C . ILE A 1 502 ? -63.777 16.450 51.794 1.00 96.31 502 ILE A C 1
ATOM 4160 O O . ILE A 1 502 ? -63.160 17.509 51.717 1.00 96.31 502 ILE A O 1
ATOM 4164 N N . SER A 1 503 ? -63.462 15.500 52.665 1.00 96.56 503 SER A N 1
ATOM 4165 C CA . SER A 1 503 ? -62.223 15.485 53.433 1.00 96.56 503 SER A CA 1
ATOM 4166 C C . SER A 1 503 ? -61.271 14.468 52.815 1.00 96.56 503 SER A C 1
ATOM 4168 O O . SER A 1 503 ? -61.638 13.303 52.649 1.00 96.56 503 SER A O 1
ATOM 4170 N N . SER A 1 504 ? -60.055 14.871 52.447 1.00 96.44 504 SER A N 1
ATOM 4171 C CA . SER A 1 504 ? -59.082 13.946 51.865 1.00 96.44 504 SER A CA 1
ATOM 4172 C C . SER A 1 504 ? -57.646 14.208 52.285 1.00 96.44 504 SER A C 1
ATOM 4174 O O . SER A 1 504 ? -57.296 15.288 52.765 1.00 96.44 504 SER A O 1
ATOM 4176 N N . THR A 1 505 ? -56.778 13.222 52.046 1.00 95.38 505 THR A N 1
ATOM 4177 C CA . THR A 1 505 ? -55.342 13.512 51.962 1.00 95.38 505 THR A CA 1
ATOM 4178 C C . THR A 1 505 ? -55.049 14.339 50.705 1.00 95.38 505 THR A C 1
ATOM 4180 O O . THR A 1 505 ? -55.762 14.215 49.702 1.00 95.38 505 THR A O 1
ATOM 4183 N N . ILE A 1 506 ? -54.034 15.206 50.753 1.00 93.00 506 ILE A N 1
ATOM 4184 C CA . ILE A 1 506 ? -53.691 16.150 49.672 1.00 93.00 506 ILE A CA 1
ATOM 4185 C C . ILE A 1 506 ? -53.455 15.453 48.318 1.00 93.00 506 ILE A C 1
ATOM 4187 O O . ILE A 1 506 ? -53.840 15.979 47.277 1.00 93.00 506 ILE A O 1
ATOM 4191 N N . GLU A 1 507 ? -52.897 14.241 48.320 1.00 90.81 507 GLU A N 1
ATOM 4192 C CA . GLU A 1 507 ? -52.595 13.439 47.126 1.00 90.81 507 GLU A CA 1
ATOM 4193 C C . GLU A 1 507 ? -53.848 12.906 46.426 1.00 90.81 507 GLU A C 1
ATOM 4195 O O . GLU A 1 507 ? -53.802 12.576 45.242 1.00 90.81 507 GLU A O 1
ATOM 4200 N N . MET A 1 508 ? -54.965 12.822 47.152 1.00 91.44 508 MET A N 1
ATOM 4201 C CA . MET A 1 508 ? -56.239 12.295 46.659 1.00 91.44 508 MET A CA 1
ATOM 4202 C C . MET A 1 508 ? -57.189 13.397 46.174 1.00 91.44 508 MET A C 1
ATOM 4204 O O . MET A 1 508 ? -58.344 13.116 45.855 1.00 91.44 508 MET A O 1
ATOM 4208 N N . MET A 1 509 ? -56.727 14.652 46.126 1.00 89.88 509 MET A N 1
ATOM 4209 C CA . MET A 1 509 ? -57.513 15.778 45.629 1.00 89.88 509 MET A CA 1
ATOM 4210 C C . MET A 1 509 ? -57.932 15.554 44.170 1.00 89.88 509 MET A C 1
ATOM 4212 O O . MET A 1 509 ? -57.096 15.320 43.296 1.00 89.88 509 MET A O 1
ATOM 4216 N N . ASN A 1 510 ? -59.221 15.735 43.884 1.00 86.12 510 ASN A N 1
ATOM 4217 C CA . ASN A 1 510 ? -59.712 15.835 42.515 1.00 86.12 510 ASN A CA 1
ATOM 4218 C C . ASN A 1 510 ? -59.684 17.300 42.042 1.00 86.12 510 ASN A C 1
ATOM 4220 O O . ASN A 1 510 ? -60.465 18.124 42.508 1.00 86.12 510 ASN A O 1
ATOM 4224 N N . TYR A 1 511 ? -58.787 17.631 41.113 1.00 84.44 511 TYR A N 1
ATOM 4225 C CA . TYR A 1 511 ? -58.634 18.985 40.562 1.00 84.44 511 TYR A CA 1
ATOM 4226 C C . TYR A 1 511 ? -59.604 19.310 39.410 1.00 84.44 511 TYR A C 1
ATOM 4228 O O . TYR A 1 511 ? -59.570 20.432 38.896 1.00 84.44 511 TYR A O 1
ATOM 4236 N N . ASP A 1 512 ? -60.449 18.355 39.006 1.00 83.06 512 ASP A N 1
ATOM 4237 C CA . ASP A 1 512 ? -61.453 18.528 37.949 1.00 83.06 512 ASP A CA 1
ATOM 4238 C C . ASP A 1 512 ? -62.817 19.019 38.477 1.00 83.06 512 ASP A C 1
ATOM 4240 O O . ASP A 1 512 ? -63.725 19.270 37.685 1.00 83.06 512 ASP A O 1
ATOM 4244 N N . VAL A 1 513 ? -62.961 19.176 39.798 1.00 83.00 513 VAL A N 1
ATOM 4245 C CA . VAL A 1 513 ? -64.187 19.638 40.469 1.00 83.00 513 VAL A CA 1
ATOM 4246 C C . VAL A 1 513 ? -63.941 21.006 41.100 1.00 83.00 513 VAL A C 1
ATOM 4248 O O . VAL A 1 513 ? -62.963 21.194 41.827 1.00 83.00 513 VAL A O 1
ATOM 4251 N N . ASP A 1 514 ? -64.814 21.970 40.821 1.00 87.75 514 ASP A N 1
ATOM 4252 C CA . ASP A 1 514 ? -64.834 23.253 41.510 1.00 87.75 514 ASP A CA 1
ATOM 4253 C C . ASP A 1 514 ? -65.665 23.186 42.797 1.00 87.75 514 ASP A C 1
ATOM 4255 O O . ASP A 1 514 ? -66.675 22.495 42.881 1.00 87.75 514 ASP A O 1
ATOM 4259 N N . VAL A 1 515 ? -65.198 23.898 43.820 1.00 92.19 515 VAL A N 1
ATOM 4260 C CA . VAL A 1 515 ? -65.860 24.032 45.123 1.00 92.19 515 VAL A CA 1
ATOM 4261 C C . VAL A 1 515 ? -65.788 25.486 45.574 1.00 92.19 515 VAL A C 1
ATOM 4263 O O . VAL A 1 515 ? -64.871 26.217 45.175 1.00 92.19 515 VAL A O 1
ATOM 4266 N N . ASP A 1 516 ? -66.711 25.896 46.438 1.00 94.50 516 ASP A N 1
ATOM 4267 C CA . ASP A 1 516 ? 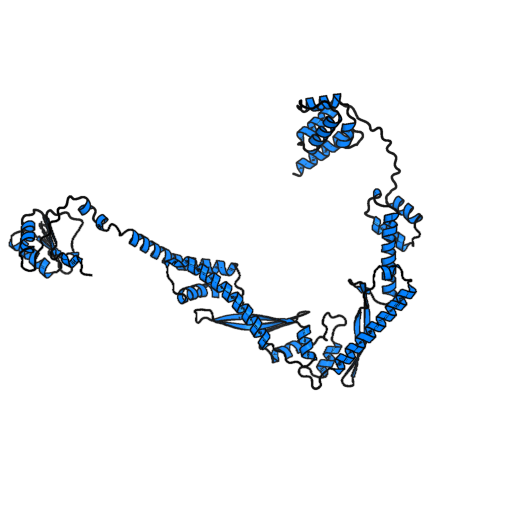-66.762 27.268 46.950 1.00 94.50 516 ASP A CA 1
ATOM 4268 C C . ASP A 1 516 ? -65.588 27.568 47.890 1.00 94.50 516 ASP A C 1
ATOM 4270 O O . ASP A 1 516 ? -64.972 28.638 47.810 1.00 94.50 516 ASP A O 1
ATOM 4274 N N . VAL A 1 517 ? -65.237 26.611 48.758 1.00 96.06 517 VAL A N 1
ATOM 4275 C CA . VAL A 1 517 ? -64.120 26.742 49.705 1.00 96.06 517 VAL A CA 1
ATOM 4276 C C . VAL A 1 517 ? -63.229 25.503 49.693 1.00 96.06 517 VAL A C 1
ATOM 4278 O O . VAL A 1 517 ? -63.675 24.377 49.872 1.00 96.06 517 VAL A O 1
ATOM 4281 N N . CYS A 1 518 ? -61.921 25.715 49.546 1.00 95.19 518 CYS A N 1
ATOM 4282 C CA . CYS A 1 518 ? -60.917 24.673 49.734 1.00 95.19 518 CYS A CA 1
ATOM 4283 C C . CYS A 1 518 ? -59.937 25.085 50.835 1.00 95.19 518 CYS A C 1
ATOM 4285 O O . CYS A 1 518 ? -59.327 26.156 50.773 1.00 95.19 518 CYS A O 1
ATOM 4287 N N . VAL A 1 519 ? -59.788 24.222 51.837 1.00 96.31 519 VAL A N 1
ATOM 4288 C CA . VAL A 1 519 ? -58.838 24.366 52.938 1.00 96.31 519 VAL A CA 1
ATOM 4289 C C . VAL A 1 519 ? -57.675 23.414 52.702 1.00 96.31 519 VAL A C 1
ATOM 4291 O O . VAL A 1 519 ? -57.868 22.205 52.642 1.00 96.31 519 VAL A O 1
ATOM 4294 N N . ILE A 1 520 ? -56.469 23.968 52.589 1.00 96.00 520 ILE A N 1
ATOM 4295 C CA . ILE A 1 520 ? -55.214 23.213 52.527 1.00 96.00 520 ILE A CA 1
ATOM 4296 C C . ILE A 1 520 ? -54.536 23.362 53.882 1.00 96.00 520 ILE A C 1
ATOM 4298 O O . ILE A 1 520 ? -54.083 24.460 54.223 1.00 96.00 520 ILE A O 1
ATOM 4302 N N . ASP A 1 521 ? -54.501 22.285 54.660 1.00 93.69 521 ASP A N 1
ATOM 4303 C CA . ASP A 1 521 ? -53.882 22.290 55.981 1.00 93.69 521 ASP A CA 1
ATOM 4304 C C . ASP A 1 521 ? -52.376 22.020 55.901 1.00 93.69 521 ASP A C 1
ATOM 4306 O O . ASP A 1 521 ? -51.893 21.354 54.987 1.00 93.69 521 ASP A O 1
ATOM 4310 N N . GLU A 1 522 ? -51.634 22.570 56.862 1.00 91.56 522 GLU A N 1
ATOM 4311 C CA . GLU A 1 522 ? -50.174 22.430 56.976 1.00 91.56 522 GLU A CA 1
ATOM 4312 C C . GLU A 1 522 ? -49.411 22.698 55.657 1.00 91.56 522 GLU A C 1
ATOM 4314 O O . GLU A 1 522 ? -48.497 21.970 55.268 1.00 91.56 522 GLU A O 1
ATOM 4319 N N . VAL A 1 523 ? -49.764 23.789 54.962 1.00 91.25 523 VAL A N 1
ATOM 4320 C CA . VAL A 1 523 ? -49.208 24.163 53.644 1.00 91.25 523 VAL A CA 1
ATOM 4321 C C . VAL A 1 523 ? -47.675 24.244 53.593 1.00 91.25 523 VAL A C 1
ATOM 4323 O O . VAL A 1 523 ? -47.095 24.137 52.517 1.00 91.25 523 VAL A O 1
ATOM 4326 N N . GLN A 1 524 ? -46.990 24.409 54.730 1.00 88.31 524 GLN A N 1
ATOM 4327 C CA . GLN A 1 524 ? -45.525 24.373 54.788 1.00 88.31 524 GLN A CA 1
ATOM 4328 C C . GLN A 1 524 ? -44.928 23.044 54.302 1.00 88.31 524 GLN A C 1
ATOM 4330 O O . GLN A 1 524 ? -43.770 23.024 53.897 1.00 88.31 524 GLN A O 1
ATOM 4335 N N . MET A 1 525 ? -45.715 21.964 54.289 1.00 88.50 525 MET A N 1
ATOM 4336 C CA . MET A 1 525 ? -45.319 20.669 53.729 1.00 88.50 525 MET A CA 1
ATOM 4337 C C . MET A 1 525 ? -45.056 20.728 52.214 1.00 88.50 525 MET A C 1
ATOM 4339 O O . MET A 1 525 ? -44.509 19.788 51.657 1.00 88.50 525 MET A O 1
ATOM 4343 N N . ILE A 1 526 ? -45.377 21.837 51.535 1.00 86.44 526 ILE A N 1
ATOM 4344 C CA . ILE A 1 526 ? -45.000 22.059 50.130 1.00 86.44 526 ILE A CA 1
ATOM 4345 C C . ILE A 1 526 ? -43.475 22.073 49.898 1.00 86.44 526 ILE A C 1
ATOM 4347 O O . ILE A 1 526 ? -43.038 21.928 48.759 1.00 86.44 526 ILE A O 1
ATOM 4351 N N . ASP A 1 527 ? -42.676 22.281 50.951 1.00 86.31 527 ASP A N 1
ATOM 4352 C CA . ASP A 1 527 ? -41.205 22.236 50.901 1.00 86.31 527 ASP A CA 1
ATOM 4353 C C . ASP A 1 527 ? -40.635 20.844 51.251 1.00 86.31 527 ASP A C 1
ATOM 4355 O O . ASP A 1 527 ? -39.418 20.652 51.231 1.00 86.31 527 ASP A O 1
ATOM 4359 N N . ASP A 1 528 ? -41.497 19.870 51.572 1.00 76.62 528 ASP A N 1
ATOM 4360 C CA . ASP A 1 528 ? -41.091 18.481 51.801 1.00 76.62 528 ASP A CA 1
ATOM 4361 C C . ASP A 1 528 ? -40.710 17.823 50.460 1.00 76.62 528 ASP A C 1
ATOM 4363 O O . ASP A 1 528 ? -41.399 18.004 49.451 1.00 76.62 528 ASP A O 1
ATOM 4367 N N . ARG A 1 529 ? -39.561 17.137 50.418 1.00 44.53 529 ARG A N 1
ATOM 4368 C CA . ARG A 1 529 ? -38.892 16.697 49.176 1.00 44.53 529 ARG A CA 1
ATOM 4369 C C . ARG A 1 529 ? -38.972 15.206 48.916 1.00 44.53 529 ARG A C 1
ATOM 4371 O O . ARG A 1 529 ? -38.639 14.430 49.837 1.00 44.53 529 ARG A O 1
#

InterPro domains:
  IPR014001 Helicase superfamily 1/2, ATP-binding domain [PS51192] (428-529)
  IPR027417 P-loop containing nucleoside triphosphate hydrolase [G3DSA:3.40.50.300] (423-529)
  IPR027417 P-loop containing nucleoside triphosphate hydrolase [SSF52540] (431-528)
  IPR050699 ATP-dependent RNA helicase SUPV3-like [PTHR12131] (418-528)
  IPR055206 ATP-dependent RNA helicase SUV3, DEXQ-box helicase domain [PF22527] (424-528)

Mean predicted aligned error: 19.11 Å

Nearest PDB structures (foldseek):
  3rc3-assembly1_A  TM=6.576E-01  e=1.124E-06  Homo sapiens
  3rc8-assembly1_A  TM=7.352E-01  e=3.948E-05  Homo sapiens
  7r7j-assembly1_A  TM=7.063E-01  e=3.044E-01  Escherichia coli K-12
  7r7j-assembly2_B  TM=7.313E-01  e=1.377E+00  Escherichia coli K-12
  1fuk-assembly1_A  TM=6.889E-01  e=1.454E+00  Saccharomyces cerevisiae